Protein AF-A0AA39GR32-F1 (afdb_monomer_lite)

pLDDT: mean 72.36, std 16.04, range [28.78, 96.5]

Foldseek 3Di:
DPLDVQFDDWDKDWDPVLLVLLVVLVVVLVPPPPPCPVVCLVCQLVSQVVSVVVVCCVVVVLLVVLVQKDKDDWDWDWFAAPVRDTDTWTKIWIFRADSVPLLATQEIEIETRDDSPVPCPFPHEPPPCPGSRVVSVVVVSSVVLVVVCVVCVVVVHHSCLRYQWYWYWYHYGSIIIIITRHSDQPFKDKAWRDDDDDPVVLVVLVVVLVVCVPPQQVLLPQLLVQVLVVLVVLPVSDPQKAKAWPAFQWWDQVNHTDPFTKTKIWIFRPVFFDPPFDKWKKWKARPDDPPCVDDDIGMYIYGPDNVDARAGTAAIEMETGDGRRDRRDGEVRPQPPSVQVRVQVSQVVVVQVCVLVVRDQWYKYWYDDRHDIIIITIGGRDDDPPPPDDDPDPDPPDDDRDDDDCVSSNIDMDTPPPPPPAPDPVRVVVVVVVVVVVCVVPLPVCLVCQQVVQQVVVQVQCCVLPPQWDKDKDDFLWDDQPRDTFGKIKIFTFHPPDPALTTQEIEIGGEASVSDQQQPPVRHGDDPPPPPRQVRSVVSQLVVVLVCVVVRHNHPDWHKYKYQYRNDIDIFTCDPSDTDHDDPVRVVSRDDD

Organism: Sarocladium strictum (NCBI:txid5046)

Sequence (593 aa):
MPVRRLMGDRTWESDKDWARTSELFRQYMGEGRDGRKAAVESRKPEVCFAAVESWLRANFRDCAYRGTIEGLNPDRLNVSAEDGGTLWWPSKEFLVMDPWLTGTVIAAVLVLAGPVDKKKLWLSPGDMTNTKAMDSATQYLETLIASQQHALSSKGMRFEDVYGHAEMIIVAGADMLRARWNPSVSQPAITQRHEIIPAELAEGVARLGEAFADVPQKGAVYVPMMLHSVLSELKGLAPKTTIWDEGELLFPIQGQPYPHATRILVIRDEASRDSEVEATEYQLTLPESHFMAQNEPLFLWRNSQPGKDPGGIIAITLVISTAADAPWPKVGEFEKGPVMRAAAAALLDLVEEWNRRGKLQRCLVRVDMGFDAVRYSWVGSKLDPDATELPKRDAPGDWKKPEGMMEGFFVKVEEIRKHQLFDSEEHFQGIKAMMTQRMLQDPERFKAMALDIAKASSTRALEMNFPGSEITFEEDLPIRFNGRDVETAVVVARKPNTTKKDIVSAVYCIPSPDGELHVDASGKRKEWLGTPEAKAGLAKLLERMQQWQREDRIAEGECMAELMIGIDADVYLFVDGRFEEPTDERMARYIWG

Structure (mmCIF, N/CA/C/O backbone):
data_AF-A0AA39GR32-F1
#
_entry.id   AF-A0AA39GR32-F1
#
loop_
_atom_site.group_PDB
_atom_site.id
_atom_site.type_symbol
_atom_site.label_atom_id
_atom_site.label_alt_id
_atom_site.label_comp_id
_atom_site.label_asym_id
_atom_site.label_entity_id
_atom_site.label_seq_id
_atom_site.pdbx_PDB_ins_code
_atom_site.Cartn_x
_atom_site.Cartn_y
_atom_site.Cartn_z
_atom_site.occupancy
_atom_site.B_iso_or_equiv
_atom_site.auth_seq_id
_atom_site.auth_comp_id
_atom_site.auth_asym_id
_atom_site.auth_atom_id
_atom_site.pdbx_PDB_model_num
ATOM 1 N N . MET A 1 1 ? 19.687 34.784 -26.997 1.00 34.47 1 MET A N 1
ATOM 2 C CA . MET A 1 1 ? 20.653 34.135 -26.076 1.00 34.47 1 MET A CA 1
ATOM 3 C C . MET A 1 1 ? 21.013 32.770 -26.646 1.00 34.47 1 MET A C 1
ATOM 5 O O . MET A 1 1 ? 20.107 32.139 -27.173 1.00 34.47 1 MET A O 1
ATOM 9 N N . PRO A 1 2 ? 22.276 32.307 -26.599 1.00 36.31 2 PRO A N 1
ATOM 10 C CA . PRO A 1 2 ? 22.600 30.950 -27.034 1.00 36.31 2 PRO A CA 1
ATOM 11 C C . PRO A 1 2 ? 21.904 29.934 -26.117 1.00 36.31 2 PRO A C 1
ATOM 13 O O . PRO A 1 2 ? 22.034 30.030 -24.898 1.00 36.31 2 PRO A O 1
ATOM 16 N N . VAL A 1 3 ? 21.183 28.975 -26.709 1.00 40.19 3 VAL A N 1
ATOM 17 C CA . VAL A 1 3 ? 20.382 27.932 -26.030 1.00 40.19 3 VAL A CA 1
ATOM 18 C C . VAL A 1 3 ? 21.178 27.217 -24.925 1.00 40.19 3 VAL A C 1
ATOM 20 O O . VAL A 1 3 ? 20.645 26.977 -23.849 1.00 40.19 3 VAL A O 1
ATOM 23 N N . ARG A 1 4 ? 22.491 27.014 -25.115 1.00 37.66 4 ARG A N 1
ATOM 24 C CA . ARG A 1 4 ? 23.397 26.430 -24.105 1.00 37.66 4 ARG A CA 1
ATOM 25 C C . ARG A 1 4 ? 23.445 27.177 -22.763 1.00 37.66 4 ARG A C 1
ATOM 27 O O . ARG A 1 4 ? 23.658 26.544 -21.743 1.00 37.66 4 ARG A O 1
ATOM 34 N N . ARG A 1 5 ? 23.238 28.502 -22.722 1.00 37.31 5 ARG A N 1
ATOM 35 C CA . ARG A 1 5 ? 23.269 29.267 -21.454 1.00 37.31 5 ARG A CA 1
ATOM 36 C C . ARG A 1 5 ? 21.991 29.149 -20.624 1.00 37.31 5 ARG A C 1
ATOM 38 O O . ARG A 1 5 ? 22.050 29.408 -19.431 1.00 37.31 5 ARG A O 1
ATOM 45 N N . LEU A 1 6 ? 20.863 28.789 -21.235 1.00 40.91 6 LEU A N 1
ATOM 46 C CA . LEU A 1 6 ? 19.585 28.613 -20.530 1.00 40.91 6 LEU A CA 1
ATOM 47 C C . LEU A 1 6 ? 19.474 27.234 -19.864 1.00 40.91 6 LEU A C 1
ATOM 49 O O . LEU A 1 6 ? 18.530 26.990 -19.125 1.00 40.91 6 LEU A O 1
ATOM 53 N N . MET A 1 7 ? 20.418 26.334 -20.163 1.00 46.44 7 MET A N 1
ATOM 54 C CA . MET A 1 7 ? 20.183 24.897 -20.104 1.00 46.44 7 MET A CA 1
ATOM 55 C C . MET A 1 7 ? 21.143 24.081 -19.235 1.00 46.44 7 MET A C 1
ATOM 57 O O . MET A 1 7 ? 20.966 22.873 -19.107 1.00 46.44 7 MET A O 1
ATOM 61 N N . GLY A 1 8 ? 22.105 24.742 -18.585 1.00 49.06 8 GLY A N 1
ATOM 62 C CA . GLY A 1 8 ? 23.137 24.073 -17.791 1.00 49.06 8 GLY A CA 1
ATOM 63 C C . GLY A 1 8 ? 24.025 23.137 -18.623 1.00 49.06 8 GLY A C 1
ATOM 64 O O . GLY A 1 8 ? 23.798 22.920 -19.816 1.00 49.06 8 GLY A O 1
ATOM 65 N N . ASP A 1 9 ? 25.058 22.581 -17.991 1.00 48.38 9 ASP A N 1
ATOM 66 C CA . ASP A 1 9 ? 25.824 21.482 -18.579 1.00 48.38 9 ASP A CA 1
ATOM 67 C C . ASP A 1 9 ? 25.021 20.184 -18.409 1.00 48.38 9 ASP A C 1
ATOM 69 O O . ASP A 1 9 ? 24.741 19.757 -17.288 1.00 48.38 9 ASP A O 1
ATOM 73 N N . ARG A 1 10 ? 24.635 19.551 -19.523 1.00 59.72 10 ARG A N 1
ATOM 74 C CA . ARG A 1 10 ? 23.995 18.228 -19.542 1.00 59.72 10 ARG A CA 1
ATOM 75 C C . ARG A 1 10 ? 24.798 17.267 -20.404 1.00 59.72 10 ARG A C 1
ATOM 77 O O . ARG A 1 10 ? 25.232 17.620 -21.501 1.00 59.72 10 ARG A O 1
ATOM 84 N N . THR A 1 11 ? 24.955 16.045 -19.915 1.00 67.31 11 THR A N 1
ATOM 85 C CA . THR A 1 11 ? 25.607 14.961 -20.651 1.00 67.31 11 THR A CA 1
ATOM 86 C C . THR A 1 11 ? 24.529 14.092 -21.283 1.00 67.31 11 THR A C 1
ATOM 88 O O . THR A 1 11 ? 23.648 13.593 -20.585 1.00 67.31 11 THR A O 1
ATOM 91 N N . TRP A 1 12 ? 24.583 13.944 -22.605 1.00 72.81 12 TRP A N 1
ATOM 92 C CA . TRP A 1 12 ? 23.774 12.970 -23.328 1.00 72.81 12 TRP A CA 1
ATOM 93 C C . TRP A 1 12 ? 24.452 11.603 -23.248 1.00 72.81 12 TRP A C 1
ATOM 95 O O . TRP A 1 12 ? 25.633 11.469 -23.568 1.00 72.81 12 TRP A O 1
ATOM 105 N N . GLU A 1 13 ? 23.705 10.596 -22.816 1.00 78.81 13 GLU A N 1
ATOM 106 C CA . GLU A 1 13 ? 24.168 9.223 -22.648 1.00 78.81 13 GLU A CA 1
ATOM 107 C C . GLU A 1 13 ? 23.382 8.292 -23.573 1.00 78.81 13 GLU A C 1
ATOM 109 O O . GLU A 1 13 ? 22.172 8.440 -23.757 1.00 78.81 13 GLU A O 1
ATOM 114 N N . SER A 1 14 ? 24.072 7.318 -24.168 1.00 75.06 14 SER A N 1
ATOM 115 C CA . SER A 1 14 ? 23.436 6.270 -24.966 1.00 75.06 14 SER A CA 1
ATOM 116 C C . SER A 1 14 ? 22.789 5.224 -24.062 1.00 75.06 14 SER A C 1
ATOM 118 O O . SER A 1 14 ? 23.478 4.636 -23.222 1.00 75.06 14 SER A O 1
ATOM 120 N N . ASP A 1 15 ? 21.513 4.921 -24.279 1.00 72.62 15 ASP A N 1
ATOM 121 C CA . ASP A 1 15 ? 20.828 3.856 -23.555 1.00 72.62 15 ASP A CA 1
ATOM 122 C C . ASP A 1 15 ? 21.040 2.495 -24.235 1.00 72.62 15 ASP A C 1
ATOM 124 O O . ASP A 1 15 ? 20.624 2.264 -25.373 1.00 72.62 15 ASP A O 1
ATOM 128 N N . LYS A 1 16 ? 21.710 1.583 -23.525 1.00 68.31 16 LYS A N 1
ATOM 129 C CA . LYS A 1 16 ? 22.063 0.253 -24.043 1.00 68.31 16 LYS A CA 1
ATOM 130 C C . LYS A 1 16 ? 20.911 -0.755 -23.956 1.00 68.31 16 LYS A C 1
ATOM 132 O O . LYS A 1 16 ? 20.919 -1.737 -24.697 1.00 68.31 16 LYS A O 1
ATOM 137 N N . ASP A 1 17 ? 19.914 -0.514 -23.108 1.00 66.69 17 ASP A N 1
ATOM 138 C CA . ASP A 1 17 ? 18.769 -1.413 -22.914 1.00 66.69 17 ASP A CA 1
ATOM 139 C C . ASP A 1 17 ? 17.719 -1.236 -24.021 1.00 66.69 17 ASP A C 1
ATOM 141 O O . ASP A 1 17 ? 17.032 -2.189 -24.419 1.00 66.69 17 ASP A O 1
ATOM 145 N N . TRP A 1 18 ? 17.645 -0.034 -24.602 1.00 74.62 18 TRP A N 1
ATOM 146 C CA . TRP A 1 18 ? 16.854 0.231 -25.801 1.00 74.62 18 TRP A CA 1
ATOM 147 C C . TRP A 1 18 ? 17.299 -0.626 -26.988 1.00 74.62 18 TRP A C 1
ATOM 149 O O . TRP A 1 18 ? 16.450 -1.182 -27.685 1.00 74.62 18 TRP A O 1
ATOM 159 N N . ALA A 1 19 ? 18.606 -0.818 -27.183 1.00 66.00 19 ALA A N 1
ATOM 160 C CA . ALA A 1 19 ? 19.133 -1.641 -28.270 1.00 66.00 19 ALA A CA 1
ATOM 161 C C . ALA A 1 19 ? 18.548 -3.066 -28.239 1.00 66.00 19 ALA A C 1
ATOM 163 O O . ALA A 1 19 ? 18.032 -3.547 -29.251 1.00 66.00 19 ALA A O 1
ATOM 164 N N . ARG A 1 20 ? 18.516 -3.696 -27.055 1.00 66.50 20 ARG A N 1
ATOM 165 C CA . ARG A 1 20 ? 17.920 -5.026 -26.836 1.00 66.50 20 ARG A CA 1
ATOM 166 C C . ARG A 1 20 ? 16.406 -5.029 -27.061 1.00 66.50 20 ARG A C 1
ATOM 168 O O . ARG A 1 20 ? 15.869 -5.951 -27.671 1.00 66.50 20 ARG A O 1
ATOM 175 N N . THR A 1 21 ? 15.717 -3.991 -26.595 1.00 64.94 21 THR A N 1
ATOM 176 C CA . THR A 1 21 ? 14.264 -3.852 -26.775 1.00 64.94 21 THR A CA 1
ATOM 177 C C . THR A 1 21 ? 13.900 -3.683 -28.254 1.00 64.94 21 THR A C 1
ATOM 179 O O . THR A 1 21 ? 13.003 -4.357 -28.759 1.00 64.94 21 THR A O 1
ATOM 182 N N . SER A 1 22 ? 14.640 -2.844 -28.980 1.00 66.06 22 SER A N 1
ATOM 183 C CA . SER A 1 22 ? 14.455 -2.608 -30.414 1.00 66.06 22 SER A CA 1
ATOM 184 C C . SER A 1 22 ? 14.685 -3.875 -31.248 1.00 66.06 22 SER A C 1
ATOM 186 O O . SER A 1 22 ? 14.001 -4.093 -32.248 1.00 66.06 22 SER A O 1
ATOM 188 N N . GLU A 1 23 ? 15.594 -4.754 -30.815 1.00 64.69 23 GLU A N 1
ATOM 189 C CA . GLU A 1 23 ? 15.871 -6.031 -31.469 1.00 64.69 23 GLU A CA 1
ATOM 190 C C . GLU A 1 23 ? 14.735 -7.047 -31.291 1.00 64.69 23 GLU A C 1
ATOM 192 O O . GLU A 1 23 ? 14.365 -7.714 -32.258 1.00 64.69 23 GLU A O 1
ATOM 197 N N . LEU A 1 24 ? 14.109 -7.103 -30.112 1.00 60.47 24 LEU A N 1
ATOM 198 C CA . LEU A 1 24 ? 12.913 -7.922 -29.879 1.00 60.47 24 LEU A CA 1
ATOM 199 C C . LEU A 1 24 ? 11.730 -7.453 -30.738 1.00 60.47 24 LEU A C 1
ATOM 201 O O . LEU A 1 24 ? 11.069 -8.269 -31.381 1.00 60.47 24 LEU A O 1
ATOM 205 N N . PHE A 1 25 ? 11.508 -6.138 -30.836 1.00 62.06 25 PHE A N 1
ATOM 206 C CA . PHE A 1 25 ? 10.499 -5.581 -31.745 1.00 62.06 25 PHE A CA 1
ATOM 207 C C . PHE A 1 25 ? 10.826 -5.871 -33.218 1.00 62.06 25 PHE A C 1
ATOM 209 O O . PHE A 1 25 ? 9.924 -6.167 -34.005 1.00 62.06 25 PHE A O 1
ATOM 216 N N . ARG A 1 26 ? 12.111 -5.859 -33.600 1.00 61.84 26 ARG A N 1
ATOM 217 C CA . ARG A 1 26 ? 12.568 -6.235 -34.948 1.00 61.84 26 ARG A CA 1
ATOM 218 C C . ARG A 1 26 ? 12.264 -7.702 -35.261 1.00 61.84 26 ARG A C 1
ATOM 220 O O . ARG A 1 26 ? 11.781 -7.987 -36.355 1.00 61.84 26 ARG A O 1
ATOM 227 N N . GLN A 1 27 ? 12.518 -8.614 -34.323 1.00 61.56 27 GLN A N 1
ATOM 228 C CA . GLN A 1 27 ? 12.222 -10.045 -34.470 1.00 61.56 27 GLN A CA 1
ATOM 229 C C . GLN A 1 27 ? 10.715 -10.291 -34.604 1.00 61.56 27 GLN A C 1
ATOM 231 O O . GLN A 1 27 ? 10.289 -10.942 -35.556 1.00 61.56 27 GLN A O 1
ATOM 236 N N . TYR A 1 28 ? 9.904 -9.659 -33.749 1.00 54.94 28 TYR A N 1
ATOM 237 C CA . TYR A 1 28 ? 8.440 -9.762 -33.783 1.00 54.94 28 TYR A CA 1
ATOM 238 C C . TYR A 1 28 ? 7.835 -9.280 -35.116 1.00 54.94 28 TYR A C 1
ATOM 240 O O . TYR A 1 28 ? 6.834 -9.808 -35.598 1.00 54.94 28 TYR A O 1
ATOM 248 N N . MET A 1 29 ? 8.471 -8.296 -35.758 1.00 53.91 29 MET A N 1
ATOM 249 C CA . MET A 1 29 ? 8.074 -7.781 -37.074 1.00 53.91 29 MET A CA 1
ATOM 250 C C . MET A 1 29 ? 8.664 -8.576 -38.256 1.00 53.91 29 MET A C 1
ATOM 252 O O . MET A 1 29 ? 8.132 -8.508 -39.368 1.00 53.91 29 MET A O 1
ATOM 256 N N . GLY A 1 30 ? 9.758 -9.313 -38.037 1.00 51.34 30 GLY A N 1
ATOM 257 C CA . GLY A 1 30 ? 10.494 -10.086 -39.043 1.00 51.34 30 GLY A CA 1
ATOM 258 C C . GLY A 1 30 ? 9.895 -11.458 -39.375 1.00 51.34 30 GLY A C 1
ATOM 259 O O . GLY A 1 30 ? 10.173 -11.988 -40.447 1.00 51.34 30 GLY A O 1
ATOM 260 N N . GLU A 1 31 ? 9.025 -12.008 -38.522 1.00 45.88 31 GLU A N 1
ATOM 261 C CA . GLU A 1 31 ? 8.372 -13.319 -38.719 1.00 45.88 31 GLU A CA 1
ATOM 262 C C . GLU A 1 31 ? 7.157 -13.292 -39.676 1.00 45.88 31 GLU A C 1
ATOM 264 O O . GLU A 1 31 ? 6.461 -14.291 -39.885 1.00 45.88 31 GLU A O 1
ATOM 269 N N . GLY A 1 32 ? 6.889 -12.158 -40.330 1.00 44.38 32 GLY A N 1
ATOM 270 C CA . GLY A 1 32 ? 5.879 -12.075 -41.381 1.00 44.38 32 GLY A CA 1
ATOM 271 C C . GLY A 1 32 ? 6.331 -12.781 -42.665 1.00 44.38 32 GLY A C 1
ATOM 272 O O . GLY A 1 32 ? 7.170 -12.243 -43.383 1.00 44.38 32 GLY A O 1
ATOM 273 N N . ARG A 1 33 ? 5.724 -13.941 -42.982 1.00 44.69 33 ARG A N 1
ATOM 274 C CA . ARG A 1 33 ? 5.899 -14.703 -44.245 1.00 44.69 33 ARG A CA 1
ATOM 275 C C . ARG A 1 33 ? 6.080 -13.781 -45.463 1.00 44.69 33 ARG A C 1
ATOM 277 O O . ARG A 1 33 ? 5.343 -12.802 -45.606 1.00 44.69 33 ARG A O 1
ATOM 284 N N . ASP A 1 34 ? 7.004 -14.163 -46.350 1.00 49.00 34 ASP A N 1
ATOM 285 C CA . ASP A 1 34 ? 7.670 -13.422 -47.447 1.00 49.00 34 ASP A CA 1
ATOM 286 C C . ASP A 1 34 ? 6.834 -12.556 -48.428 1.00 49.00 34 ASP A C 1
ATOM 288 O O . ASP A 1 34 ? 7.387 -11.964 -49.351 1.00 49.00 34 ASP A O 1
ATOM 292 N N . GLY A 1 35 ? 5.527 -12.375 -48.230 1.00 46.12 35 GLY A N 1
ATOM 293 C CA . GLY A 1 35 ? 4.683 -11.441 -48.987 1.00 46.12 35 GLY A CA 1
ATOM 294 C C . GLY A 1 35 ? 4.438 -10.073 -48.327 1.00 46.12 35 GLY A C 1
ATOM 295 O O . GLY A 1 35 ? 3.886 -9.186 -48.973 1.00 46.12 35 GLY A O 1
ATOM 296 N N . ARG A 1 36 ? 4.815 -9.866 -47.052 1.00 48.53 36 ARG A N 1
ATOM 297 C CA . ARG A 1 36 ? 4.486 -8.633 -46.291 1.00 48.53 36 ARG A CA 1
ATOM 298 C C . ARG A 1 36 ? 5.595 -7.583 -46.203 1.00 48.53 36 ARG A C 1
ATOM 300 O O . ARG A 1 36 ? 5.322 -6.497 -45.697 1.00 48.53 36 ARG A O 1
ATOM 307 N N . LYS A 1 37 ? 6.803 -7.839 -46.725 1.00 49.28 37 LYS A N 1
ATOM 308 C CA . LYS A 1 37 ? 7.941 -6.900 -46.630 1.00 49.28 37 LYS A CA 1
ATOM 309 C C . LYS A 1 37 ? 7.576 -5.485 -47.093 1.00 49.28 37 LYS A C 1
ATOM 311 O O . LYS A 1 37 ? 7.703 -4.563 -46.304 1.00 49.28 37 LYS A O 1
ATOM 316 N N . ALA A 1 38 ? 7.006 -5.315 -48.288 1.00 48.22 38 ALA A N 1
ATOM 317 C CA . ALA A 1 38 ? 6.644 -3.991 -48.817 1.00 48.22 38 ALA A CA 1
ATOM 318 C C . ALA A 1 38 ? 5.561 -3.253 -47.992 1.00 48.22 38 ALA A C 1
ATOM 320 O O . ALA A 1 38 ? 5.621 -2.034 -47.850 1.00 48.22 38 ALA A O 1
ATOM 321 N N . ALA A 1 39 ? 4.602 -3.978 -47.402 1.00 47.66 39 ALA A N 1
ATOM 322 C CA . ALA A 1 39 ? 3.559 -3.397 -46.548 1.00 47.66 39 ALA A CA 1
ATOM 323 C C . ALA A 1 39 ? 4.096 -2.988 -45.162 1.00 47.66 39 ALA A C 1
ATOM 325 O O . ALA A 1 39 ? 3.673 -1.974 -44.603 1.00 47.66 39 ALA A O 1
ATOM 326 N N . VAL A 1 40 ? 5.062 -3.745 -44.631 1.00 52.09 40 VAL A N 1
ATOM 327 C CA . VAL A 1 40 ? 5.818 -3.388 -43.421 1.00 52.09 40 VAL A CA 1
ATOM 328 C C . VAL A 1 40 ? 6.708 -2.173 -43.692 1.00 52.09 40 VAL A C 1
ATOM 330 O O . VAL A 1 40 ? 6.794 -1.291 -42.846 1.00 52.09 40 VAL A O 1
ATOM 333 N N . GLU A 1 41 ? 7.296 -2.058 -44.890 1.00 53.78 41 GLU A N 1
ATOM 334 C CA . GLU A 1 41 ? 8.090 -0.886 -45.276 1.00 53.78 41 GLU A CA 1
ATOM 335 C C . GLU A 1 41 ? 7.286 0.417 -45.319 1.00 53.78 41 GLU A C 1
ATOM 337 O O . GLU A 1 41 ? 7.802 1.448 -44.890 1.00 53.78 41 GLU A O 1
ATOM 342 N N . SER A 1 42 ? 6.027 0.371 -45.764 1.00 54.44 42 SER A N 1
ATOM 343 C CA . SER A 1 42 ? 5.133 1.537 -45.777 1.00 54.44 42 SER A CA 1
ATOM 344 C C . SER A 1 42 ? 4.590 1.952 -44.403 1.00 54.44 42 SER A C 1
ATOM 346 O O . SER A 1 42 ? 4.039 3.040 -44.303 1.00 54.44 42 SER A O 1
ATOM 348 N N . ARG A 1 43 ? 4.735 1.109 -43.364 1.00 63.47 43 ARG A N 1
ATOM 349 C CA . ARG A 1 43 ? 4.249 1.352 -41.986 1.00 63.47 43 ARG A CA 1
ATOM 350 C C . ARG A 1 43 ? 5.381 1.509 -40.954 1.00 63.47 43 ARG A C 1
ATOM 352 O O . ARG A 1 43 ? 5.176 1.353 -39.750 1.00 63.47 43 ARG A O 1
ATOM 359 N N . LYS A 1 44 ? 6.618 1.722 -41.426 1.00 68.88 44 LYS A N 1
ATOM 360 C CA . LYS A 1 44 ? 7.832 1.797 -40.588 1.00 68.88 44 LYS A CA 1
ATOM 361 C C . LYS A 1 44 ? 7.749 2.887 -39.501 1.00 68.88 44 LYS A C 1
ATOM 363 O O . LYS A 1 44 ? 8.122 2.578 -38.368 1.00 68.88 44 LYS A O 1
ATOM 368 N N . PRO A 1 45 ? 7.273 4.116 -39.788 1.00 74.06 45 PRO A N 1
ATOM 369 C CA . PRO A 1 45 ? 7.135 5.150 -38.764 1.00 74.06 45 PRO A CA 1
ATOM 370 C C . PRO A 1 45 ? 6.148 4.770 -37.661 1.00 74.06 45 PRO A C 1
ATOM 372 O O . PRO A 1 45 ? 6.477 4.882 -36.486 1.00 74.06 45 PRO A O 1
ATOM 375 N N . GLU A 1 46 ? 4.978 4.240 -38.021 1.00 75.25 46 GLU A N 1
ATOM 376 C CA . GLU A 1 46 ? 3.931 3.858 -37.072 1.00 75.25 46 GLU A CA 1
ATOM 377 C C . GLU A 1 46 ? 4.402 2.749 -36.128 1.00 75.25 46 GLU A C 1
ATOM 379 O O . GLU A 1 46 ? 4.124 2.792 -34.931 1.00 75.25 46 GLU A O 1
ATOM 384 N N . VAL A 1 47 ? 5.166 1.787 -36.649 1.00 73.62 47 VAL A N 1
ATOM 385 C CA . VAL A 1 47 ? 5.771 0.713 -35.849 1.00 73.62 47 VAL A CA 1
ATOM 386 C C . VAL A 1 47 ? 6.812 1.269 -34.877 1.00 73.62 47 VAL A C 1
ATOM 388 O O . VAL A 1 47 ? 6.842 0.858 -33.720 1.00 73.62 47 VAL A O 1
ATOM 391 N N . CYS A 1 48 ? 7.637 2.226 -35.313 1.00 76.69 48 CYS A N 1
ATOM 392 C CA . CYS A 1 48 ? 8.611 2.885 -34.442 1.00 76.69 48 CYS A CA 1
ATOM 393 C C . CYS A 1 48 ? 7.932 3.656 -33.312 1.00 76.69 48 CYS A C 1
ATOM 395 O O . CYS A 1 48 ? 8.281 3.488 -32.144 1.00 76.69 48 CYS A O 1
ATOM 397 N N . PHE A 1 49 ? 6.900 4.428 -33.641 1.00 85.56 49 PHE A N 1
ATOM 398 C CA . PHE A 1 49 ? 6.132 5.170 -32.652 1.00 85.56 49 PHE A CA 1
ATOM 399 C C . PHE A 1 49 ? 5.438 4.237 -31.653 1.00 85.56 49 PHE A C 1
ATOM 401 O O . PHE A 1 49 ? 5.498 4.495 -30.455 1.00 85.56 49 PHE A O 1
ATOM 408 N N . ALA A 1 50 ? 4.853 3.127 -32.113 1.00 80.19 50 ALA A N 1
ATOM 409 C CA . ALA A 1 50 ? 4.206 2.145 -31.243 1.00 80.19 50 ALA A CA 1
ATOM 410 C C . ALA A 1 50 ? 5.198 1.395 -30.334 1.00 80.19 50 ALA A C 1
ATOM 412 O O . ALA A 1 50 ? 4.884 1.113 -29.176 1.00 80.19 50 ALA A O 1
ATOM 413 N N . ALA A 1 51 ? 6.400 1.083 -30.831 1.00 79.31 51 ALA A N 1
ATOM 414 C CA . ALA A 1 51 ? 7.448 0.439 -30.041 1.00 79.31 51 ALA A CA 1
ATOM 415 C C . ALA A 1 51 ? 7.957 1.364 -28.927 1.00 79.31 51 ALA A C 1
ATOM 417 O O . ALA A 1 51 ? 8.078 0.936 -27.778 1.00 79.31 51 ALA A O 1
ATOM 418 N N . VAL A 1 52 ? 8.192 2.643 -29.242 1.00 85.44 52 VAL A N 1
ATOM 419 C CA . VAL A 1 52 ? 8.581 3.635 -28.231 1.00 85.44 52 VAL A CA 1
ATOM 420 C C . VAL A 1 52 ? 7.452 3.872 -27.237 1.00 85.44 52 VAL A C 1
ATOM 422 O O . VAL A 1 52 ? 7.710 3.879 -26.041 1.00 85.44 52 VAL A O 1
ATOM 425 N N . GLU A 1 53 ? 6.202 3.988 -27.684 1.00 86.69 53 GLU A N 1
ATOM 426 C CA . GLU A 1 53 ? 5.062 4.131 -26.774 1.00 86.69 53 GLU A CA 1
ATOM 427 C C . GLU A 1 53 ? 4.942 2.930 -25.822 1.00 86.69 53 GLU A C 1
ATOM 429 O O . GLU A 1 53 ? 4.758 3.104 -24.620 1.00 86.69 53 GLU A O 1
ATOM 434 N N . SER A 1 54 ? 5.113 1.709 -26.332 1.00 81.31 54 SER A N 1
ATOM 435 C CA . SER A 1 54 ? 5.109 0.492 -25.509 1.00 81.31 54 SER A CA 1
ATOM 436 C C . SER A 1 54 ? 6.253 0.488 -24.494 1.00 81.31 54 SER A C 1
ATOM 438 O O . SER A 1 54 ? 6.056 0.127 -23.334 1.00 81.31 54 SER A O 1
ATOM 440 N N . TRP A 1 55 ? 7.441 0.933 -24.904 1.00 84.06 55 TRP A N 1
ATOM 441 C CA . TRP A 1 55 ? 8.588 1.075 -24.013 1.00 84.06 55 TRP A CA 1
ATOM 442 C C . TRP A 1 55 ? 8.355 2.145 -22.939 1.00 84.06 55 TRP A C 1
ATOM 444 O O . TRP A 1 55 ? 8.626 1.889 -21.766 1.00 84.06 55 TRP A O 1
ATOM 454 N N . LEU A 1 56 ? 7.777 3.296 -23.298 1.00 82.00 56 LEU A N 1
ATOM 455 C CA . LEU A 1 56 ? 7.392 4.335 -22.342 1.00 82.00 56 LEU A CA 1
ATOM 456 C C . LEU A 1 56 ? 6.376 3.799 -21.340 1.00 82.00 56 LEU A C 1
ATOM 458 O O . LEU A 1 56 ? 6.544 3.995 -20.142 1.00 82.00 56 LEU A O 1
ATOM 462 N N . ARG A 1 57 ? 5.375 3.044 -21.799 1.00 80.00 57 ARG A N 1
ATOM 463 C CA . ARG A 1 57 ? 4.390 2.420 -20.909 1.00 80.00 57 ARG A CA 1
ATOM 464 C C . ARG A 1 57 ? 5.021 1.414 -19.942 1.00 80.00 57 ARG A C 1
ATOM 466 O O . ARG A 1 57 ? 4.586 1.310 -18.800 1.00 80.00 57 ARG A O 1
ATOM 473 N N . ALA A 1 58 ? 6.053 0.695 -20.380 1.00 73.88 58 ALA A N 1
ATOM 474 C CA . ALA A 1 58 ? 6.759 -0.279 -19.553 1.00 73.88 58 ALA A CA 1
ATOM 475 C C . ALA A 1 58 ? 7.701 0.359 -18.515 1.00 73.88 58 ALA A C 1
ATOM 477 O O . ALA A 1 58 ? 7.866 -0.214 -17.435 1.00 73.88 58 ALA A O 1
ATOM 478 N N . ASN A 1 59 ? 8.303 1.511 -18.836 1.00 71.88 59 ASN A N 1
ATOM 479 C CA . ASN A 1 59 ? 9.278 2.209 -17.983 1.00 71.88 59 ASN A CA 1
ATOM 480 C C . ASN A 1 59 ? 8.638 3.286 -17.094 1.00 71.88 59 ASN A C 1
ATOM 482 O O . ASN A 1 59 ? 9.122 3.536 -15.997 1.00 71.88 59 ASN A O 1
ATOM 486 N N . PHE A 1 60 ? 7.516 3.865 -17.522 1.00 69.12 60 PHE A N 1
ATOM 487 C CA . PHE A 1 60 ? 6.707 4.824 -16.769 1.00 69.12 60 PHE A CA 1
ATOM 488 C C . PHE A 1 60 ? 5.335 4.212 -16.453 1.00 69.12 60 PHE A C 1
ATOM 490 O O . PHE A 1 60 ? 4.295 4.716 -16.879 1.00 69.12 60 PHE A O 1
ATOM 497 N N . ARG A 1 61 ? 5.332 3.081 -15.732 1.00 61.44 61 ARG A N 1
ATOM 498 C CA . ARG A 1 61 ? 4.132 2.245 -15.513 1.00 61.44 61 ARG A CA 1
ATOM 499 C C . ARG A 1 61 ? 2.980 3.001 -14.864 1.00 61.44 61 ARG A C 1
ATOM 501 O O . ARG A 1 61 ? 1.848 2.887 -15.326 1.00 61.44 61 ARG A O 1
ATOM 508 N N . ASP A 1 62 ? 3.273 3.820 -13.861 1.00 50.88 62 ASP A N 1
ATOM 509 C CA . ASP A 1 62 ? 2.250 4.609 -13.168 1.00 50.88 62 ASP A CA 1
ATOM 510 C C . ASP A 1 62 ? 1.614 5.643 -14.104 1.00 50.88 62 ASP A C 1
ATOM 512 O O . ASP A 1 62 ? 0.402 5.850 -14.091 1.00 50.88 62 ASP A O 1
ATOM 516 N N . CYS A 1 63 ? 2.421 6.243 -14.983 1.00 62.53 63 CYS A N 1
ATOM 517 C CA . CYS A 1 63 ? 1.951 7.204 -15.982 1.00 62.53 63 CYS A CA 1
ATOM 518 C C . CYS A 1 63 ? 1.108 6.509 -17.057 1.00 62.53 63 CYS A C 1
ATOM 520 O O . CYS A 1 63 ? 0.079 7.018 -17.495 1.00 62.53 63 CYS A O 1
ATOM 522 N N . ALA A 1 64 ? 1.515 5.302 -17.456 1.00 65.81 64 ALA A N 1
ATOM 523 C CA . ALA A 1 64 ? 0.777 4.468 -18.394 1.00 65.81 64 ALA A CA 1
ATOM 524 C C . ALA A 1 64 ? -0.599 4.070 -17.852 1.00 65.81 64 ALA A C 1
ATOM 526 O O . ALA A 1 64 ? -1.586 4.158 -18.582 1.00 65.81 64 ALA A O 1
ATOM 527 N N . TYR A 1 65 ? -0.653 3.655 -16.582 1.00 57.28 65 TYR A N 1
ATOM 528 C CA . TYR A 1 65 ? -1.884 3.288 -15.885 1.00 57.28 65 TYR A CA 1
ATOM 529 C C . TYR A 1 65 ? -2.857 4.469 -15.801 1.00 57.28 65 TYR A C 1
ATOM 531 O O . TYR A 1 65 ? -4.049 4.317 -16.050 1.00 57.28 65 TYR A O 1
ATOM 539 N N . ARG A 1 66 ? -2.336 5.664 -15.510 1.00 58.44 66 ARG A N 1
ATOM 540 C CA . ARG A 1 66 ? -3.120 6.901 -15.381 1.00 58.44 66 ARG A CA 1
ATOM 541 C C . ARG A 1 66 ? -3.454 7.572 -16.711 1.00 58.44 66 ARG A C 1
ATOM 543 O O . ARG A 1 66 ? -4.173 8.564 -16.721 1.00 58.44 66 ARG A O 1
ATOM 550 N N . GLY A 1 67 ? -2.938 7.052 -17.825 1.00 72.19 67 GLY A N 1
ATOM 551 C CA . GLY A 1 67 ? -3.142 7.640 -19.147 1.00 72.19 67 GLY A CA 1
ATOM 552 C C . GLY A 1 67 ? -2.434 8.984 -19.341 1.00 72.19 67 GLY A C 1
ATOM 553 O O . GLY A 1 67 ? -2.851 9.762 -20.190 1.00 72.19 67 GLY A O 1
ATOM 554 N N . THR A 1 68 ? -1.367 9.263 -18.588 1.00 74.19 68 THR A N 1
ATOM 555 C CA . THR A 1 68 ? -0.623 10.538 -18.627 1.00 74.19 68 THR A CA 1
ATOM 556 C C . THR A 1 68 ? 0.560 10.521 -19.599 1.00 74.19 68 THR A C 1
ATOM 558 O O . THR A 1 68 ? 1.419 11.399 -19.569 1.00 74.19 68 THR A O 1
ATOM 561 N N . ILE A 1 69 ? 0.614 9.519 -20.480 1.00 83.81 69 ILE A N 1
ATOM 562 C CA . ILE A 1 69 ? 1.548 9.460 -21.607 1.00 83.81 69 ILE A CA 1
ATOM 563 C C . ILE A 1 69 ? 0.796 9.935 -22.846 1.00 83.81 69 ILE A C 1
ATOM 565 O O . ILE A 1 69 ? -0.058 9.221 -23.372 1.00 83.81 69 ILE A O 1
ATOM 569 N N . GLU A 1 70 ? 1.125 11.132 -23.315 1.00 85.25 70 GLU A N 1
ATOM 570 C CA . GLU A 1 70 ? 0.476 11.751 -24.463 1.00 85.25 70 GLU A CA 1
ATOM 571 C C . GLU A 1 70 ? 1.410 11.731 -25.671 1.00 85.25 70 GLU A C 1
ATOM 573 O O . GLU A 1 70 ? 2.515 12.270 -25.638 1.00 85.25 70 GLU A O 1
ATOM 578 N N . GLY A 1 71 ? 0.972 11.087 -26.752 1.00 85.25 71 GLY A N 1
ATOM 579 C CA . GLY A 1 71 ? 1.644 11.170 -28.042 1.00 85.25 71 GLY A CA 1
ATOM 580 C C . GLY A 1 71 ? 1.069 12.322 -28.850 1.00 85.25 71 GLY A C 1
ATOM 581 O O . GLY A 1 71 ? -0.095 12.260 -29.245 1.00 85.25 71 GLY A O 1
ATOM 582 N N . LEU A 1 72 ? 1.886 13.325 -29.149 1.00 84.06 72 LEU A N 1
ATOM 583 C CA . LEU A 1 72 ? 1.491 14.431 -30.013 1.00 84.06 72 LEU A CA 1
ATOM 584 C C . LEU A 1 72 ? 1.341 13.952 -31.464 1.00 84.06 72 LEU A C 1
ATOM 586 O O . LEU A 1 72 ? 1.787 12.859 -31.842 1.00 84.06 72 LEU A O 1
ATOM 590 N N . ASN A 1 73 ? 0.669 14.762 -32.285 1.00 76.38 73 ASN A N 1
ATOM 591 C CA . ASN A 1 73 ? 0.438 14.420 -33.685 1.00 76.38 73 ASN A CA 1
ATOM 592 C C . ASN A 1 73 ? 1.776 14.184 -34.406 1.00 76.38 73 ASN A C 1
ATOM 594 O O . ASN A 1 73 ? 2.692 14.992 -34.248 1.00 76.38 73 ASN A O 1
ATOM 598 N N . PRO A 1 74 ? 1.902 13.101 -35.197 1.00 77.31 74 PRO A N 1
ATOM 599 C CA . PRO A 1 74 ? 3.093 12.879 -36.001 1.00 77.31 74 PRO A CA 1
ATOM 600 C C . PRO A 1 74 ? 3.367 14.071 -36.919 1.00 77.31 74 PRO A C 1
ATOM 602 O O . PRO A 1 74 ? 2.451 14.587 -37.563 1.00 77.31 74 PRO A O 1
ATOM 605 N N . ASP A 1 75 ? 4.632 14.457 -37.010 1.00 79.12 75 ASP A N 1
ATOM 606 C CA . ASP A 1 75 ? 5.108 15.552 -37.853 1.00 79.12 75 ASP A CA 1
ATOM 607 C C . ASP A 1 75 ? 6.319 15.089 -38.684 1.00 79.12 75 ASP A C 1
ATOM 609 O O . ASP A 1 75 ? 6.617 13.891 -38.797 1.00 79.12 75 ASP A O 1
ATOM 613 N N . ARG A 1 76 ? 7.012 16.028 -39.325 1.00 77.12 76 ARG A N 1
ATOM 614 C CA . ARG A 1 76 ? 8.298 15.802 -39.972 1.00 77.12 76 ARG A CA 1
ATOM 615 C C . ARG A 1 76 ? 9.333 16.764 -39.422 1.00 77.12 76 ARG A C 1
ATOM 617 O O . ARG A 1 76 ? 9.194 17.977 -39.558 1.00 77.12 76 ARG A O 1
ATOM 624 N N . LEU A 1 77 ? 10.425 16.211 -38.907 1.00 78.56 77 LEU A N 1
ATOM 625 C CA . LEU A 1 77 ? 11.552 17.006 -38.453 1.00 78.56 77 LEU A CA 1
ATOM 626 C C . LEU A 1 77 ? 12.570 17.214 -39.580 1.00 78.56 77 LEU A C 1
ATOM 628 O O . LEU A 1 77 ? 12.963 16.267 -40.268 1.00 78.56 77 LEU A O 1
ATOM 632 N N . ASN A 1 78 ? 13.021 18.461 -39.721 1.00 78.19 78 ASN A N 1
ATOM 633 C CA . ASN A 1 78 ? 14.195 18.818 -40.510 1.00 78.19 78 ASN A CA 1
ATOM 634 C C . ASN A 1 78 ? 15.465 18.478 -39.738 1.00 78.19 78 ASN A C 1
ATOM 636 O O . ASN A 1 78 ? 15.756 19.109 -38.722 1.00 78.19 78 ASN A O 1
ATOM 640 N N . VAL A 1 79 ? 16.239 17.520 -40.240 1.00 78.12 79 VAL A N 1
ATOM 641 C CA . VAL A 1 79 ? 17.528 17.132 -39.658 1.00 78.12 79 VAL A CA 1
ATOM 642 C C . VAL A 1 79 ? 18.661 17.362 -40.652 1.00 78.12 79 VAL A C 1
ATOM 644 O O . VAL A 1 79 ? 18.483 17.239 -41.865 1.00 78.12 79 VAL A O 1
ATOM 647 N N . SER A 1 80 ? 19.839 17.722 -40.148 1.00 77.44 80 SER A N 1
ATOM 648 C CA . SER A 1 80 ? 21.012 17.960 -40.992 1.00 77.44 80 SER A CA 1
ATOM 649 C C . SER A 1 80 ? 21.558 16.642 -41.538 1.00 77.44 80 SER A C 1
ATOM 651 O O . SER A 1 80 ? 21.778 15.692 -40.787 1.00 77.44 80 SER A O 1
ATOM 653 N N . ALA A 1 81 ? 21.791 16.592 -42.845 1.00 71.69 81 ALA A N 1
ATOM 654 C CA . ALA A 1 81 ? 22.432 15.472 -43.516 1.00 71.69 81 ALA A CA 1
ATOM 655 C C . ALA A 1 81 ? 23.961 15.533 -43.370 1.00 71.69 81 ALA A C 1
ATOM 657 O O . ALA A 1 81 ? 24.545 16.609 -43.206 1.00 71.69 81 ALA A O 1
ATOM 658 N N . GLU A 1 82 ? 24.631 14.385 -43.500 1.00 72.25 82 GLU A N 1
ATOM 659 C CA . GLU A 1 82 ? 26.098 14.316 -43.431 1.00 72.25 82 GLU A CA 1
ATOM 660 C C . GLU A 1 82 ? 26.786 15.135 -44.532 1.00 72.25 82 GLU A C 1
ATOM 662 O O . GLU A 1 82 ? 27.795 15.798 -44.275 1.00 72.25 82 GLU A O 1
ATOM 667 N N . ASP A 1 83 ? 26.186 15.183 -45.722 1.00 73.00 83 ASP A N 1
ATOM 668 C CA . ASP A 1 83 ? 26.649 15.954 -46.881 1.00 73.00 83 ASP A CA 1
ATOM 669 C C . ASP A 1 83 ? 26.353 17.467 -46.794 1.00 73.00 83 ASP A C 1
ATOM 671 O O . ASP A 1 83 ? 26.705 18.218 -47.702 1.00 73.00 83 ASP A O 1
ATOM 675 N N . GLY A 1 84 ? 25.751 17.935 -45.694 1.00 63.47 84 GLY A N 1
ATOM 676 C CA . GLY A 1 84 ? 25.399 19.341 -45.484 1.00 63.47 84 GLY A CA 1
ATOM 677 C C . GLY A 1 84 ? 24.034 19.749 -46.048 1.00 63.47 84 GLY A C 1
ATOM 678 O O . GLY A 1 84 ? 23.674 20.920 -45.938 1.00 63.47 84 GLY A O 1
ATOM 679 N N . GLY A 1 85 ? 23.266 18.815 -46.622 1.00 70.69 85 GLY A N 1
ATOM 680 C CA . GLY A 1 85 ? 21.862 19.019 -46.985 1.00 70.69 85 GLY A CA 1
ATOM 681 C C . GLY A 1 85 ? 20.893 18.926 -45.797 1.00 70.69 85 GLY A C 1
ATOM 682 O O . GLY A 1 85 ? 21.288 18.749 -44.644 1.00 70.69 85 GLY A O 1
ATOM 683 N N . THR A 1 86 ? 19.591 19.017 -46.078 1.00 71.75 86 THR A N 1
ATOM 684 C CA . THR A 1 86 ? 18.513 18.811 -45.091 1.00 71.75 86 THR A CA 1
ATOM 685 C C . THR A 1 86 ? 17.719 17.556 -45.440 1.00 71.75 86 THR A C 1
ATOM 687 O O . THR A 1 86 ? 17.306 17.375 -46.586 1.00 71.75 86 THR A O 1
ATOM 690 N N . LEU A 1 87 ? 17.484 16.700 -44.448 1.00 70.62 87 LEU A N 1
ATOM 691 C CA . LEU A 1 87 ? 16.640 15.512 -44.543 1.00 70.62 87 LEU A CA 1
ATOM 692 C C . LEU A 1 87 ? 15.333 15.739 -43.784 1.00 70.62 87 LEU A C 1
ATOM 694 O O . LEU A 1 87 ? 15.321 16.343 -42.715 1.00 70.62 87 LEU A O 1
ATOM 698 N N . TRP A 1 88 ? 14.245 15.195 -44.323 1.00 75.25 88 TRP A N 1
ATOM 699 C CA . TRP A 1 88 ? 12.927 15.215 -43.693 1.00 75.25 88 TRP A CA 1
ATOM 700 C C . TRP A 1 88 ? 12.589 13.831 -43.166 1.00 75.25 88 TRP A C 1
ATOM 702 O O .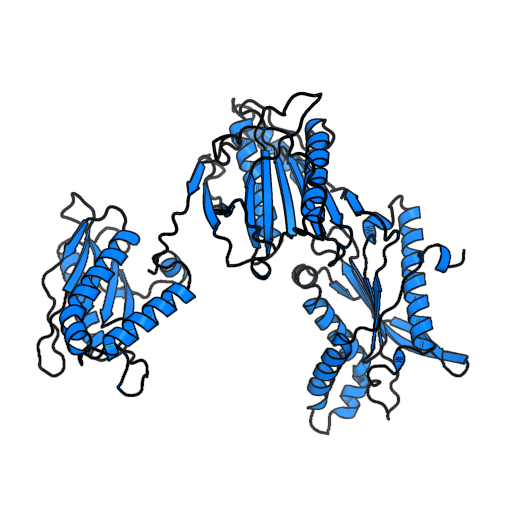 TRP A 1 88 ? 12.366 12.910 -43.958 1.00 75.25 88 TRP A O 1
ATOM 712 N N . TRP A 1 89 ? 12.551 13.677 -41.847 1.00 81.25 89 TRP A N 1
ATOM 713 C CA . TRP A 1 89 ? 12.249 12.396 -41.213 1.00 81.25 89 TRP A CA 1
ATOM 714 C C . TRP A 1 89 ? 10.888 12.442 -40.525 1.00 81.25 89 TRP A C 1
ATOM 716 O O . TRP A 1 89 ? 10.608 13.419 -39.830 1.00 81.25 89 TRP A O 1
ATOM 726 N N . PRO A 1 90 ? 10.036 11.411 -40.694 1.00 84.06 90 PRO A N 1
ATOM 727 C CA . PRO A 1 90 ? 8.839 11.279 -39.880 1.00 84.06 90 PRO A CA 1
ATOM 728 C C . PRO A 1 90 ? 9.222 11.270 -38.403 1.00 84.06 90 PRO A C 1
ATOM 730 O O . PRO A 1 90 ? 10.106 10.512 -37.988 1.00 84.06 90 PRO A O 1
ATOM 733 N N . SER A 1 91 ? 8.550 12.106 -37.625 1.00 87.56 91 SER A N 1
ATOM 734 C CA . SER A 1 91 ? 8.810 12.275 -36.206 1.00 87.56 91 SER A CA 1
ATOM 735 C C . SER A 1 91 ? 7.524 12.208 -35.399 1.00 87.56 91 SER A C 1
ATOM 737 O O . SER A 1 91 ? 6.440 12.511 -35.896 1.00 87.56 91 SER A O 1
ATOM 739 N N . LYS A 1 92 ? 7.642 11.806 -34.138 1.00 90.19 92 LYS A N 1
ATOM 740 C CA . LYS A 1 92 ? 6.554 11.898 -33.170 1.00 90.19 92 LYS A CA 1
ATOM 741 C C . LYS A 1 92 ? 7.117 12.286 -31.819 1.00 90.19 92 LYS A C 1
ATOM 743 O O . LYS A 1 92 ? 8.128 11.738 -31.387 1.00 90.19 92 LYS A O 1
ATOM 748 N N . GLU A 1 93 ? 6.444 13.214 -31.166 1.00 91.06 93 GLU A N 1
ATOM 749 C CA . GLU A 1 93 ? 6.768 13.622 -29.810 1.00 91.06 93 GLU A CA 1
ATOM 750 C C . GLU A 1 93 ? 5.858 12.898 -28.824 1.00 91.06 93 GLU A C 1
ATOM 752 O O . GLU A 1 93 ? 4.669 12.700 -29.087 1.00 91.06 93 GLU A O 1
ATOM 757 N N . PHE A 1 94 ? 6.418 12.510 -27.685 1.00 90.50 94 PHE A N 1
ATOM 758 C CA . PHE A 1 94 ? 5.647 12.076 -26.534 1.00 90.50 94 PHE A CA 1
ATOM 759 C C . PHE A 1 94 ? 5.989 12.945 -25.334 1.00 90.50 94 PHE A C 1
ATOM 761 O O . PHE A 1 94 ? 7.157 13.233 -25.061 1.00 90.50 94 PHE A O 1
ATOM 768 N N . LEU A 1 95 ? 4.954 13.312 -24.596 1.00 86.94 95 LEU A N 1
ATOM 769 C CA . LEU A 1 95 ? 5.065 13.922 -23.286 1.00 86.94 95 LEU A CA 1
ATOM 770 C C . LEU A 1 95 ? 4.621 12.888 -22.261 1.00 86.94 95 LEU A C 1
ATOM 772 O O . LEU A 1 95 ? 3.501 12.382 -22.309 1.00 86.94 95 LEU A O 1
ATOM 776 N N . VAL A 1 96 ? 5.518 12.554 -21.341 1.00 80.62 96 VAL A N 1
ATOM 777 C CA . VAL A 1 96 ? 5.175 11.760 -20.166 1.00 80.62 96 VAL A CA 1
ATOM 778 C C . VAL A 1 96 ? 4.933 12.747 -19.042 1.00 80.62 96 VAL A C 1
ATOM 780 O O . VAL A 1 96 ? 5.871 13.344 -18.506 1.00 80.62 96 VAL A O 1
ATOM 783 N N . MET A 1 97 ? 3.660 12.953 -18.736 1.00 75.50 97 MET A N 1
ATOM 784 C CA . MET A 1 97 ? 3.240 13.740 -17.594 1.00 75.50 97 MET A CA 1
ATOM 785 C C . MET A 1 97 ? 3.222 12.865 -16.352 1.00 75.50 97 MET A C 1
ATOM 787 O O . MET A 1 97 ? 3.002 11.651 -16.417 1.00 75.50 97 MET A O 1
ATOM 791 N N . ASP A 1 98 ? 3.456 13.497 -15.214 1.00 61.56 98 ASP A N 1
ATOM 792 C CA . ASP A 1 98 ? 3.413 12.832 -13.933 1.00 61.56 98 ASP A CA 1
ATOM 793 C C . ASP A 1 98 ? 2.053 12.135 -13.725 1.00 61.56 98 ASP A C 1
ATOM 795 O O . ASP A 1 98 ? 1.016 12.637 -14.169 1.00 61.56 98 ASP A O 1
ATOM 799 N N . PRO A 1 99 ? 2.026 10.970 -13.056 1.00 47.62 99 PRO A N 1
ATOM 800 C CA . PRO A 1 99 ? 0.817 10.152 -12.946 1.00 47.62 99 PRO A CA 1
ATOM 801 C C . PRO A 1 99 ? -0.285 10.816 -12.102 1.00 47.62 99 PRO A C 1
ATOM 803 O O . PRO A 1 99 ? -1.399 10.303 -12.019 1.00 47.62 99 PRO A O 1
ATOM 806 N N . TRP A 1 100 ? 0.008 11.963 -11.485 1.00 52.00 100 TRP A N 1
ATOM 807 C CA . TRP A 1 100 ? -0.874 12.685 -10.573 1.00 52.00 100 TRP A CA 1
ATOM 808 C C . TRP A 1 100 ? -1.646 13.824 -11.243 1.00 52.00 100 TRP A C 1
ATOM 810 O O . TRP A 1 100 ? -2.266 14.618 -10.543 1.00 52.00 100 TRP A O 1
ATOM 820 N N . LEU A 1 101 ? -1.613 13.911 -12.581 1.00 48.97 101 LEU A N 1
ATOM 821 C CA . LEU A 1 101 ? -2.340 14.918 -13.369 1.00 48.97 101 LEU A CA 1
ATOM 822 C C . LEU A 1 101 ? -2.015 16.364 -12.959 1.00 48.97 101 LEU A C 1
ATOM 824 O O . LEU A 1 101 ? -2.821 17.269 -13.163 1.00 48.97 101 LEU A O 1
ATOM 828 N N . THR A 1 102 ? -0.819 16.605 -12.410 1.00 49.91 102 THR A N 1
ATOM 829 C CA . THR A 1 102 ? -0.416 17.953 -11.975 1.00 49.91 102 THR A CA 1
ATOM 830 C C . THR A 1 102 ? 0.105 18.822 -13.114 1.00 49.91 102 THR A C 1
ATOM 832 O O . THR A 1 102 ? 0.410 19.995 -12.916 1.00 49.91 102 THR A O 1
ATOM 835 N N . GLY A 1 103 ? 0.180 18.259 -14.323 1.00 54.72 103 GLY A N 1
ATOM 836 C CA . GLY A 1 103 ? 0.698 18.936 -15.507 1.00 54.72 103 GLY A CA 1
ATOM 837 C C . GLY A 1 103 ? 2.225 19.022 -15.533 1.00 54.72 103 GLY A C 1
ATOM 838 O O . GLY A 1 103 ? 2.770 19.730 -16.377 1.00 54.72 103 GLY A O 1
ATOM 839 N N . THR A 1 104 ? 2.927 18.312 -14.641 1.00 62.06 104 THR A N 1
ATOM 840 C CA . THR A 1 104 ? 4.392 18.244 -14.637 1.00 62.06 104 THR A CA 1
ATOM 841 C C . THR A 1 104 ? 4.860 17.236 -15.680 1.00 62.06 104 THR A C 1
ATOM 843 O O . THR A 1 104 ? 4.440 16.082 -15.675 1.00 62.06 104 THR A O 1
ATOM 846 N N . VAL A 1 105 ? 5.781 17.640 -16.550 1.00 73.00 105 VAL A N 1
ATOM 847 C CA . VAL A 1 105 ? 6.419 16.756 -17.527 1.00 73.00 105 VAL A CA 1
ATOM 848 C C . VAL A 1 105 ? 7.629 16.092 -16.878 1.00 73.00 105 VAL A C 1
ATOM 850 O O . VAL A 1 105 ? 8.585 16.759 -16.482 1.00 73.00 105 VAL A O 1
ATOM 853 N N . ILE A 1 106 ? 7.600 14.763 -16.780 1.00 70.25 106 ILE A N 1
ATOM 854 C CA . ILE A 1 106 ? 8.699 13.954 -16.234 1.00 70.25 106 ILE A CA 1
ATOM 855 C C . ILE A 1 106 ? 9.557 13.315 -17.328 1.00 70.25 106 ILE A C 1
ATOM 857 O O . ILE A 1 106 ? 10.695 12.936 -17.056 1.00 70.25 106 ILE A O 1
ATOM 861 N N . ALA A 1 107 ? 9.059 13.239 -18.566 1.00 83.06 107 ALA A N 1
ATOM 862 C CA . ALA A 1 107 ? 9.893 12.976 -19.731 1.00 83.06 107 ALA A CA 1
ATOM 863 C C . ALA A 1 107 ? 9.353 13.659 -20.995 1.00 83.06 107 ALA A C 1
ATOM 865 O O . ALA A 1 107 ? 8.150 13.653 -21.254 1.00 83.06 107 ALA A O 1
ATOM 866 N N . ALA A 1 108 ? 10.261 14.214 -21.793 1.00 88.44 108 ALA A N 1
ATOM 867 C CA . ALA A 1 108 ? 9.992 14.746 -23.123 1.00 88.44 108 ALA A CA 1
ATOM 868 C C . ALA A 1 108 ? 10.745 13.889 -24.142 1.00 88.44 108 ALA A C 1
ATOM 870 O O . ALA A 1 108 ? 11.974 13.790 -24.102 1.00 88.44 108 ALA A O 1
ATOM 871 N N . VAL A 1 109 ? 10.002 13.236 -25.031 1.00 91.19 109 VAL A N 1
ATOM 872 C CA . VAL A 1 109 ? 10.529 12.191 -25.908 1.00 91.19 109 VAL A CA 1
ATOM 873 C C . VAL A 1 109 ? 10.330 12.595 -27.356 1.00 91.19 109 VAL A C 1
ATOM 875 O O . VAL A 1 109 ? 9.206 12.841 -27.780 1.00 91.19 109 VAL A O 1
ATOM 878 N N . LEU A 1 110 ? 11.404 12.604 -28.135 1.00 91.88 110 LEU A N 1
ATOM 879 C CA . LEU A 1 110 ? 11.363 12.792 -29.578 1.00 91.88 110 LEU A CA 1
ATOM 880 C C . LEU A 1 110 ? 11.718 11.477 -30.266 1.00 91.88 110 LEU A C 1
ATOM 882 O O . LEU A 1 110 ? 12.809 10.941 -30.082 1.00 91.88 110 LEU A O 1
ATOM 886 N N . VAL A 1 111 ? 10.814 10.971 -31.095 1.00 89.88 111 VAL A N 1
ATOM 887 C CA . VAL A 1 111 ? 11.040 9.769 -31.897 1.00 89.88 111 VAL A CA 1
ATOM 888 C C . VAL A 1 111 ? 11.247 10.161 -33.344 1.00 89.88 111 VAL A C 1
ATOM 890 O O . VAL A 1 111 ? 10.411 10.839 -33.933 1.00 89.88 111 VAL A O 1
ATOM 893 N N . LEU A 1 112 ? 12.341 9.686 -33.926 1.00 85.62 112 LEU A N 1
ATOM 894 C CA . LEU A 1 112 ? 12.719 9.867 -35.314 1.00 85.62 112 LEU A CA 1
ATOM 895 C C . LEU A 1 112 ? 12.722 8.524 -36.036 1.00 85.62 112 LEU A C 1
ATOM 897 O O . LEU A 1 112 ? 13.493 7.615 -35.723 1.00 85.62 112 LEU A O 1
ATOM 901 N N . ALA A 1 113 ? 11.882 8.408 -37.056 1.00 76.88 113 ALA A N 1
ATOM 902 C CA . ALA A 1 113 ? 11.832 7.234 -37.913 1.00 76.88 113 ALA A CA 1
ATOM 903 C C . ALA A 1 113 ? 12.695 7.448 -39.175 1.00 76.88 113 ALA A C 1
ATOM 905 O O . ALA A 1 113 ? 12.164 7.675 -40.262 1.00 76.88 113 ALA A O 1
ATOM 906 N N . GLY A 1 114 ? 14.030 7.398 -39.044 1.00 63.78 114 GLY A N 1
ATOM 907 C CA . GLY A 1 114 ? 14.979 7.585 -40.161 1.00 63.78 114 GLY A CA 1
ATOM 908 C C . GLY A 1 114 ? 15.892 6.380 -40.477 1.00 63.78 114 GLY A C 1
ATOM 909 O O . GLY A 1 114 ? 16.079 5.527 -39.611 1.00 63.78 114 GLY A O 1
ATOM 910 N N . PRO A 1 115 ? 16.527 6.320 -41.674 1.00 57.47 115 PRO A N 1
ATOM 911 C CA . PRO A 1 115 ? 15.952 6.520 -43.002 1.00 57.47 115 PRO A CA 1
ATOM 912 C C . PRO A 1 115 ? 15.417 5.203 -43.611 1.00 57.47 115 PRO A C 1
ATOM 914 O O . PRO A 1 115 ? 15.876 4.100 -43.319 1.00 57.47 115 PRO A O 1
ATOM 917 N N . VAL A 1 116 ? 14.477 5.336 -44.552 1.00 47.38 116 VAL A N 1
ATOM 918 C CA . VAL A 1 116 ? 13.938 4.257 -45.405 1.00 47.38 116 VAL A CA 1
ATOM 919 C C . VAL A 1 116 ? 14.898 3.967 -46.572 1.00 47.38 116 VAL A C 1
ATOM 921 O O . VAL A 1 116 ? 14.480 3.908 -47.727 1.00 47.38 116 VAL A O 1
ATOM 924 N N . ASP A 1 117 ? 16.200 3.823 -46.309 1.00 47.09 117 ASP A N 1
ATOM 925 C CA . ASP A 1 117 ? 17.089 3.317 -47.353 1.00 47.09 117 ASP A CA 1
ATOM 926 C C . ASP A 1 117 ? 16.902 1.797 -47.450 1.00 47.09 117 ASP A C 1
ATOM 928 O O . ASP A 1 117 ? 17.008 1.070 -46.459 1.00 47.09 117 ASP A O 1
ATOM 932 N N . LYS A 1 118 ? 16.574 1.303 -48.649 1.00 44.72 118 LYS A N 1
ATOM 933 C CA . LYS A 1 118 ? 16.081 -0.071 -48.894 1.00 44.72 118 LYS A CA 1
ATOM 934 C C . LYS A 1 118 ? 17.066 -1.174 -48.477 1.00 44.72 118 LYS A C 1
ATOM 936 O O . LYS A 1 118 ? 16.713 -2.349 -48.508 1.00 44.72 118 LYS A O 1
ATOM 941 N N . LYS A 1 119 ? 18.306 -0.815 -48.124 1.00 44.94 119 LYS A N 1
ATOM 942 C CA . LYS A 1 119 ? 19.390 -1.748 -47.786 1.00 44.94 119 LYS A CA 1
ATOM 943 C C . LYS A 1 119 ? 19.754 -1.807 -46.301 1.00 44.94 119 LYS A C 1
ATOM 945 O O . LYS A 1 119 ? 20.448 -2.743 -45.919 1.00 44.94 119 LYS A O 1
ATOM 950 N N . LYS A 1 120 ? 19.305 -0.867 -45.464 1.00 49.72 120 LYS A N 1
ATOM 951 C CA . LYS A 1 120 ? 19.601 -0.866 -44.022 1.00 49.72 120 LYS A CA 1
ATOM 952 C C . LYS A 1 120 ? 18.304 -0.717 -43.246 1.00 49.72 120 LYS A C 1
ATOM 954 O O . LYS A 1 120 ? 17.819 0.377 -42.978 1.00 49.72 120 LYS A O 1
ATOM 959 N N . LEU A 1 121 ? 17.692 -1.865 -42.980 1.00 47.12 121 LEU A N 1
ATOM 960 C CA . LEU A 1 121 ? 16.426 -1.965 -42.277 1.00 47.12 121 LEU A CA 1
ATOM 961 C C . LEU A 1 121 ? 16.685 -1.680 -40.794 1.00 47.12 121 LEU A C 1
ATOM 963 O O . LEU A 1 121 ? 16.945 -2.606 -40.041 1.00 47.12 121 LEU A O 1
ATOM 967 N N . TRP A 1 122 ? 16.612 -0.403 -40.414 1.00 55.06 122 TRP A N 1
ATOM 968 C CA . TRP A 1 122 ? 16.926 0.092 -39.073 1.00 55.06 122 TRP A CA 1
ATOM 969 C C . TRP A 1 122 ? 18.412 -0.044 -38.747 1.00 55.06 122 TRP A C 1
ATOM 971 O O . TRP A 1 122 ? 19.022 -1.099 -38.885 1.00 55.06 122 TRP A O 1
ATOM 981 N N . LEU A 1 123 ? 19.007 1.073 -38.367 1.00 57.12 123 LEU A N 1
ATOM 982 C CA . LEU A 1 123 ? 20.431 1.158 -38.102 1.00 57.12 123 LEU A CA 1
ATOM 983 C C . LEU A 1 123 ? 20.810 0.259 -36.911 1.00 57.12 123 LEU A C 1
ATOM 985 O O . LEU A 1 123 ? 19.979 0.010 -36.033 1.00 57.12 123 LEU A O 1
ATOM 989 N N . SER A 1 124 ? 22.017 -0.307 -36.939 1.00 62.50 124 SER A N 1
ATOM 990 C CA . SER A 1 124 ? 22.531 -1.120 -35.834 1.00 62.50 124 SER A CA 1
ATOM 991 C C . SER A 1 124 ? 22.726 -0.230 -34.604 1.00 62.50 124 SER A C 1
ATOM 993 O O . SER A 1 124 ? 22.968 0.964 -34.771 1.00 62.50 124 SER A O 1
ATOM 995 N N . PRO A 1 125 ? 22.659 -0.771 -33.375 1.00 66.81 125 PRO A N 1
ATOM 996 C CA . PRO A 1 125 ? 23.007 0.005 -32.188 1.00 66.81 125 PRO A CA 1
ATOM 997 C C . PRO A 1 125 ? 24.376 0.689 -32.355 1.00 66.81 125 PRO A C 1
ATOM 999 O O . PRO A 1 125 ? 25.365 0.025 -32.665 1.00 66.81 125 PRO A O 1
ATOM 1002 N N . GLY A 1 126 ? 24.423 2.002 -32.154 1.00 66.44 126 GLY A N 1
ATOM 1003 C CA . GLY A 1 126 ? 25.598 2.865 -32.269 1.00 66.44 126 GLY A CA 1
ATOM 1004 C C . GLY A 1 126 ? 25.704 3.666 -33.572 1.00 66.44 126 GLY A C 1
ATOM 1005 O O . GLY A 1 126 ? 26.525 4.580 -33.653 1.00 66.44 126 GLY A O 1
ATOM 1006 N N . ASP A 1 127 ? 24.908 3.346 -34.592 1.00 71.12 127 ASP A N 1
ATOM 1007 C CA . ASP A 1 127 ? 25.035 3.932 -35.933 1.00 71.12 127 ASP A CA 1
ATOM 1008 C C . ASP A 1 127 ? 24.522 5.384 -36.005 1.00 71.12 127 ASP A C 1
ATOM 1010 O O . ASP A 1 127 ? 24.994 6.158 -36.839 1.00 71.12 127 ASP A O 1
ATOM 1014 N N . MET A 1 128 ? 23.556 5.769 -35.163 1.00 73.50 128 MET A N 1
ATOM 1015 C CA . MET A 1 128 ? 22.962 7.114 -35.171 1.00 73.50 128 MET A CA 1
ATOM 1016 C C . MET A 1 128 ? 23.562 8.067 -34.144 1.00 73.50 128 MET A C 1
ATOM 1018 O O . MET A 1 128 ? 23.431 9.283 -34.297 1.00 73.50 128 MET A O 1
ATOM 1022 N N . THR A 1 129 ? 24.217 7.544 -33.112 1.00 70.56 129 THR A N 1
ATOM 1023 C CA . THR A 1 129 ? 24.593 8.267 -31.888 1.00 70.56 129 THR A CA 1
ATOM 1024 C C . THR A 1 129 ? 25.530 9.453 -32.127 1.00 70.56 129 THR A C 1
ATOM 1026 O O . THR A 1 129 ? 25.487 10.411 -31.367 1.00 70.56 129 THR A O 1
ATOM 1029 N N . ASN A 1 130 ? 26.339 9.411 -33.194 1.00 72.69 130 ASN A N 1
ATOM 1030 C CA . ASN A 1 130 ? 27.336 10.435 -33.541 1.00 72.69 130 ASN A CA 1
ATOM 1031 C C . ASN A 1 130 ? 27.096 11.049 -34.936 1.00 72.69 130 ASN A C 1
ATOM 1033 O O . ASN A 1 130 ? 28.046 11.311 -35.673 1.00 72.69 130 ASN A O 1
ATOM 1037 N N . THR A 1 131 ? 25.833 11.212 -35.335 1.00 77.81 131 THR A N 1
ATOM 1038 C CA . THR A 1 131 ? 25.460 11.771 -36.648 1.00 77.81 131 THR A CA 1
ATOM 1039 C C . THR A 1 131 ? 24.960 13.206 -36.530 1.00 77.81 131 THR A C 1
ATOM 1041 O O . THR A 1 131 ? 24.323 13.576 -35.541 1.00 77.81 131 THR A O 1
ATOM 1044 N N . LYS A 1 132 ? 25.123 14.002 -37.594 1.00 78.81 132 LYS A N 1
ATOM 1045 C CA . LYS A 1 132 ? 24.563 15.366 -37.669 1.00 78.81 132 LYS A CA 1
ATOM 1046 C C . LYS A 1 132 ? 23.039 15.384 -37.530 1.00 78.81 132 LYS A C 1
ATOM 1048 O O . LYS A 1 132 ? 22.462 16.384 -37.092 1.00 78.81 132 LYS A O 1
ATOM 1053 N N . ALA A 1 133 ? 22.381 14.286 -37.898 1.00 76.44 133 ALA A N 1
ATOM 1054 C CA . ALA A 1 133 ? 20.945 14.125 -37.742 1.00 76.44 133 ALA A CA 1
ATOM 1055 C C . ALA A 1 133 ? 20.546 14.006 -36.263 1.00 76.44 133 ALA A C 1
ATOM 1057 O O . ALA A 1 133 ? 19.604 14.673 -35.835 1.00 76.44 133 ALA A O 1
ATOM 1058 N N . MET A 1 134 ? 21.291 13.224 -35.474 1.00 81.00 134 MET A N 1
ATOM 1059 C CA . MET A 1 134 ? 21.090 13.107 -34.027 1.00 81.00 134 MET A CA 1
ATOM 1060 C C . MET A 1 134 ? 21.442 14.406 -33.286 1.00 81.00 134 MET A C 1
ATOM 1062 O O . MET A 1 134 ? 20.710 14.815 -32.384 1.00 81.00 134 MET A O 1
ATOM 1066 N N . ASP A 1 135 ? 22.484 15.119 -33.720 1.00 82.38 135 ASP A N 1
ATOM 1067 C CA . ASP A 1 135 ? 22.809 16.452 -33.191 1.00 82.38 135 ASP A CA 1
ATOM 1068 C C . ASP A 1 135 ? 21.682 17.462 -33.465 1.00 82.38 135 ASP A C 1
ATOM 1070 O O . ASP A 1 135 ? 21.303 18.242 -32.590 1.00 82.38 135 ASP A O 1
ATOM 1074 N N . SER A 1 136 ? 21.093 17.419 -34.666 1.00 82.62 136 SER A N 1
ATOM 1075 C CA . SER A 1 136 ? 19.955 18.276 -35.036 1.00 82.62 136 SER A CA 1
ATOM 1076 C C . SER A 1 136 ? 18.706 17.944 -34.216 1.00 82.62 136 SER A C 1
ATOM 1078 O O . SER A 1 136 ? 18.000 18.848 -33.776 1.00 82.62 136 SER A O 1
ATOM 1080 N N . ALA A 1 137 ? 18.449 16.655 -33.977 1.00 84.06 137 ALA A N 1
ATOM 1081 C CA . ALA A 1 137 ? 17.360 16.180 -33.126 1.00 84.06 137 ALA A CA 1
ATOM 1082 C C . ALA A 1 137 ? 17.519 16.660 -31.680 1.00 84.06 137 ALA A C 1
ATOM 1084 O O . ALA A 1 137 ? 16.571 17.152 -31.067 1.00 84.06 137 ALA A O 1
ATOM 1085 N N . THR A 1 138 ? 18.749 16.568 -31.176 1.00 85.12 138 THR A N 1
ATOM 1086 C CA . THR A 1 138 ? 19.151 17.072 -29.866 1.00 85.12 138 THR A CA 1
ATOM 1087 C C . THR A 1 138 ? 18.872 18.559 -29.770 1.00 85.12 138 THR A C 1
ATOM 1089 O O . THR A 1 138 ? 18.094 18.988 -28.923 1.00 85.12 138 THR A O 1
ATOM 1092 N N . GLN A 1 139 ? 19.399 19.347 -30.704 1.00 84.69 139 GLN A N 1
ATOM 1093 C CA . GLN A 1 139 ? 19.185 20.789 -30.736 1.00 84.69 139 GLN A CA 1
ATOM 1094 C C . GLN A 1 139 ? 17.705 21.180 -30.875 1.00 84.69 139 GLN A C 1
ATOM 1096 O O . GLN A 1 139 ? 17.283 22.190 -30.305 1.00 84.69 139 GLN A O 1
ATOM 1101 N N . TYR A 1 140 ? 16.910 20.405 -31.616 1.00 86.19 140 TYR A N 1
ATOM 1102 C CA . TYR A 1 140 ? 15.476 20.633 -31.750 1.00 86.19 140 TYR A CA 1
ATOM 1103 C C . TYR A 1 140 ? 14.747 20.448 -30.419 1.00 86.19 140 TYR A C 1
ATOM 1105 O O . TYR A 1 140 ? 14.104 21.391 -29.957 1.00 86.19 140 TYR A O 1
ATOM 1113 N N . LEU A 1 141 ? 14.887 19.280 -29.779 1.00 84.38 141 LEU A N 1
ATOM 1114 C CA . LEU A 1 141 ? 14.223 18.988 -28.504 1.00 84.38 141 LEU A CA 1
ATOM 1115 C C . LEU A 1 141 ? 14.653 19.993 -27.430 1.00 84.38 141 LEU A C 1
ATOM 1117 O O . LEU A 1 141 ? 13.842 20.506 -26.663 1.00 84.38 141 LEU A O 1
ATOM 1121 N N . GLU A 1 142 ? 15.932 20.350 -27.447 1.00 80.88 142 GLU A N 1
ATOM 1122 C CA . GLU A 1 142 ? 16.491 21.400 -26.617 1.00 80.88 142 GLU A CA 1
ATOM 1123 C C . GLU A 1 142 ? 15.800 22.759 -26.845 1.00 80.88 142 GLU A C 1
ATOM 1125 O O . GLU A 1 142 ? 15.356 23.417 -25.901 1.00 80.88 142 GLU A O 1
ATOM 1130 N N . THR A 1 143 ? 15.661 23.183 -28.099 1.00 81.56 143 THR A N 1
ATOM 1131 C CA . THR A 1 143 ? 15.011 24.456 -28.448 1.00 81.56 143 THR A CA 1
ATOM 1132 C C . THR A 1 143 ? 13.528 24.452 -28.084 1.00 81.56 143 THR A C 1
ATOM 1134 O O . THR A 1 143 ? 13.023 25.463 -27.591 1.00 81.56 143 THR A O 1
ATOM 1137 N N . LEU A 1 144 ? 12.842 23.322 -28.266 1.00 80.31 144 LEU A N 1
ATOM 1138 C CA . LEU A 1 144 ? 11.447 23.140 -27.876 1.00 80.31 144 LEU A CA 1
ATOM 1139 C C . LEU A 1 144 ? 11.280 23.376 -26.372 1.00 80.31 144 LEU A C 1
ATOM 1141 O O . LEU A 1 144 ? 10.487 24.224 -25.968 1.00 80.31 144 LEU A O 1
ATOM 1145 N N . ILE A 1 145 ? 12.093 22.720 -25.548 1.00 76.94 145 ILE A N 1
ATOM 1146 C CA . ILE A 1 145 ? 12.066 22.854 -24.086 1.00 76.94 145 ILE A CA 1
ATOM 1147 C C . ILE A 1 145 ? 12.383 24.294 -23.654 1.00 76.94 145 ILE A C 1
ATOM 1149 O O . ILE A 1 145 ? 11.654 24.875 -22.848 1.00 76.94 145 ILE A O 1
ATOM 1153 N N . ALA A 1 146 ? 13.394 24.928 -24.255 1.00 73.88 146 ALA A N 1
ATOM 1154 C CA . ALA A 1 146 ? 13.719 26.331 -23.987 1.00 73.88 146 ALA A CA 1
ATOM 1155 C C . ALA A 1 146 ? 12.583 27.296 -24.396 1.00 73.88 146 ALA A C 1
ATOM 1157 O O . ALA A 1 146 ? 12.345 28.309 -23.734 1.00 73.88 146 ALA A O 1
ATOM 1158 N N . SER A 1 147 ? 11.849 26.991 -25.470 1.00 74.06 147 SER A N 1
ATOM 1159 C CA . SER A 1 147 ? 10.683 27.782 -25.884 1.00 74.06 147 SER A CA 1
ATOM 1160 C C . SER A 1 147 ? 9.513 27.640 -24.902 1.00 74.06 147 SER A C 1
ATOM 1162 O O . SER A 1 147 ? 8.864 28.637 -24.579 1.00 74.06 147 SER A O 1
ATOM 1164 N N . GLN A 1 148 ? 9.307 26.441 -24.343 1.00 73.94 148 GLN A N 1
ATOM 1165 C CA . GLN A 1 148 ? 8.316 26.192 -23.293 1.00 73.94 148 GLN A CA 1
ATOM 1166 C C . GLN A 1 148 ? 8.671 26.935 -22.001 1.00 73.94 148 GLN A C 1
ATOM 1168 O O . GLN A 1 148 ? 7.798 27.542 -21.383 1.00 73.94 148 GLN A O 1
ATOM 1173 N N . GLN A 1 149 ? 9.955 26.994 -21.634 1.00 70.81 149 GLN A N 1
ATOM 1174 C CA . GLN A 1 149 ? 10.436 27.816 -20.517 1.00 70.81 149 GLN A CA 1
ATOM 1175 C C . GLN A 1 149 ? 10.079 29.292 -20.675 1.00 70.81 149 GLN A C 1
ATOM 1177 O O . GLN A 1 149 ? 9.630 29.931 -19.717 1.00 70.81 149 GLN A O 1
ATOM 1182 N N . HIS A 1 150 ? 10.230 29.834 -21.883 1.00 67.88 150 HIS A N 1
ATOM 1183 C CA . HIS A 1 150 ? 9.854 31.214 -22.163 1.00 67.88 150 HIS A CA 1
ATOM 1184 C C . HIS A 1 150 ? 8.331 31.418 -22.099 1.00 67.88 150 HIS A C 1
ATOM 1186 O O . HIS A 1 150 ? 7.859 32.373 -21.477 1.00 67.88 150 HIS A O 1
ATOM 1192 N N . ALA A 1 151 ? 7.558 30.495 -22.679 1.00 68.94 151 ALA A N 1
ATOM 1193 C CA . ALA A 1 151 ? 6.099 30.537 -22.667 1.00 68.94 151 ALA A CA 1
ATOM 1194 C C . ALA A 1 151 ? 5.522 30.461 -21.242 1.00 68.94 151 ALA A C 1
ATOM 1196 O O . ALA A 1 151 ? 4.637 31.243 -20.895 1.00 68.94 151 ALA A O 1
ATOM 1197 N N . LEU A 1 152 ? 6.043 29.570 -20.397 1.00 65.31 152 LEU A N 1
ATOM 1198 C CA . LEU A 1 152 ? 5.619 29.417 -19.002 1.00 65.31 152 LEU A CA 1
ATOM 1199 C C . LEU A 1 152 ? 5.985 30.648 -18.165 1.00 65.31 152 LEU A C 1
ATOM 1201 O O . LEU A 1 152 ? 5.116 31.196 -17.485 1.00 65.31 152 LEU A O 1
ATOM 1205 N N . SER A 1 153 ? 7.209 31.164 -18.328 1.00 64.62 153 SER A N 1
ATOM 1206 C CA . SER A 1 153 ? 7.642 32.415 -17.690 1.00 64.62 153 SER A CA 1
ATOM 1207 C C . SER A 1 153 ? 6.722 33.591 -18.042 1.00 64.62 153 SER A C 1
ATOM 1209 O O . SER A 1 153 ? 6.346 34.367 -17.166 1.00 64.62 153 SER A O 1
ATOM 1211 N N . SER A 1 154 ? 6.294 33.711 -19.307 1.00 65.69 154 SER A N 1
ATOM 1212 C CA . SER A 1 154 ? 5.376 34.781 -19.738 1.00 65.69 154 SER A CA 1
ATOM 1213 C C . SER A 1 154 ? 3.973 34.689 -19.122 1.00 65.69 154 SER A C 1
ATOM 1215 O O . SER A 1 154 ? 3.262 35.689 -19.056 1.00 65.69 154 SER A O 1
ATOM 1217 N N . LYS A 1 155 ? 3.587 33.503 -18.636 1.00 66.12 155 LYS A N 1
ATOM 1218 C CA . LYS A 1 155 ? 2.322 33.243 -17.934 1.00 66.12 155 LYS A CA 1
ATOM 1219 C C . LYS A 1 155 ? 2.462 33.328 -16.407 1.00 66.12 155 LYS A C 1
ATOM 1221 O O . LYS A 1 155 ? 1.521 32.993 -15.697 1.00 66.12 155 LYS A O 1
ATOM 1226 N N . GLY A 1 156 ? 3.622 33.755 -15.901 1.00 53.44 156 GLY A N 1
ATOM 1227 C CA . GLY A 1 156 ? 3.906 33.843 -14.466 1.00 53.44 156 GLY A CA 1
ATOM 1228 C C . GLY A 1 156 ? 4.138 32.490 -13.784 1.00 53.44 156 GLY A C 1
ATOM 1229 O O . GLY A 1 156 ? 4.145 32.433 -12.558 1.00 53.44 156 GLY A O 1
ATOM 1230 N N . MET A 1 157 ? 4.329 31.411 -14.549 1.00 51.97 157 MET A N 1
ATOM 1231 C CA . MET A 1 157 ? 4.648 30.082 -14.023 1.00 51.97 157 MET A CA 1
ATOM 1232 C C . MET A 1 157 ? 6.158 29.856 -14.055 1.00 51.97 157 MET A C 1
ATOM 1234 O O . MET A 1 157 ? 6.822 30.213 -15.032 1.00 51.97 157 MET A O 1
ATOM 1238 N N . ARG A 1 158 ? 6.711 29.235 -13.008 1.00 57.84 158 ARG A N 1
ATOM 1239 C CA . ARG A 1 158 ? 8.124 28.845 -13.011 1.00 57.84 158 ARG A CA 1
ATOM 1240 C C . ARG A 1 158 ? 8.286 27.563 -13.813 1.00 57.84 158 ARG A C 1
ATOM 1242 O O . ARG A 1 158 ? 7.519 26.616 -13.665 1.00 57.84 158 ARG A O 1
ATOM 1249 N N . PHE A 1 159 ? 9.288 27.538 -14.675 1.00 61.84 159 PHE A N 1
ATOM 1250 C CA . PHE A 1 159 ? 9.549 26.399 -15.545 1.00 61.84 159 PHE A CA 1
ATOM 1251 C C . PHE A 1 159 ? 9.942 25.145 -14.756 1.00 61.84 159 PHE A C 1
ATOM 1253 O O . PHE A 1 159 ? 9.580 24.033 -15.127 1.00 61.84 159 PHE A O 1
ATOM 1260 N N . GLU A 1 160 ? 10.618 25.334 -13.628 1.00 59.88 160 GLU A N 1
ATOM 1261 C CA . GLU A 1 160 ? 11.040 24.291 -12.697 1.00 59.88 160 GLU A CA 1
ATOM 1262 C C . GLU A 1 160 ? 9.848 23.588 -12.031 1.00 59.88 160 GLU A C 1
ATOM 1264 O O . GLU A 1 160 ? 9.941 22.406 -11.707 1.00 59.88 160 GLU A O 1
ATOM 1269 N N . ASP A 1 161 ? 8.706 24.271 -11.899 1.00 52.03 161 ASP A N 1
ATOM 1270 C CA . ASP A 1 161 ? 7.477 23.688 -11.347 1.00 52.03 161 ASP A CA 1
ATOM 1271 C C . ASP A 1 161 ? 6.802 22.728 -12.350 1.00 52.03 161 ASP A C 1
ATOM 1273 O O . ASP A 1 161 ? 6.040 21.843 -11.962 1.00 52.03 161 ASP A O 1
ATOM 1277 N N . VAL A 1 162 ? 7.120 22.862 -13.645 1.00 58.09 162 VAL A N 1
ATOM 1278 C CA . VAL A 1 162 ? 6.544 22.058 -14.737 1.00 58.09 162 VAL A CA 1
ATOM 1279 C C . VAL A 1 162 ? 7.541 21.028 -15.292 1.00 58.09 162 VAL A C 1
ATOM 1281 O O . VAL A 1 162 ? 7.122 19.951 -15.696 1.00 58.09 162 VAL A O 1
ATOM 1284 N N . TYR A 1 163 ? 8.849 21.313 -15.288 1.00 59.00 163 TYR A N 1
ATOM 1285 C CA . TYR A 1 163 ? 9.899 20.488 -15.917 1.00 59.00 163 TYR A CA 1
ATOM 1286 C C . TYR A 1 163 ? 11.078 20.144 -14.984 1.00 59.00 163 TYR A C 1
ATOM 1288 O O . TYR A 1 163 ? 12.108 19.670 -15.461 1.00 59.00 163 TYR A O 1
ATOM 1296 N N . GLY A 1 164 ? 10.970 20.366 -13.668 1.00 52.97 164 GLY A N 1
ATOM 1297 C CA . GLY A 1 164 ? 12.097 20.367 -12.716 1.00 52.97 164 GLY A CA 1
ATOM 1298 C C . GLY A 1 164 ? 13.042 19.154 -12.722 1.00 52.97 164 GLY A C 1
ATOM 1299 O O . GLY A 1 164 ? 14.192 19.300 -12.313 1.00 52.97 164 GLY A O 1
ATOM 1300 N N . HIS A 1 165 ? 12.614 17.990 -13.230 1.00 55.34 165 HIS A N 1
ATOM 1301 C CA . HIS A 1 165 ? 13.429 16.768 -13.327 1.00 55.34 165 HIS A CA 1
ATOM 1302 C C . HIS A 1 165 ? 13.139 15.919 -14.578 1.00 55.34 165 HIS A C 1
ATOM 1304 O O . HIS A 1 165 ? 13.222 14.690 -14.521 1.00 55.34 165 HIS A O 1
ATOM 1310 N N . ALA A 1 166 ? 12.761 16.553 -15.688 1.00 65.56 166 ALA A N 1
ATOM 1311 C CA . ALA A 1 166 ? 12.361 15.831 -16.890 1.00 65.56 166 ALA A CA 1
ATOM 1312 C C . ALA A 1 166 ? 13.524 15.038 -17.523 1.00 65.56 166 ALA A C 1
ATOM 1314 O O . ALA A 1 166 ? 14.643 15.536 -17.670 1.00 65.56 166 ALA A O 1
ATOM 1315 N N . GLU A 1 167 ? 13.270 13.807 -17.958 1.00 77.50 167 GLU A N 1
ATOM 1316 C CA . GLU A 1 167 ? 14.184 13.100 -18.856 1.00 77.50 167 GLU A CA 1
ATOM 1317 C C . GLU A 1 167 ? 13.932 13.546 -20.299 1.00 77.50 167 GLU A C 1
ATOM 1319 O O . GLU A 1 167 ? 12.815 13.478 -20.805 1.00 77.50 167 GLU A O 1
ATOM 1324 N N . MET A 1 168 ? 14.972 14.018 -20.978 1.00 86.38 168 MET A N 1
ATOM 1325 C CA . MET A 1 168 ? 14.933 14.257 -22.416 1.00 86.38 168 MET A CA 1
ATOM 1326 C C . MET A 1 168 ? 15.390 12.987 -23.106 1.00 86.38 168 MET A C 1
ATOM 1328 O O . MET A 1 168 ? 16.491 12.501 -22.841 1.00 86.38 168 MET A O 1
ATOM 1332 N N . ILE A 1 169 ? 14.546 12.444 -23.973 1.00 89.69 169 ILE A N 1
ATOM 1333 C CA . ILE A 1 169 ? 14.802 11.175 -24.645 1.00 89.69 169 ILE A CA 1
ATOM 1334 C C . ILE A 1 169 ? 14.687 11.396 -26.145 1.00 89.69 169 ILE A C 1
ATOM 1336 O O . ILE A 1 169 ? 13.699 11.940 -26.629 1.00 89.69 169 ILE A O 1
ATOM 1340 N N . ILE A 1 170 ? 15.687 10.952 -26.894 1.00 89.38 170 ILE A N 1
ATOM 1341 C CA . ILE A 1 170 ? 15.655 10.962 -28.353 1.00 89.38 170 ILE A CA 1
ATOM 1342 C C . ILE A 1 170 ? 15.833 9.537 -28.824 1.00 89.38 170 ILE A C 1
ATOM 1344 O O . ILE A 1 170 ? 16.809 8.885 -28.468 1.00 89.38 170 ILE A O 1
ATOM 1348 N N . VAL A 1 171 ? 14.892 9.056 -29.625 1.00 87.50 171 VAL A N 1
ATOM 1349 C CA . VAL A 1 171 ? 14.946 7.724 -30.221 1.00 87.50 171 VAL A CA 1
ATOM 1350 C C . VAL A 1 171 ? 15.108 7.867 -31.721 1.00 87.50 171 VAL A C 1
ATOM 1352 O O . VAL A 1 171 ? 14.276 8.493 -32.369 1.00 87.50 171 VAL A O 1
ATOM 1355 N N . ALA A 1 172 ? 16.143 7.253 -32.285 1.00 82.38 172 ALA A N 1
ATOM 1356 C CA . ALA A 1 172 ? 16.342 7.166 -33.725 1.00 82.38 172 ALA A CA 1
ATOM 1357 C C . ALA A 1 172 ? 16.692 5.723 -34.108 1.00 82.38 172 ALA A C 1
ATOM 1359 O O . ALA A 1 172 ? 17.833 5.280 -33.986 1.00 82.38 172 ALA A O 1
ATOM 1360 N N . GLY A 1 173 ? 15.695 4.963 -34.566 1.00 74.88 173 GLY A N 1
ATOM 1361 C CA . GLY A 1 173 ? 15.876 3.544 -34.882 1.00 74.88 173 GLY A CA 1
ATOM 1362 C C . GLY A 1 173 ? 16.258 2.711 -33.649 1.00 74.88 173 GLY A C 1
ATOM 1363 O O . GLY A 1 173 ? 15.512 2.678 -32.671 1.00 74.88 173 GLY A O 1
ATOM 1364 N N . ALA A 1 174 ? 17.399 2.013 -33.705 1.00 73.62 174 ALA A N 1
ATOM 1365 C CA . ALA A 1 174 ? 17.901 1.182 -32.601 1.00 73.62 174 ALA A CA 1
ATOM 1366 C C . ALA A 1 174 ? 18.689 1.968 -31.539 1.00 73.62 174 ALA A C 1
ATOM 1368 O O . ALA A 1 174 ? 19.117 1.378 -30.548 1.00 73.62 174 ALA A O 1
ATOM 1369 N N . ASP A 1 175 ? 18.863 3.276 -31.733 1.00 78.75 175 ASP A N 1
ATOM 1370 C CA . ASP A 1 175 ? 19.590 4.142 -30.815 1.00 78.75 175 ASP A CA 1
ATOM 1371 C C . ASP A 1 175 ? 18.642 5.014 -30.005 1.00 78.75 175 ASP A C 1
ATOM 1373 O O . ASP A 1 175 ? 17.671 5.573 -30.522 1.00 78.75 175 ASP A O 1
ATOM 1377 N N . MET A 1 176 ? 18.961 5.143 -28.722 1.00 85.00 176 MET A N 1
ATOM 1378 C CA . MET A 1 176 ? 18.297 6.055 -27.809 1.00 85.00 176 MET A CA 1
ATOM 1379 C C . MET A 1 176 ? 19.352 6.871 -27.073 1.00 85.00 176 MET A C 1
ATOM 1381 O O . MET A 1 176 ? 20.270 6.318 -26.467 1.00 85.00 176 MET A O 1
ATOM 1385 N N . LEU A 1 177 ? 19.198 8.188 -27.122 1.00 83.94 177 LEU A N 1
ATOM 1386 C CA . LEU A 1 177 ? 19.940 9.128 -26.301 1.00 83.94 177 LEU A CA 1
ATOM 1387 C C . LEU A 1 177 ? 19.056 9.620 -25.167 1.00 83.94 177 LEU A C 1
ATOM 1389 O O . LEU A 1 177 ? 17.881 9.929 -25.373 1.00 83.94 177 LEU A O 1
ATOM 1393 N N . ARG A 1 178 ? 19.637 9.724 -23.975 1.00 83.56 178 ARG A N 1
ATOM 1394 C CA . ARG A 1 178 ? 18.986 10.319 -22.814 1.00 83.56 178 ARG A CA 1
ATOM 1395 C C . ARG A 1 178 ? 19.849 11.407 -22.220 1.00 83.56 178 ARG A C 1
ATOM 1397 O O . ARG A 1 178 ? 21.058 11.254 -22.094 1.00 83.56 178 ARG A O 1
ATOM 1404 N N . ALA A 1 179 ? 19.211 12.483 -21.803 1.00 77.50 179 ALA A N 1
ATOM 1405 C CA . ALA A 1 179 ? 19.815 13.471 -20.934 1.00 77.50 179 ALA A CA 1
ATOM 1406 C C . ALA A 1 179 ? 18.832 13.794 -19.820 1.00 77.50 179 ALA A C 1
ATOM 1408 O O . ALA A 1 179 ? 17.640 13.997 -20.055 1.00 77.50 179 ALA A O 1
ATOM 1409 N N . ARG A 1 180 ? 19.331 13.876 -18.590 1.00 66.62 180 ARG A N 1
ATOM 1410 C CA . ARG A 1 180 ? 18.527 14.405 -17.492 1.00 66.62 180 ARG A CA 1
ATOM 1411 C C . ARG A 1 180 ? 18.563 15.913 -17.554 1.00 66.62 180 ARG A C 1
ATOM 1413 O O . ARG A 1 180 ? 19.626 16.522 -17.450 1.00 66.62 180 ARG A O 1
ATOM 1420 N N . TRP A 1 181 ? 17.390 16.505 -17.707 1.00 61.72 181 TRP A N 1
ATOM 1421 C CA . TRP A 1 181 ? 17.233 17.916 -17.464 1.00 61.72 181 TRP A CA 1
ATOM 1422 C C . TRP A 1 181 ? 17.172 18.143 -15.956 1.00 61.72 181 TRP A C 1
ATOM 1424 O O . TRP A 1 181 ? 16.233 17.727 -15.278 1.00 61.72 181 TRP A O 1
ATOM 1434 N N . ASN A 1 182 ? 18.213 18.773 -15.424 1.00 54.75 182 ASN A N 1
ATOM 1435 C CA . ASN A 1 182 ? 18.234 19.248 -14.053 1.00 54.75 182 ASN A CA 1
ATOM 1436 C C . ASN A 1 182 ? 18.832 20.661 -14.063 1.00 54.75 182 ASN A C 1
ATOM 1438 O O . ASN A 1 182 ? 20.050 20.789 -14.210 1.00 54.75 182 ASN A O 1
ATOM 1442 N N . PRO A 1 183 ? 18.012 21.718 -13.931 1.00 45.75 183 PRO A N 1
ATOM 1443 C CA . PRO A 1 183 ? 18.515 23.087 -13.958 1.00 45.75 183 PRO A CA 1
ATOM 1444 C C . PRO A 1 183 ? 19.450 23.412 -12.773 1.00 45.75 183 PRO A C 1
ATOM 1446 O O . PRO A 1 183 ? 20.135 24.431 -12.812 1.00 45.75 183 PRO A O 1
ATOM 1449 N N . SER A 1 184 ? 19.568 22.534 -11.763 1.00 41.06 184 SER A N 1
ATOM 1450 C CA . SER A 1 184 ? 20.587 22.626 -10.710 1.00 41.06 184 SER A CA 1
ATOM 1451 C C . SER A 1 184 ? 20.921 21.254 -10.096 1.00 41.06 184 SER A C 1
ATOM 1453 O O . SER A 1 184 ? 20.359 20.846 -9.077 1.00 41.06 184 SER A O 1
ATOM 1455 N N . VAL A 1 185 ? 21.880 20.525 -10.679 1.00 35.88 185 VAL A N 1
ATOM 1456 C CA . VAL A 1 185 ? 22.476 19.340 -10.032 1.00 35.88 185 VAL A CA 1
ATOM 1457 C C . VAL A 1 185 ? 23.440 19.800 -8.932 1.00 35.88 185 VAL A C 1
ATOM 1459 O O . VAL A 1 185 ? 24.649 19.826 -9.133 1.00 35.88 185 VAL A O 1
ATOM 1462 N N . SER A 1 186 ? 22.922 20.190 -7.769 1.00 38.84 186 SER A N 1
ATOM 1463 C CA . SER A 1 186 ? 23.742 20.268 -6.546 1.00 38.84 186 SER A CA 1
ATOM 1464 C C . SER A 1 186 ? 22.964 20.308 -5.230 1.00 38.84 186 SER A C 1
ATOM 1466 O O . SER A 1 186 ? 23.596 20.187 -4.184 1.00 38.84 186 SER A O 1
ATOM 1468 N N . GLN A 1 187 ? 21.633 20.428 -5.227 1.00 36.78 187 GLN A N 1
ATOM 1469 C CA . GLN A 1 187 ? 20.860 20.477 -3.980 1.00 36.78 187 GLN A CA 1
ATOM 1470 C C . GLN A 1 187 ? 19.576 19.644 -4.062 1.00 36.78 187 GLN A C 1
ATOM 1472 O O . GLN A 1 187 ? 19.045 19.472 -5.164 1.00 36.78 187 GLN A O 1
ATOM 1477 N N . PRO A 1 188 ? 19.094 19.100 -2.926 1.00 48.41 188 PRO A N 1
ATOM 1478 C CA . PRO A 1 188 ? 17.760 18.520 -2.856 1.00 48.41 188 PRO A CA 1
ATOM 1479 C C . PRO A 1 188 ? 16.741 19.537 -3.377 1.00 48.41 188 PRO A C 1
ATOM 1481 O O . PRO A 1 188 ? 16.745 20.699 -2.971 1.00 48.41 188 PRO A O 1
ATOM 1484 N N . ALA A 1 189 ? 15.901 19.115 -4.317 1.00 58.41 189 ALA A N 1
ATOM 1485 C CA . ALA A 1 189 ? 14.858 19.968 -4.866 1.00 58.41 189 ALA A CA 1
ATOM 1486 C C . ALA A 1 189 ? 13.561 19.687 -4.110 1.00 58.41 189 ALA A C 1
ATOM 1488 O O . ALA A 1 189 ? 13.053 18.561 -4.120 1.00 58.41 189 ALA A O 1
ATOM 1489 N N . ILE A 1 190 ? 13.052 20.720 -3.440 1.00 61.19 190 ILE A N 1
ATOM 1490 C CA . ILE A 1 190 ? 11.748 20.717 -2.785 1.00 61.19 190 ILE A CA 1
ATOM 1491 C C . ILE A 1 190 ? 10.855 21.655 -3.585 1.00 61.19 190 ILE A C 1
ATOM 1493 O O . ILE A 1 190 ? 11.014 22.874 -3.531 1.00 61.19 190 ILE A O 1
ATOM 1497 N N . THR A 1 191 ? 9.908 21.088 -4.323 1.00 59.78 191 THR A N 1
ATOM 1498 C CA . THR A 1 191 ? 8.937 21.876 -5.084 1.00 59.78 191 THR A CA 1
ATOM 1499 C C . THR A 1 191 ? 7.592 21.785 -4.393 1.00 59.78 191 THR A C 1
ATOM 1501 O O . THR A 1 191 ? 6.984 20.714 -4.363 1.00 59.78 191 THR A O 1
ATOM 1504 N N . GLN A 1 192 ? 7.122 22.901 -3.834 1.00 65.25 192 GLN A N 1
ATOM 1505 C CA . GLN A 1 192 ? 5.754 22.988 -3.334 1.00 65.25 192 GLN A CA 1
ATOM 1506 C C . GLN A 1 192 ? 4.786 22.909 -4.516 1.00 65.25 192 GLN A C 1
ATOM 1508 O O . GLN A 1 192 ? 4.899 23.672 -5.474 1.00 65.25 192 GLN A O 1
ATOM 1513 N N . ARG A 1 193 ? 3.834 21.979 -4.445 1.00 59.28 193 ARG A N 1
ATOM 1514 C CA . ARG A 1 193 ? 2.757 21.846 -5.422 1.00 59.28 193 ARG A CA 1
ATOM 1515 C C . ARG A 1 193 ? 1.575 22.680 -4.947 1.00 59.28 193 ARG A C 1
ATOM 1517 O O . ARG A 1 193 ? 1.038 22.436 -3.868 1.00 59.28 193 ARG A O 1
ATOM 1524 N N . HIS A 1 194 ? 1.186 23.669 -5.744 1.00 55.00 194 HIS A N 1
ATOM 1525 C CA . HIS A 1 194 ? -0.047 24.411 -5.511 1.00 55.00 194 HIS A CA 1
ATOM 1526 C C . HIS A 1 194 ? -1.219 23.619 -6.081 1.00 55.00 194 HIS A C 1
ATOM 1528 O O . HIS A 1 194 ? -1.248 23.329 -7.275 1.00 55.00 194 HIS A O 1
ATOM 1534 N N . GLU A 1 195 ? -2.174 23.270 -5.228 1.00 54.97 195 GLU A N 1
ATOM 1535 C CA . GLU A 1 195 ? -3.406 22.617 -5.646 1.00 54.97 195 GLU A CA 1
ATOM 1536 C C . GLU A 1 195 ? -4.514 23.652 -5.817 1.00 54.97 195 GLU A C 1
ATOM 1538 O O . GLU A 1 195 ? -4.686 24.554 -4.995 1.00 54.97 195 GLU A O 1
ATOM 1543 N N . ILE A 1 196 ? -5.274 23.521 -6.902 1.00 54.53 196 ILE A N 1
ATOM 1544 C CA . ILE A 1 196 ? -6.523 24.254 -7.062 1.00 54.53 196 ILE A CA 1
ATOM 1545 C C . ILE A 1 196 ? -7.593 23.426 -6.366 1.00 54.53 196 ILE A C 1
ATOM 1547 O O . ILE A 1 196 ? -7.964 22.358 -6.846 1.00 54.53 196 ILE A O 1
ATOM 1551 N N . ILE A 1 197 ? -8.078 23.927 -5.235 1.00 58.19 197 ILE A N 1
ATOM 1552 C CA . ILE A 1 197 ? -9.185 23.318 -4.504 1.00 58.19 197 ILE A CA 1
ATOM 1553 C C . ILE A 1 197 ? -10.446 23.397 -5.383 1.00 58.19 197 ILE A C 1
ATOM 1555 O O . ILE A 1 197 ? -10.862 24.509 -5.729 1.00 58.19 197 ILE A O 1
ATOM 1559 N N . PRO A 1 198 ? -11.073 22.262 -5.745 1.00 58.97 198 PRO A N 1
ATOM 1560 C CA . PRO A 1 198 ? -12.307 22.268 -6.524 1.00 58.97 198 PRO A CA 1
ATOM 1561 C C . PRO A 1 198 ? -13.433 22.992 -5.776 1.00 58.97 198 PRO A C 1
ATOM 1563 O O . PRO A 1 198 ? -13.602 22.812 -4.566 1.00 58.97 198 PRO A O 1
ATOM 1566 N N . ALA A 1 199 ? -14.236 23.784 -6.488 1.00 65.88 199 ALA A N 1
ATOM 1567 C CA . ALA A 1 199 ? -15.362 24.506 -5.889 1.00 65.88 199 ALA A CA 1
ATOM 1568 C C . ALA A 1 199 ? -16.380 23.537 -5.261 1.00 65.88 199 ALA A C 1
ATOM 1570 O O . ALA A 1 199 ? -16.928 23.802 -4.192 1.00 65.88 199 ALA A O 1
ATOM 1571 N N . GLU A 1 200 ? -16.555 22.367 -5.873 1.00 68.12 200 GLU A N 1
ATOM 1572 C CA . GLU A 1 200 ? -17.449 21.306 -5.419 1.00 68.12 200 GLU A CA 1
ATOM 1573 C C . GLU A 1 200 ? -17.034 20.741 -4.053 1.00 68.12 200 GLU A C 1
ATOM 1575 O O . GLU A 1 200 ? -17.894 20.406 -3.234 1.00 68.12 200 GLU A O 1
ATOM 1580 N N . LEU A 1 201 ? -15.723 20.664 -3.783 1.00 69.00 201 LEU A N 1
ATOM 1581 C CA . LEU A 1 201 ? -15.196 20.229 -2.489 1.00 69.00 201 LEU A CA 1
ATOM 1582 C C . LEU A 1 201 ? -15.515 21.268 -1.410 1.00 69.00 201 LEU A C 1
ATOM 1584 O O . LEU A 1 201 ? -16.019 20.912 -0.345 1.00 69.00 201 LEU A O 1
ATOM 1588 N N . ALA A 1 202 ? -15.289 22.551 -1.704 1.00 73.75 202 ALA A N 1
ATOM 1589 C CA . ALA A 1 202 ? -15.604 23.642 -0.786 1.00 73.75 202 ALA A CA 1
ATOM 1590 C C . ALA A 1 202 ? -17.107 23.701 -0.449 1.00 73.75 202 ALA A C 1
ATOM 1592 O O . ALA A 1 202 ? -17.476 23.815 0.722 1.00 73.75 202 ALA A O 1
ATOM 1593 N N . GLU A 1 203 ? -17.979 23.547 -1.448 1.00 77.69 203 GLU A N 1
ATOM 1594 C CA . GLU A 1 203 ? -19.433 23.476 -1.254 1.00 77.69 203 GLU A CA 1
ATOM 1595 C C . GLU A 1 203 ? -19.868 22.216 -0.489 1.00 77.69 203 GLU A C 1
ATOM 1597 O O . GLU A 1 203 ? -20.776 22.265 0.344 1.00 77.69 203 GLU A O 1
ATOM 1602 N N . GLY A 1 204 ? -19.235 21.069 -0.750 1.00 81.69 204 GLY A N 1
ATOM 1603 C CA . GLY A 1 204 ? -19.471 19.826 -0.015 1.00 81.69 204 GLY A CA 1
ATOM 1604 C C . GLY A 1 204 ? -19.150 19.961 1.474 1.00 81.69 204 GLY A C 1
ATOM 1605 O O . GLY A 1 204 ? -19.997 19.659 2.315 1.00 81.69 204 GLY A O 1
ATOM 1606 N N . VAL A 1 205 ? -17.965 20.484 1.797 1.00 83.06 205 VAL A N 1
ATOM 1607 C CA . VAL A 1 205 ? -17.521 20.710 3.181 1.00 83.06 205 VAL A CA 1
ATOM 1608 C C . VAL A 1 205 ? -18.429 21.706 3.903 1.00 83.06 205 VAL A C 1
ATOM 1610 O O . VAL A 1 205 ? -18.772 21.476 5.063 1.00 83.06 205 VAL A O 1
ATOM 1613 N N . ALA A 1 206 ? -18.865 22.776 3.230 1.00 84.75 206 ALA A N 1
ATOM 1614 C CA . ALA A 1 206 ? -19.790 23.750 3.808 1.00 84.75 206 ALA A CA 1
ATOM 1615 C C . ALA A 1 206 ? -21.152 23.123 4.156 1.00 84.75 206 ALA A C 1
ATOM 1617 O O . ALA A 1 206 ? -21.630 23.289 5.277 1.00 84.75 206 ALA A O 1
ATOM 1618 N N . ARG A 1 207 ? -21.736 22.336 3.239 1.00 84.94 207 ARG A N 1
ATOM 1619 C CA . ARG A 1 207 ? -23.007 21.623 3.474 1.00 84.94 207 ARG A CA 1
ATOM 1620 C C . ARG A 1 207 ? -22.922 20.635 4.633 1.00 84.94 207 ARG A C 1
ATOM 1622 O O . ARG A 1 207 ? -23.856 20.538 5.424 1.00 84.94 207 ARG A O 1
ATOM 1629 N N . LEU A 1 208 ? -21.809 19.912 4.754 1.00 84.25 208 LEU A N 1
ATOM 1630 C CA . LEU A 1 208 ? -21.582 19.038 5.904 1.00 84.25 208 LEU A CA 1
ATOM 1631 C C . LEU A 1 208 ? -21.490 19.857 7.199 1.00 84.25 208 LEU A C 1
ATOM 1633 O O . LEU A 1 208 ? -22.120 19.500 8.189 1.00 84.25 208 LEU A O 1
ATOM 1637 N N . GLY A 1 209 ? -20.797 20.996 7.183 1.00 84.50 209 GLY A N 1
ATOM 1638 C CA . GLY A 1 209 ? -20.730 21.896 8.336 1.00 84.50 209 GLY A CA 1
ATOM 1639 C C . GLY A 1 209 ? -22.098 22.389 8.812 1.00 84.50 209 GLY A C 1
ATOM 1640 O O . GLY A 1 209 ? -22.334 22.451 10.019 1.00 84.50 209 GLY A O 1
ATOM 1641 N N . GLU A 1 210 ? -23.015 22.678 7.885 1.00 87.38 210 GLU A N 1
ATOM 1642 C CA . GLU A 1 210 ? -24.415 22.996 8.195 1.00 87.38 210 GLU A CA 1
ATOM 1643 C C . GLU A 1 210 ? -25.157 21.790 8.787 1.00 87.38 210 GLU A C 1
ATOM 1645 O O . GLU A 1 210 ? -25.826 21.923 9.811 1.00 87.38 210 GLU A O 1
ATOM 1650 N N . ALA A 1 211 ? -24.993 20.599 8.201 1.00 83.88 211 ALA A N 1
ATOM 1651 C CA . ALA A 1 211 ? -25.614 19.368 8.694 1.00 83.88 211 ALA A CA 1
ATOM 1652 C C . ALA A 1 211 ? -25.149 18.985 10.112 1.00 83.88 211 ALA A C 1
ATOM 1654 O O . ALA A 1 211 ? -25.909 18.389 10.875 1.00 83.88 211 ALA A O 1
ATOM 1655 N N . PHE A 1 212 ? -23.920 19.353 10.482 1.00 81.56 212 PHE A N 1
ATOM 1656 C CA . PHE A 1 212 ? -23.335 19.090 11.797 1.00 81.56 212 PHE A CA 1
ATOM 1657 C C . PHE A 1 212 ? -23.354 20.308 12.732 1.00 81.56 212 PHE A C 1
ATOM 1659 O O . PHE A 1 212 ? -22.688 20.284 13.769 1.00 81.56 212 PHE A O 1
ATOM 1666 N N . ALA A 1 213 ? -24.109 21.368 12.415 1.00 82.38 213 ALA A N 1
ATOM 1667 C CA . ALA A 1 213 ? -24.106 22.619 13.178 1.00 82.38 213 ALA A CA 1
ATOM 1668 C C . ALA A 1 213 ? -24.422 22.428 14.675 1.00 82.38 213 ALA A C 1
ATOM 1670 O O . ALA A 1 213 ? -23.769 23.065 15.509 1.00 82.38 213 ALA A O 1
ATOM 1671 N N . ASP A 1 214 ? -25.331 21.508 15.004 1.00 84.75 214 ASP A N 1
ATOM 1672 C CA . ASP A 1 214 ? -25.803 21.243 16.370 1.00 84.75 214 ASP A CA 1
ATOM 1673 C C . ASP A 1 214 ? -24.994 20.169 17.122 1.00 84.75 214 ASP A C 1
ATOM 1675 O O . ASP A 1 214 ? -25.271 19.879 18.286 1.00 84.75 214 ASP A O 1
ATOM 1679 N N . VAL A 1 215 ? -23.972 19.574 16.494 1.00 81.75 215 VAL A N 1
ATOM 1680 C CA . VAL A 1 215 ? -23.109 18.593 17.166 1.00 81.75 215 VAL A CA 1
ATOM 1681 C C . VAL A 1 215 ? -22.110 19.320 18.083 1.00 81.75 215 VAL A C 1
ATOM 1683 O O . VAL A 1 215 ? -21.380 20.193 17.611 1.00 81.75 215 VAL A O 1
ATOM 1686 N N . PRO A 1 216 ? -22.030 18.982 19.385 1.00 74.06 216 PRO A N 1
ATOM 1687 C CA . PRO A 1 216 ? -21.161 19.683 20.335 1.00 74.06 216 PRO A CA 1
ATOM 1688 C C . PRO A 1 216 ? -19.668 19.335 20.197 1.00 74.06 216 PRO A C 1
ATOM 1690 O O . PRO A 1 216 ? -18.825 20.146 20.561 1.00 74.06 216 PRO A O 1
ATOM 1693 N N . GLN A 1 217 ? -19.326 18.160 19.655 1.00 84.38 217 GLN A N 1
ATOM 1694 C CA . GLN A 1 217 ? -17.944 17.698 19.447 1.00 84.38 217 GLN A CA 1
ATOM 1695 C C . GLN A 1 217 ? -17.671 17.454 17.959 1.00 84.38 217 GLN A C 1
ATOM 1697 O O . GLN A 1 217 ? -17.516 16.319 17.511 1.00 84.38 217 GLN A O 1
ATOM 1702 N N . LYS A 1 218 ? -17.666 18.528 17.162 1.00 86.44 218 LYS A N 1
ATOM 1703 C CA . LYS A 1 218 ? -17.485 18.441 15.699 1.00 86.44 218 LYS A CA 1
ATOM 1704 C C . LYS A 1 218 ? -16.128 17.847 15.321 1.00 86.44 218 LYS A C 1
ATOM 1706 O O . LYS A 1 218 ? -16.069 17.066 14.374 1.00 86.44 218 LYS A O 1
ATOM 1711 N N . GLY A 1 219 ? -15.075 18.144 16.086 1.00 85.12 219 GLY A N 1
ATOM 1712 C CA . GLY A 1 219 ? -13.745 17.548 15.933 1.00 85.12 219 GLY A CA 1
ATOM 1713 C C . GLY A 1 219 ? -13.756 16.023 15.983 1.00 85.12 219 GLY A C 1
ATOM 1714 O O . GLY A 1 219 ? -13.148 15.382 15.130 1.00 85.12 219 GLY A O 1
ATOM 1715 N N . ALA A 1 220 ? -14.536 15.436 16.894 1.00 85.38 220 ALA A N 1
ATOM 1716 C CA . ALA A 1 220 ? -14.689 13.983 16.993 1.00 85.38 220 ALA A CA 1
ATOM 1717 C C . ALA A 1 220 ? -15.411 13.347 15.785 1.00 85.38 220 ALA A C 1
ATOM 1719 O O . ALA A 1 220 ? -15.414 12.127 15.649 1.00 85.38 220 ALA A O 1
ATOM 1720 N N . VAL A 1 221 ? -16.007 14.158 14.902 1.00 85.88 221 VAL A N 1
ATOM 1721 C CA . VAL A 1 221 ? -16.684 13.708 13.677 1.00 85.88 221 VAL A CA 1
ATOM 1722 C C . VAL A 1 221 ? -15.808 13.930 12.445 1.00 85.88 221 VAL A C 1
ATOM 1724 O O . VAL A 1 221 ? -15.557 12.983 11.700 1.00 85.88 221 VAL A O 1
ATOM 1727 N N . TYR A 1 222 ? -15.316 15.154 12.214 1.00 87.56 222 TYR A N 1
ATOM 1728 C CA . TYR A 1 222 ? -14.591 15.446 10.973 1.00 87.56 222 TYR A CA 1
ATOM 1729 C C . TYR A 1 222 ? -13.158 14.900 10.966 1.00 87.56 222 TYR A C 1
ATOM 1731 O O . TYR A 1 222 ? -12.644 14.609 9.889 1.00 87.56 222 TYR A O 1
ATOM 1739 N N . VAL A 1 223 ? -12.500 14.733 12.121 1.00 90.19 223 VAL A N 1
ATOM 1740 C CA . VAL A 1 223 ? -11.125 14.198 12.172 1.00 90.19 223 VAL A CA 1
ATOM 1741 C C . VAL A 1 223 ? -11.066 12.748 11.658 1.00 90.19 223 VAL A C 1
ATOM 1743 O O . VAL A 1 223 ? -10.242 12.483 10.778 1.00 90.19 223 VAL A O 1
ATOM 1746 N N . PRO A 1 224 ? -11.954 11.824 12.086 1.00 87.88 224 PRO A N 1
ATOM 1747 C CA . PRO A 1 224 ? -12.074 10.505 11.464 1.00 87.88 224 PRO A CA 1
ATOM 1748 C C . PRO A 1 224 ? -12.386 10.557 9.963 1.00 87.88 224 PRO A C 1
ATOM 1750 O O . PRO A 1 224 ? -11.820 9.782 9.194 1.00 87.88 224 PRO A O 1
ATOM 1753 N N . MET A 1 225 ? -13.267 11.469 9.528 1.00 85.94 225 MET A N 1
ATOM 1754 C CA . MET A 1 225 ? -13.629 11.621 8.108 1.00 85.94 225 MET A CA 1
ATOM 1755 C C . MET A 1 225 ? -12.437 12.062 7.255 1.00 85.94 225 MET A C 1
ATOM 1757 O O . MET A 1 225 ? -12.193 11.491 6.193 1.00 85.94 225 MET A O 1
ATOM 1761 N N . MET A 1 226 ? -11.679 13.051 7.731 1.00 88.88 226 MET A N 1
ATOM 1762 C CA . MET A 1 226 ? -10.436 13.497 7.106 1.00 88.88 226 MET A CA 1
ATOM 1763 C C . MET A 1 226 ? -9.456 12.331 7.004 1.00 88.88 226 MET A C 1
ATOM 1765 O O . MET A 1 226 ? -8.956 12.057 5.917 1.00 88.88 226 MET A O 1
ATOM 1769 N N . LEU A 1 227 ? -9.201 11.625 8.111 1.00 89.69 227 LEU A N 1
ATOM 1770 C CA . LEU A 1 227 ? -8.280 10.491 8.119 1.00 89.69 227 LEU A CA 1
ATOM 1771 C C . LEU A 1 227 ? -8.703 9.425 7.098 1.00 89.69 227 LEU A C 1
ATOM 1773 O O . LEU A 1 227 ? -7.868 8.941 6.338 1.00 89.69 227 LEU A O 1
ATOM 1777 N N . HIS A 1 228 ? -9.995 9.099 7.035 1.00 86.25 228 HIS A N 1
ATOM 1778 C CA . HIS A 1 228 ? -10.524 8.165 6.046 1.00 86.25 228 HIS A CA 1
ATOM 1779 C C . HIS A 1 228 ? -10.297 8.651 4.611 1.00 86.25 228 HIS A C 1
ATOM 1781 O O . HIS A 1 228 ? -9.876 7.870 3.757 1.00 86.25 228 HIS A O 1
ATOM 1787 N N . SER A 1 229 ? -10.557 9.932 4.339 1.00 83.75 229 SER A N 1
ATOM 1788 C CA . SER A 1 229 ? -10.321 10.534 3.025 1.00 83.75 229 SER A CA 1
ATOM 1789 C C . SER A 1 229 ? -8.850 10.446 2.630 1.00 83.75 229 SER A C 1
ATOM 1791 O O . SER A 1 229 ? -8.549 10.024 1.516 1.00 83.75 229 SER A O 1
ATOM 1793 N N . VAL A 1 230 ? -7.937 10.782 3.548 1.00 87.50 230 VAL A N 1
ATOM 1794 C CA . VAL A 1 230 ? -6.491 10.680 3.319 1.00 87.50 230 VAL A CA 1
ATOM 1795 C C . VAL A 1 230 ? -6.117 9.235 3.007 1.00 87.50 230 VAL A C 1
ATOM 1797 O O . VAL A 1 230 ? -5.526 8.976 1.968 1.00 87.50 230 VAL A O 1
ATOM 1800 N N . LEU A 1 231 ? -6.511 8.273 3.842 1.00 86.81 231 LEU A N 1
ATOM 1801 C CA . LEU A 1 231 ? -6.185 6.858 3.636 1.00 86.81 231 LEU A CA 1
ATOM 1802 C C . LEU A 1 231 ? -6.758 6.294 2.330 1.00 86.81 231 LEU A C 1
ATOM 1804 O O . LEU A 1 231 ? -6.079 5.535 1.642 1.00 86.81 231 LEU A O 1
ATOM 1808 N N . SER A 1 232 ? -7.974 6.695 1.961 1.00 80.62 232 SER A N 1
ATOM 1809 C CA . SER A 1 232 ? -8.602 6.298 0.695 1.00 80.62 232 SER A CA 1
ATOM 1810 C C . SER A 1 232 ? -7.846 6.863 -0.506 1.00 80.62 232 SER A C 1
ATOM 1812 O O . SER A 1 232 ? -7.588 6.145 -1.472 1.00 80.62 232 SER A O 1
ATOM 1814 N N . GLU A 1 233 ? -7.444 8.134 -0.437 1.00 78.81 233 GLU A N 1
ATOM 1815 C CA . GLU A 1 233 ? -6.635 8.771 -1.475 1.00 78.81 233 GLU A CA 1
ATOM 1816 C C . GLU A 1 233 ? -5.265 8.094 -1.587 1.00 78.81 233 GLU A C 1
ATOM 1818 O O . GLU A 1 233 ? -4.852 7.747 -2.691 1.00 78.81 233 GLU A O 1
ATOM 1823 N N . LEU A 1 234 ? -4.610 7.818 -0.452 1.00 77.88 234 LEU A N 1
ATOM 1824 C CA . LEU A 1 234 ? -3.326 7.118 -0.378 1.00 77.88 234 LEU A CA 1
ATOM 1825 C C . LEU A 1 234 ? -3.405 5.701 -0.969 1.00 77.88 234 LEU A C 1
ATOM 1827 O O . LEU A 1 234 ? -2.572 5.352 -1.801 1.00 77.88 234 LEU A O 1
ATOM 1831 N N . LYS A 1 235 ? -4.432 4.910 -0.626 1.00 73.31 235 LYS A N 1
ATOM 1832 C CA . LYS A 1 235 ? -4.702 3.585 -1.230 1.00 73.31 235 LYS A CA 1
ATOM 1833 C C . LYS A 1 235 ? -4.907 3.700 -2.741 1.00 73.31 235 LYS A C 1
ATOM 1835 O O . LYS A 1 235 ? -4.487 2.839 -3.509 1.00 73.31 235 LYS A O 1
ATOM 1840 N N . GLY A 1 236 ? -5.544 4.787 -3.167 1.00 65.06 236 GLY A N 1
ATOM 1841 C CA . GLY A 1 236 ? -5.774 5.101 -4.564 1.00 65.06 236 GLY A CA 1
ATOM 1842 C C . GLY A 1 236 ? -4.527 5.537 -5.324 1.00 65.06 236 GLY A C 1
ATOM 1843 O O . GLY A 1 236 ? -4.620 5.578 -6.547 1.00 65.06 236 GLY A O 1
ATOM 1844 N N . LEU A 1 237 ? -3.394 5.859 -4.678 1.00 58.94 237 LEU A N 1
ATOM 1845 C CA . LEU A 1 237 ? -2.221 6.422 -5.356 1.00 58.94 237 LEU A CA 1
ATOM 1846 C C . LEU A 1 237 ? -1.570 5.409 -6.315 1.00 58.94 237 LEU A C 1
ATOM 1848 O O . LEU A 1 237 ? -1.380 5.738 -7.490 1.00 58.94 237 LEU A O 1
ATOM 1852 N N . ALA A 1 238 ? -1.307 4.178 -5.872 1.00 54.28 238 ALA A N 1
ATOM 1853 C CA . ALA A 1 238 ? -0.692 3.144 -6.706 1.00 54.28 238 ALA A CA 1
ATOM 1854 C C . ALA A 1 238 ? -1.200 1.727 -6.362 1.00 54.28 238 ALA A C 1
ATOM 1856 O O . ALA A 1 238 ? -1.378 1.409 -5.182 1.00 54.28 238 ALA A O 1
ATOM 1857 N N . PRO A 1 239 ? -1.423 0.857 -7.368 1.00 53.06 239 PRO A N 1
ATOM 1858 C CA . PRO A 1 239 ? -1.809 -0.533 -7.135 1.00 53.06 239 PRO A CA 1
ATOM 1859 C C . PRO A 1 239 ? -0.687 -1.295 -6.413 1.00 53.06 239 PRO A C 1
ATOM 1861 O O . PRO A 1 239 ? 0.485 -1.045 -6.678 1.00 53.06 239 PRO A O 1
ATOM 1864 N N . LYS A 1 240 ? -1.045 -2.261 -5.554 1.00 65.94 240 LYS A N 1
ATOM 1865 C CA . LYS A 1 240 ? -0.092 -3.087 -4.774 1.00 65.94 240 LYS A CA 1
ATOM 1866 C C . LYS A 1 240 ? 0.827 -2.272 -3.857 1.00 65.94 240 LYS A C 1
ATOM 1868 O O . LYS A 1 240 ? 2.026 -2.522 -3.758 1.00 65.94 240 LYS A O 1
ATOM 1873 N N . THR A 1 241 ? 0.253 -1.268 -3.206 1.00 71.75 241 THR A N 1
ATOM 1874 C CA . THR A 1 241 ? 0.944 -0.503 -2.173 1.00 71.75 241 THR A CA 1
ATOM 1875 C C . THR A 1 241 ? 0.282 -0.704 -0.822 1.00 71.75 241 THR A C 1
ATOM 1877 O O . THR A 1 241 ? -0.921 -0.945 -0.725 1.00 71.75 241 THR A O 1
ATOM 1880 N N . THR A 1 242 ? 1.089 -0.603 0.231 1.00 84.00 242 THR A N 1
ATOM 1881 C CA . THR A 1 242 ? 0.628 -0.670 1.621 1.00 84.00 242 THR A CA 1
ATOM 1882 C C . THR A 1 242 ? 0.872 0.666 2.307 1.00 84.00 242 THR A C 1
ATOM 1884 O O . THR A 1 242 ? 1.857 1.351 2.017 1.00 84.00 242 THR A O 1
ATOM 1887 N N . ILE A 1 243 ? -0.030 1.047 3.213 1.00 90.12 243 ILE A N 1
ATOM 1888 C CA . ILE A 1 243 ? 0.077 2.277 4.003 1.00 90.12 243 ILE A CA 1
ATOM 1889 C C . ILE A 1 243 ? 0.601 1.907 5.387 1.00 90.12 243 ILE A C 1
ATOM 1891 O O . ILE A 1 243 ? 0.017 1.066 6.068 1.00 90.12 243 ILE A O 1
ATOM 1895 N N . TRP A 1 244 ? 1.695 2.537 5.796 1.00 89.62 244 TRP A N 1
ATOM 1896 C CA . TRP A 1 244 ? 2.407 2.253 7.035 1.00 89.62 244 TRP A CA 1
ATOM 1897 C C . TRP A 1 244 ? 2.305 3.414 8.012 1.00 89.62 244 TRP A C 1
ATOM 1899 O O . TRP A 1 244 ? 2.525 4.555 7.621 1.00 89.62 244 TRP A O 1
ATOM 1909 N N . ASP A 1 245 ? 2.025 3.124 9.277 1.00 90.69 245 ASP A N 1
ATOM 1910 C CA . ASP A 1 245 ? 2.150 4.075 10.380 1.00 90.69 245 ASP A CA 1
ATOM 1911 C C . ASP A 1 245 ? 3.590 4.051 10.920 1.00 90.69 245 ASP A C 1
ATOM 1913 O O . ASP A 1 245 ? 4.010 3.103 11.589 1.00 90.69 245 ASP A O 1
ATOM 1917 N N . GLU A 1 246 ? 4.353 5.105 10.628 1.00 87.62 246 GLU A N 1
ATOM 1918 C CA . GLU A 1 246 ? 5.717 5.315 11.139 1.00 87.62 246 GLU A CA 1
ATOM 1919 C C . GLU A 1 246 ? 5.729 6.057 12.492 1.00 87.62 246 GLU A C 1
ATOM 1921 O O . GLU A 1 246 ? 6.790 6.366 13.040 1.00 87.62 246 GLU A O 1
ATOM 1926 N N . GLY A 1 247 ? 4.555 6.303 13.079 1.00 86.25 247 GLY A N 1
ATOM 1927 C CA . GLY A 1 247 ? 4.387 6.945 14.376 1.00 86.25 247 GLY A CA 1
ATOM 1928 C C . GLY A 1 247 ? 4.155 8.450 14.283 1.00 86.25 247 GLY A C 1
ATOM 1929 O O . GLY A 1 247 ? 3.680 8.977 13.281 1.00 86.25 247 GLY A O 1
ATOM 1930 N N . GLU A 1 248 ? 4.436 9.158 15.374 1.00 87.31 248 GLU A N 1
ATOM 1931 C CA . GLU A 1 248 ? 4.157 10.593 15.475 1.00 87.31 248 GLU A CA 1
ATOM 1932 C C . GLU A 1 248 ? 5.310 11.450 14.960 1.00 87.31 248 GLU A C 1
ATOM 1934 O O . GLU A 1 248 ? 6.481 11.124 15.169 1.00 87.31 248 GLU A O 1
ATOM 1939 N N . LEU A 1 249 ? 4.973 12.602 14.375 1.00 89.62 249 LEU A N 1
ATOM 1940 C CA . LEU A 1 249 ? 5.933 13.679 14.158 1.00 89.62 249 LEU A CA 1
ATOM 1941 C C . LEU A 1 249 ? 5.637 14.824 15.118 1.00 89.62 249 LEU A C 1
ATOM 1943 O O . LEU A 1 249 ? 4.624 15.517 14.989 1.00 89.62 249 LEU A O 1
ATOM 1947 N N . LEU A 1 250 ? 6.544 15.044 16.061 1.00 89.12 250 LEU A N 1
ATOM 1948 C CA . LEU A 1 250 ? 6.452 16.158 16.991 1.00 89.12 250 LEU A CA 1
ATOM 1949 C C . LEU A 1 250 ? 7.057 17.411 16.359 1.00 89.12 250 LEU A C 1
ATOM 1951 O O . LEU A 1 250 ? 8.174 17.383 15.844 1.00 89.12 250 LEU A O 1
ATOM 1955 N N . PHE A 1 251 ? 6.338 18.527 16.443 1.00 89.50 251 PHE A N 1
ATOM 1956 C CA . PHE A 1 251 ? 6.832 19.829 16.008 1.00 89.50 251 PHE A CA 1
ATOM 1957 C C . PHE A 1 251 ? 6.356 20.942 16.951 1.00 89.50 251 PHE A C 1
ATOM 1959 O O . PHE A 1 251 ? 5.255 20.863 17.509 1.00 89.50 251 PHE A O 1
ATOM 1966 N N . PRO A 1 252 ? 7.174 21.988 17.160 1.00 85.31 252 PRO A N 1
ATOM 1967 C CA . PRO A 1 252 ? 6.802 23.106 18.009 1.00 85.31 252 PRO A CA 1
ATOM 1968 C C . PRO A 1 252 ? 6.031 24.189 17.240 1.00 85.31 252 PRO A C 1
ATOM 1970 O O . PRO A 1 252 ? 6.387 24.562 16.123 1.00 85.31 252 PRO A O 1
ATOM 1973 N N . ILE A 1 253 ? 5.039 24.788 17.894 1.00 87.00 253 ILE A N 1
ATOM 1974 C CA . ILE A 1 253 ? 4.373 26.029 17.499 1.00 87.00 253 ILE A CA 1
ATOM 1975 C C . ILE A 1 253 ? 4.756 27.104 18.507 1.00 87.00 253 ILE A C 1
ATOM 1977 O O . ILE A 1 253 ? 4.448 26.996 19.690 1.00 87.00 253 ILE A O 1
ATOM 1981 N N . GLN A 1 254 ? 5.461 28.141 18.046 1.00 82.88 254 GLN A N 1
ATOM 1982 C CA . GLN A 1 254 ? 5.911 29.249 18.904 1.00 82.88 254 GLN A CA 1
ATOM 1983 C C . GLN A 1 254 ? 6.696 28.774 20.150 1.00 82.88 254 GLN A C 1
ATOM 1985 O O . GLN A 1 254 ? 6.588 29.349 21.230 1.00 82.88 254 GLN A O 1
ATOM 1990 N N . GLY A 1 255 ? 7.493 27.711 19.995 1.00 78.69 255 GLY A N 1
ATOM 1991 C CA . GLY A 1 255 ? 8.333 27.151 21.059 1.00 78.69 255 GLY A CA 1
ATOM 1992 C C . GLY A 1 255 ? 7.640 26.155 21.994 1.00 78.69 255 GLY A C 1
ATOM 1993 O O . GLY A 1 255 ? 8.306 25.621 22.875 1.00 78.69 255 GLY A O 1
ATOM 1994 N N . GLN A 1 256 ? 6.348 25.871 21.805 1.00 82.31 256 GLN A N 1
ATOM 1995 C CA . GLN A 1 256 ? 5.613 24.845 22.555 1.00 82.31 256 GLN A CA 1
ATOM 1996 C C . GLN A 1 256 ? 5.259 23.662 21.646 1.00 82.31 256 GLN A C 1
ATOM 1998 O O . GLN A 1 256 ? 4.925 23.900 20.486 1.00 82.31 256 GLN A O 1
ATOM 2003 N N . PRO A 1 257 ? 5.303 22.404 22.116 1.00 86.06 257 PRO A N 1
ATOM 2004 C CA . PRO A 1 257 ? 4.837 21.261 21.331 1.00 86.06 257 PRO A CA 1
ATOM 2005 C C . PRO A 1 257 ? 3.382 21.440 20.886 1.00 86.06 257 PRO A C 1
ATOM 2007 O O . PRO A 1 257 ? 2.550 21.920 21.659 1.00 86.06 257 PRO A O 1
ATOM 2010 N N . TYR A 1 258 ? 3.068 21.054 19.648 1.00 90.19 258 TYR A N 1
ATOM 2011 C CA . TYR A 1 258 ? 1.679 21.005 19.202 1.00 90.19 258 TYR A CA 1
ATOM 2012 C C . TYR A 1 258 ? 0.872 20.039 20.097 1.00 90.19 258 TYR A C 1
ATOM 2014 O O . TYR A 1 258 ? 1.323 18.916 20.320 1.00 90.19 258 TYR A O 1
ATOM 2022 N N . PRO A 1 259 ? -0.287 20.451 20.648 1.00 86.56 259 PRO A N 1
ATOM 2023 C CA . PRO A 1 259 ? -0.946 19.708 21.726 1.00 86.56 259 PRO A CA 1
ATOM 2024 C C . PRO A 1 259 ? -1.842 18.550 21.256 1.00 86.56 259 PRO A C 1
ATOM 2026 O O . PRO A 1 259 ? -2.428 17.872 22.098 1.00 86.56 259 PRO A O 1
ATOM 2029 N N . HIS A 1 260 ? -1.998 18.336 19.946 1.00 91.06 260 HIS A N 1
ATOM 2030 C CA . HIS A 1 260 ? -2.863 17.289 19.391 1.00 91.06 260 HIS A CA 1
ATOM 2031 C C . HIS A 1 260 ? -2.059 16.253 18.602 1.00 91.06 260 HIS A C 1
ATOM 2033 O O . HIS A 1 260 ? -0.917 16.496 18.213 1.00 91.06 260 HIS A O 1
ATOM 2039 N N . ALA A 1 261 ? -2.660 15.084 18.377 1.00 90.19 261 ALA A N 1
ATOM 2040 C CA . ALA A 1 261 ? -1.986 13.945 17.769 1.00 90.19 261 ALA A CA 1
ATOM 2041 C C . ALA A 1 261 ? -1.610 14.196 16.302 1.00 90.19 261 ALA A C 1
ATOM 2043 O O . ALA A 1 261 ? -2.351 14.834 15.546 1.00 90.19 261 ALA A O 1
ATOM 2044 N N . THR A 1 262 ? -0.484 13.624 15.890 1.00 92.50 262 THR A N 1
ATOM 2045 C CA . THR A 1 262 ? 0.009 13.636 14.510 1.00 92.50 262 THR A CA 1
ATOM 2046 C C . THR A 1 262 ? 0.445 12.233 14.112 1.00 92.50 262 THR A C 1
ATOM 2048 O O . THR A 1 262 ? 0.851 11.446 14.972 1.00 92.50 262 THR A O 1
ATOM 2051 N N . ARG A 1 263 ? 0.346 11.874 12.830 1.00 92.12 263 ARG A N 1
ATOM 2052 C CA . ARG A 1 263 ? 0.762 10.549 12.340 1.00 92.12 263 ARG A CA 1
ATOM 2053 C C . ARG A 1 263 ? 1.470 10.646 11.001 1.00 92.12 263 ARG A C 1
ATOM 2055 O O . ARG A 1 263 ? 0.965 11.290 10.084 1.00 92.12 263 ARG A O 1
ATOM 2062 N N . ILE A 1 264 ? 2.630 10.006 10.913 1.00 93.19 264 ILE A N 1
ATOM 2063 C CA . ILE A 1 264 ? 3.401 9.838 9.688 1.00 93.19 264 ILE A CA 1
ATOM 2064 C C . ILE A 1 264 ? 2.904 8.562 9.015 1.00 93.19 264 ILE A C 1
ATOM 2066 O O . ILE A 1 264 ? 3.156 7.456 9.486 1.00 93.19 264 ILE A O 1
ATOM 2070 N N . LEU A 1 265 ? 2.213 8.731 7.898 1.00 93.12 265 LEU A N 1
ATOM 2071 C CA . LEU A 1 265 ? 1.731 7.660 7.048 1.00 93.12 265 LEU A CA 1
ATOM 2072 C C . LEU A 1 265 ? 2.626 7.541 5.817 1.00 93.12 265 LEU A C 1
ATOM 2074 O O . LEU A 1 265 ? 2.806 8.506 5.073 1.00 93.12 265 LEU A O 1
ATOM 2078 N N . VAL A 1 266 ? 3.183 6.360 5.583 1.00 90.50 266 VAL A N 1
ATOM 2079 C CA . VAL A 1 266 ? 4.107 6.101 4.478 1.00 90.50 266 VAL A CA 1
ATOM 2080 C C . VAL A 1 266 ? 3.515 5.085 3.521 1.00 90.50 266 VAL A C 1
ATOM 2082 O O . VAL A 1 266 ? 3.104 4.005 3.928 1.00 90.50 266 VAL A O 1
ATOM 2085 N N . ILE A 1 267 ? 3.507 5.407 2.232 1.00 87.88 267 ILE A N 1
ATOM 2086 C CA . ILE A 1 267 ? 3.173 4.439 1.188 1.00 87.88 267 ILE A CA 1
ATOM 2087 C C . ILE A 1 267 ? 4.436 3.713 0.777 1.00 87.88 267 ILE A C 1
ATOM 2089 O O . ILE A 1 267 ? 5.425 4.353 0.399 1.00 87.88 267 ILE A O 1
ATOM 2093 N N . ARG A 1 268 ? 4.369 2.383 0.803 1.00 83.44 268 ARG A N 1
ATOM 2094 C CA . ARG A 1 268 ? 5.450 1.513 0.352 1.00 83.44 268 ARG A CA 1
ATOM 2095 C C . ARG A 1 268 ? 5.006 0.648 -0.820 1.00 83.44 268 ARG A C 1
ATOM 2097 O O . ARG A 1 268 ? 3.902 0.100 -0.808 1.00 83.44 268 ARG A O 1
ATOM 2104 N N . ASP A 1 269 ? 5.879 0.542 -1.815 1.00 74.06 269 ASP A N 1
ATOM 2105 C CA . ASP A 1 269 ? 5.759 -0.429 -2.903 1.00 74.06 269 ASP A CA 1
ATOM 2106 C C . ASP A 1 269 ? 6.051 -1.828 -2.359 1.00 74.06 269 ASP A C 1
ATOM 2108 O O . ASP A 1 269 ? 7.140 -2.070 -1.837 1.00 74.06 269 ASP A O 1
ATOM 2112 N N . GLU A 1 270 ? 5.101 -2.755 -2.492 1.00 69.44 270 GLU A N 1
ATOM 2113 C CA . GLU A 1 270 ? 5.285 -4.138 -2.045 1.00 69.44 270 GLU A CA 1
ATOM 2114 C C . GLU A 1 270 ? 6.450 -4.832 -2.758 1.00 69.44 270 GLU A C 1
ATOM 2116 O O . GLU A 1 270 ? 7.144 -5.636 -2.139 1.00 69.44 270 GLU A O 1
ATOM 2121 N N . ALA A 1 271 ? 6.699 -4.516 -4.035 1.00 63.59 271 ALA A N 1
ATOM 2122 C CA . ALA A 1 271 ? 7.754 -5.163 -4.818 1.00 63.59 271 ALA A CA 1
A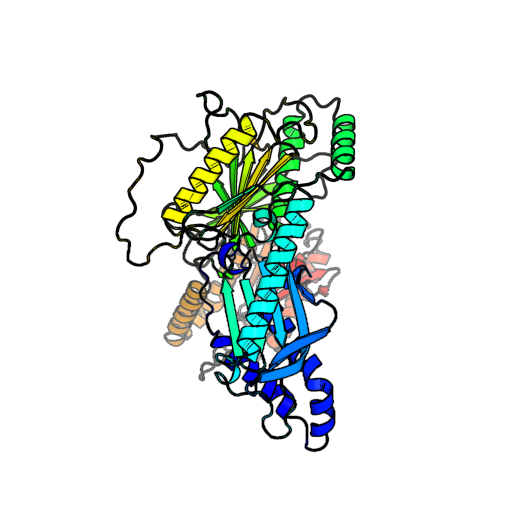TOM 2123 C C . ALA A 1 271 ? 9.166 -4.715 -4.411 1.00 63.59 271 ALA A C 1
ATOM 2125 O O . ALA A 1 271 ? 10.130 -5.455 -4.602 1.00 63.59 271 ALA A O 1
ATOM 2126 N N . SER A 1 272 ? 9.278 -3.510 -3.855 1.00 63.09 272 SER A N 1
ATOM 2127 C CA . SER A 1 272 ? 10.537 -2.920 -3.393 1.00 63.09 272 SER A CA 1
ATOM 2128 C C . SER A 1 272 ? 10.736 -3.070 -1.880 1.00 63.09 272 SER A C 1
ATOM 2130 O O . SER A 1 272 ? 11.693 -2.518 -1.330 1.00 63.09 272 SER A O 1
ATOM 2132 N N . ARG A 1 273 ? 9.818 -3.771 -1.201 1.00 68.44 273 ARG A N 1
ATOM 2133 C CA . ARG A 1 273 ? 9.854 -3.989 0.242 1.00 68.44 273 ARG A CA 1
ATOM 2134 C C . ARG A 1 273 ? 10.817 -5.119 0.588 1.00 68.44 273 ARG A C 1
ATOM 2136 O O . ARG A 1 273 ? 10.787 -6.180 -0.030 1.00 68.44 273 ARG A O 1
ATOM 2143 N N . ASP A 1 274 ? 11.601 -4.916 1.637 1.00 69.62 274 ASP A N 1
ATOM 2144 C CA . ASP A 1 274 ? 12.350 -5.986 2.279 1.00 69.62 274 ASP A CA 1
ATOM 2145 C C . ASP A 1 274 ? 11.376 -6.962 2.959 1.00 69.62 274 ASP A C 1
ATOM 2147 O O . ASP A 1 274 ? 10.695 -6.629 3.935 1.00 69.62 274 ASP A O 1
ATOM 2151 N N . SER A 1 275 ? 11.276 -8.169 2.404 1.00 63.66 275 SER A N 1
ATOM 2152 C CA . SER A 1 275 ? 10.418 -9.237 2.916 1.00 63.66 275 SER A CA 1
ATOM 2153 C C . SER A 1 275 ? 10.860 -9.777 4.279 1.00 63.66 275 SER A C 1
ATOM 2155 O O . SER A 1 275 ? 10.066 -10.452 4.925 1.00 63.66 275 SER A O 1
ATOM 2157 N N . GLU A 1 276 ? 12.085 -9.486 4.733 1.00 66.94 276 GLU A N 1
ATOM 2158 C CA . GLU A 1 276 ? 12.608 -9.913 6.040 1.00 66.94 276 GLU A CA 1
ATOM 2159 C C . GLU A 1 276 ? 12.198 -8.994 7.204 1.00 66.94 276 GLU A C 1
ATOM 2161 O O . GLU A 1 276 ? 12.580 -9.231 8.361 1.00 66.94 276 GLU A O 1
ATOM 2166 N N . VAL A 1 277 ? 11.468 -7.911 6.919 1.00 68.00 277 VAL A N 1
ATOM 2167 C CA . VAL A 1 277 ? 10.971 -6.984 7.938 1.00 68.00 277 VAL A CA 1
ATOM 2168 C C . VAL A 1 277 ? 9.556 -7.377 8.345 1.00 68.00 277 VAL A C 1
ATOM 2170 O O . VAL A 1 277 ? 8.603 -7.241 7.577 1.00 68.00 277 VAL A O 1
ATOM 2173 N N . GLU A 1 278 ? 9.425 -7.852 9.582 1.00 72.88 278 GLU A N 1
ATOM 2174 C CA . GLU A 1 278 ? 8.133 -8.207 10.168 1.00 72.88 278 GLU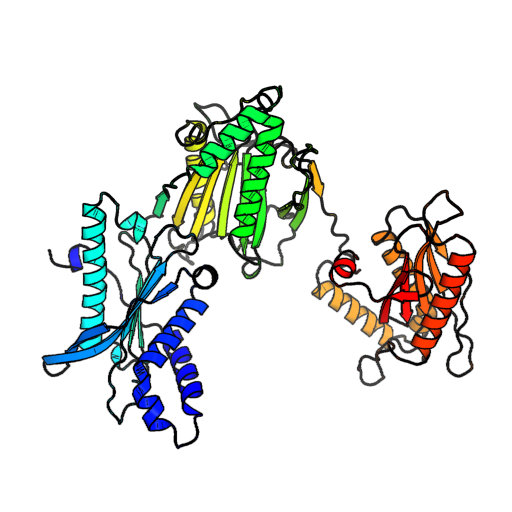 A CA 1
ATOM 2175 C C . GLU A 1 278 ? 7.243 -6.976 10.341 1.00 72.88 278 GLU A C 1
ATOM 2177 O O . GLU A 1 278 ? 7.693 -5.892 10.734 1.00 72.88 278 GLU A O 1
ATOM 2182 N N . ALA A 1 279 ? 5.952 -7.166 10.080 1.00 79.94 279 ALA A N 1
ATOM 2183 C CA . ALA A 1 279 ? 4.978 -6.101 10.173 1.00 79.94 279 ALA A CA 1
ATOM 2184 C C . ALA A 1 279 ? 3.642 -6.588 10.715 1.00 79.94 279 ALA A C 1
ATOM 2186 O O . ALA A 1 279 ? 3.132 -7.643 10.333 1.00 79.94 279 ALA A O 1
ATOM 2187 N N . THR A 1 280 ? 3.057 -5.760 11.568 1.00 80.62 280 THR A N 1
ATOM 2188 C CA . THR A 1 280 ? 1.736 -5.965 12.147 1.00 80.62 280 THR A CA 1
ATOM 2189 C C . THR A 1 280 ? 0.717 -5.166 11.348 1.00 80.62 280 THR A C 1
ATOM 2191 O O . THR A 1 280 ? 0.949 -4.003 11.016 1.00 80.62 280 THR A O 1
ATOM 2194 N N . GLU A 1 281 ? -0.413 -5.788 11.039 1.00 84.31 281 GLU A N 1
ATOM 2195 C CA . GLU A 1 281 ? -1.513 -5.157 10.321 1.00 84.31 281 GLU A CA 1
ATOM 2196 C C . GLU A 1 281 ? -2.610 -4.745 11.303 1.00 84.31 281 GLU A C 1
ATOM 2198 O O . GLU A 1 281 ? -2.949 -5.483 12.227 1.00 84.31 281 GLU A O 1
ATOM 2203 N N . TYR A 1 282 ? -3.162 -3.556 11.105 1.00 85.12 282 TYR A N 1
ATOM 2204 C CA . TYR A 1 282 ? -4.192 -2.970 11.944 1.00 85.12 282 TYR A CA 1
ATOM 2205 C C . TYR A 1 282 ? -5.384 -2.566 11.093 1.00 85.12 282 TYR A C 1
ATOM 2207 O O . TYR A 1 282 ? -5.227 -1.911 10.062 1.00 85.12 282 TYR A O 1
ATOM 2215 N N . GLN A 1 283 ? -6.577 -2.905 11.564 1.00 85.69 283 GLN A N 1
ATOM 2216 C CA . GLN A 1 283 ? -7.833 -2.425 11.018 1.00 85.69 283 GLN A CA 1
ATOM 2217 C C . GLN A 1 283 ? -8.262 -1.158 11.758 1.00 85.69 283 GLN A C 1
ATOM 2219 O O . GLN A 1 283 ? -8.311 -1.113 12.990 1.00 85.69 283 GLN A O 1
ATOM 2224 N N . LEU A 1 284 ? -8.608 -0.128 10.996 1.00 84.69 284 LEU A N 1
ATOM 2225 C CA . LEU A 1 284 ? -9.191 1.106 11.496 1.00 84.69 284 LEU A CA 1
ATOM 2226 C C . LEU A 1 284 ? -10.702 1.069 11.287 1.00 84.69 284 LEU A C 1
ATOM 2228 O O . LEU A 1 284 ? -11.182 0.912 10.164 1.00 84.69 284 LEU A O 1
ATOM 2232 N N . THR A 1 285 ? -11.445 1.269 12.369 1.00 79.38 285 THR A N 1
ATOM 2233 C CA . THR A 1 285 ? -12.903 1.382 12.348 1.00 79.38 285 THR A CA 1
ATOM 2234 C C . THR A 1 285 ? -13.308 2.783 12.786 1.00 79.38 285 THR A C 1
ATOM 2236 O O . THR A 1 285 ? -12.930 3.262 13.858 1.00 79.38 285 THR A O 1
ATOM 2239 N N . LEU A 1 286 ? -14.069 3.459 11.929 1.00 76.88 286 LEU A N 1
ATOM 2240 C CA . LEU A 1 286 ? -14.619 4.780 12.213 1.00 76.88 286 LEU A CA 1
ATOM 2241 C C . LEU A 1 286 ? -15.761 4.678 13.241 1.00 76.88 286 LEU A C 1
ATOM 2243 O O . LEU A 1 286 ? -16.441 3.651 13.281 1.00 76.88 286 LEU A O 1
ATOM 2247 N N . PRO A 1 287 ? -16.021 5.725 14.045 1.00 73.38 287 PRO A N 1
ATOM 2248 C CA . PRO A 1 287 ? -17.194 5.765 14.912 1.00 73.38 287 PRO A CA 1
ATOM 2249 C C . PRO A 1 287 ? -18.483 5.569 14.108 1.00 73.38 287 PRO A C 1
ATOM 2251 O O . PRO A 1 287 ? -18.658 6.189 13.054 1.00 73.38 287 PRO A O 1
ATOM 2254 N N . GLU A 1 288 ? -19.399 4.745 14.620 1.00 62.25 288 GLU A N 1
ATOM 2255 C CA . GLU A 1 288 ? -20.727 4.584 14.029 1.00 62.25 288 GLU A CA 1
ATOM 2256 C C . GLU A 1 288 ? -21.459 5.931 14.049 1.00 62.25 288 GLU A C 1
ATOM 2258 O O . GLU A 1 288 ? -21.900 6.420 15.088 1.00 62.25 288 GLU A O 1
ATOM 2263 N N . SER A 1 289 ? -21.589 6.546 12.878 1.00 58.88 289 SER A N 1
ATOM 2264 C CA . SER A 1 289 ? -22.527 7.637 12.652 1.00 58.88 289 SER A CA 1
ATOM 2265 C C . SER A 1 289 ? -23.494 7.223 11.551 1.00 58.88 289 SER A C 1
ATOM 2267 O O . SER A 1 289 ? -23.125 6.485 10.633 1.00 58.88 289 SER A O 1
ATOM 2269 N N . HIS A 1 290 ? -24.732 7.718 11.614 1.00 45.84 290 HIS A N 1
ATOM 2270 C CA . HIS A 1 290 ? -25.789 7.408 10.642 1.00 45.84 290 HIS A CA 1
ATOM 2271 C C . HIS A 1 290 ? -25.414 7.711 9.173 1.00 45.84 290 HIS A C 1
ATOM 2273 O O . HIS A 1 290 ? -26.129 7.290 8.269 1.00 45.84 290 HIS A O 1
ATOM 2279 N N . PHE A 1 291 ? -24.295 8.400 8.928 1.00 53.91 291 PHE A N 1
ATOM 2280 C CA . PHE A 1 291 ? -23.816 8.816 7.610 1.00 53.91 291 PHE A CA 1
ATOM 2281 C C . PHE A 1 291 ? -22.506 8.130 7.173 1.00 53.91 291 PHE A C 1
ATOM 2283 O O . PHE A 1 291 ? -22.071 8.339 6.047 1.00 53.91 291 PHE A O 1
ATOM 2290 N N . MET A 1 292 ? -21.885 7.309 8.033 1.00 54.94 292 MET A N 1
ATOM 2291 C CA . MET A 1 292 ? -20.610 6.606 7.773 1.00 54.94 292 MET A CA 1
ATOM 2292 C C . MET A 1 292 ? -20.761 5.072 7.741 1.00 54.94 292 MET A C 1
ATOM 2294 O O . MET A 1 292 ? -19.775 4.352 7.614 1.00 54.94 292 MET A O 1
ATOM 2298 N N . ALA A 1 293 ? -21.996 4.563 7.827 1.00 47.91 293 ALA A N 1
ATOM 2299 C CA . ALA A 1 293 ? -22.329 3.141 7.97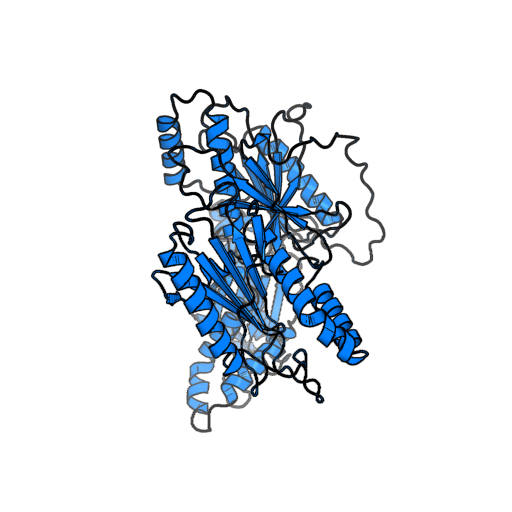6 1.00 47.91 293 ALA A CA 1
ATOM 2300 C C . ALA A 1 293 ? -21.977 2.236 6.769 1.00 47.91 293 ALA A C 1
ATOM 2302 O O . ALA A 1 293 ? -22.272 1.046 6.802 1.00 47.91 293 ALA A O 1
ATOM 2303 N N . GLN A 1 294 ? -21.378 2.778 5.701 1.00 52.31 294 GLN A N 1
ATOM 2304 C CA . GLN A 1 294 ? -21.036 2.045 4.471 1.00 52.31 294 GLN A CA 1
ATOM 2305 C C . GLN A 1 294 ? -19.546 2.108 4.097 1.00 52.31 294 GLN A C 1
ATOM 2307 O O . GLN A 1 294 ? -19.184 1.708 2.993 1.00 52.31 294 GLN A O 1
ATOM 2312 N N . ASN A 1 295 ? -18.676 2.613 4.973 1.00 60.47 295 ASN A N 1
ATOM 2313 C CA . ASN A 1 295 ? -17.264 2.754 4.626 1.00 60.47 295 ASN A CA 1
ATOM 2314 C C . ASN A 1 295 ? -16.543 1.399 4.627 1.00 60.47 295 ASN A C 1
ATOM 2316 O O . ASN A 1 295 ? -16.721 0.587 5.537 1.00 60.47 295 ASN A O 1
ATOM 2320 N N . GLU A 1 296 ? -15.717 1.172 3.602 1.00 62.44 296 GLU A N 1
ATOM 2321 C CA . GLU A 1 296 ? -14.805 0.029 3.556 1.00 62.44 296 GLU A CA 1
ATOM 2322 C C . GLU A 1 296 ? -13.863 0.050 4.772 1.00 62.44 296 GLU A C 1
ATOM 2324 O O . GLU A 1 296 ? -13.433 1.126 5.204 1.00 62.44 296 GLU A O 1
ATOM 2329 N N . PRO A 1 297 ? -13.494 -1.122 5.318 1.00 65.50 297 PRO A N 1
ATOM 2330 C CA . PRO A 1 297 ? -12.468 -1.187 6.346 1.00 65.50 297 PRO A CA 1
ATOM 2331 C C . PRO A 1 297 ? -11.139 -0.651 5.798 1.00 65.50 297 PRO A C 1
ATOM 2333 O O . PRO A 1 297 ? -10.716 -0.983 4.686 1.00 65.50 297 PRO A O 1
ATOM 2336 N N . LEU A 1 298 ? -10.480 0.194 6.592 1.00 77.44 298 LEU A N 1
ATOM 2337 C CA . LEU A 1 298 ? -9.172 0.757 6.273 1.00 77.44 298 LEU A CA 1
ATOM 2338 C C . LEU A 1 298 ? -8.084 0.014 7.042 1.00 77.44 298 LEU A C 1
ATOM 2340 O O . LEU A 1 298 ? -8.275 -0.343 8.203 1.00 77.44 298 LEU A O 1
ATOM 2344 N N . PHE A 1 299 ? -6.930 -0.174 6.404 1.00 83.44 299 PHE A N 1
ATOM 2345 C CA . PHE A 1 299 ? -5.829 -0.961 6.950 1.00 83.44 299 PHE A CA 1
ATOM 2346 C C . PHE A 1 299 ? -4.545 -0.137 7.025 1.00 83.44 299 PHE A C 1
ATOM 2348 O O . PHE A 1 299 ? -4.222 0.612 6.100 1.00 83.44 299 PHE A O 1
ATOM 2355 N N . LEU A 1 300 ? -3.814 -0.295 8.126 1.00 88.12 300 LEU A N 1
ATOM 2356 C CA . LEU A 1 300 ? -2.486 0.269 8.339 1.00 88.12 300 LEU A CA 1
ATOM 2357 C C . LEU A 1 300 ? -1.507 -0.824 8.738 1.00 88.12 300 LEU A C 1
ATOM 2359 O O . LEU A 1 300 ? -1.833 -1.725 9.503 1.00 88.12 300 LEU A O 1
ATOM 2363 N N . TRP A 1 301 ? -0.281 -0.701 8.258 1.00 86.75 301 TRP A N 1
ATOM 2364 C CA . TRP A 1 301 ? 0.820 -1.583 8.608 1.00 86.75 301 TRP A CA 1
ATOM 2365 C C . TRP A 1 301 ? 1.753 -0.876 9.580 1.00 86.75 301 TRP A C 1
ATOM 2367 O O . TRP A 1 301 ? 1.942 0.335 9.510 1.00 86.75 301 TRP A O 1
ATOM 2377 N N . ARG A 1 302 ? 2.368 -1.619 10.491 1.00 85.94 302 ARG A N 1
ATOM 2378 C CA . ARG A 1 302 ? 3.402 -1.087 11.373 1.00 85.94 302 ARG A CA 1
ATOM 2379 C C . ARG A 1 302 ? 4.582 -2.023 11.390 1.00 85.94 302 ARG A C 1
ATOM 2381 O O . ARG A 1 302 ? 4.418 -3.231 11.513 1.00 85.94 302 ARG A O 1
ATOM 2388 N N . ASN A 1 303 ? 5.771 -1.445 11.326 1.00 81.44 303 ASN A N 1
ATOM 2389 C CA . ASN A 1 303 ? 6.996 -2.202 11.479 1.00 81.44 303 ASN A CA 1
ATOM 2390 C C . ASN A 1 303 ? 7.101 -2.753 12.906 1.00 81.44 303 ASN A C 1
ATOM 2392 O O . ASN A 1 303 ? 7.157 -1.989 13.875 1.00 81.44 303 ASN A O 1
ATOM 2396 N N . SER A 1 304 ? 7.145 -4.077 13.020 1.00 74.19 304 SER A N 1
ATOM 2397 C CA . SER A 1 304 ? 7.288 -4.786 14.292 1.00 74.19 304 SER A CA 1
ATOM 2398 C C . SER A 1 304 ? 8.743 -4.768 14.784 1.00 74.19 304 SER A C 1
ATOM 2400 O O . SER A 1 304 ? 9.013 -5.069 15.946 1.00 74.19 304 SER A O 1
ATOM 2402 N N . GLN A 1 305 ? 9.686 -4.355 13.926 1.00 71.25 305 GLN A N 1
ATOM 2403 C CA . GLN A 1 305 ? 11.129 -4.336 14.157 1.00 71.25 305 GLN A CA 1
ATOM 2404 C C . GLN A 1 305 ? 11.700 -2.908 14.017 1.00 71.25 305 GLN A C 1
ATOM 2406 O O . GLN A 1 305 ? 12.199 -2.528 12.956 1.00 71.25 305 GLN A O 1
ATOM 2411 N N . PRO A 1 306 ? 11.729 -2.105 15.101 1.00 62.28 306 PRO A N 1
ATOM 2412 C CA . PRO A 1 306 ? 12.081 -0.676 15.062 1.00 62.28 306 PRO A CA 1
ATOM 2413 C C . PRO A 1 306 ? 13.472 -0.331 14.503 1.00 62.28 306 PRO A C 1
ATOM 2415 O O . PRO A 1 306 ? 13.737 0.829 14.198 1.00 62.28 306 PRO A O 1
ATOM 2418 N N . GLY A 1 307 ? 14.382 -1.308 14.428 1.00 64.81 307 GLY A N 1
ATOM 2419 C CA . GLY A 1 307 ? 15.742 -1.133 13.915 1.00 64.81 307 GLY A CA 1
ATOM 2420 C C . GLY A 1 307 ? 15.918 -1.457 12.429 1.00 64.81 307 GLY A C 1
ATOM 2421 O O . GLY A 1 307 ? 16.974 -1.146 11.882 1.00 64.81 307 GLY A O 1
ATOM 2422 N N . LYS A 1 308 ? 14.921 -2.069 11.779 1.00 70.62 308 LYS A N 1
ATOM 2423 C CA . LYS A 1 308 ? 14.972 -2.404 10.351 1.00 70.62 308 LYS A CA 1
ATOM 2424 C C . LYS A 1 308 ? 14.143 -1.417 9.536 1.00 70.62 308 LYS A C 1
ATOM 2426 O O . LYS A 1 308 ? 13.155 -0.888 10.034 1.00 70.62 308 LYS A O 1
ATOM 2431 N N . ASP A 1 309 ? 14.537 -1.157 8.293 1.00 75.06 309 ASP A N 1
ATOM 2432 C CA . ASP A 1 309 ? 13.728 -0.369 7.358 1.00 75.06 309 ASP A CA 1
ATOM 2433 C C . ASP A 1 309 ? 13.081 -1.297 6.328 1.00 75.06 309 ASP A C 1
ATOM 2435 O O . ASP A 1 309 ? 13.819 -1.961 5.606 1.00 75.06 309 ASP A O 1
ATOM 2439 N N . PRO A 1 310 ? 11.743 -1.316 6.207 1.00 74.75 310 PRO A N 1
ATOM 2440 C CA . PRO A 1 310 ? 11.068 -2.081 5.163 1.00 74.75 310 PRO A CA 1
ATOM 2441 C C . PRO A 1 310 ? 11.426 -1.652 3.728 1.00 74.75 310 PRO A C 1
ATOM 2443 O O . PRO A 1 310 ? 11.121 -2.384 2.797 1.00 74.75 310 PRO A O 1
ATOM 2446 N N . GLY A 1 311 ? 12.016 -0.471 3.510 1.00 78.56 311 GLY A N 1
ATOM 2447 C CA . GLY A 1 311 ? 12.331 0.048 2.172 1.00 78.56 311 GLY A CA 1
ATOM 2448 C C . GLY A 1 311 ? 11.103 0.397 1.312 1.00 78.56 311 GLY A C 1
ATOM 2449 O O . GLY A 1 311 ? 9.957 0.347 1.763 1.00 78.56 311 GLY A O 1
ATOM 2450 N N . GLY A 1 312 ? 11.338 0.828 0.070 1.00 73.38 312 GLY A N 1
ATOM 2451 C CA . GLY A 1 312 ? 10.270 1.029 -0.920 1.00 73.38 312 GLY A CA 1
ATOM 2452 C C . GLY A 1 312 ? 9.359 2.247 -0.708 1.00 73.38 312 GLY A C 1
ATOM 2453 O O . GLY A 1 312 ? 8.226 2.228 -1.176 1.00 73.38 312 GLY A O 1
ATOM 2454 N N . ILE A 1 313 ? 9.810 3.297 -0.011 1.00 81.25 313 ILE A N 1
ATOM 2455 C CA . ILE A 1 313 ? 9.006 4.508 0.243 1.00 81.25 313 ILE A CA 1
ATOM 2456 C C . ILE A 1 313 ? 8.696 5.255 -1.064 1.00 81.25 313 ILE A C 1
ATOM 2458 O O . ILE A 1 313 ? 9.612 5.699 -1.755 1.00 81.25 313 ILE A O 1
ATOM 2462 N N . ILE A 1 314 ? 7.408 5.467 -1.352 1.00 74.19 314 ILE A N 1
ATOM 2463 C CA . ILE A 1 314 ? 6.927 6.243 -2.510 1.00 74.19 314 ILE A CA 1
ATOM 2464 C C . ILE A 1 314 ? 6.378 7.610 -2.080 1.00 74.19 314 ILE A C 1
ATOM 2466 O O . ILE A 1 314 ? 6.605 8.628 -2.742 1.00 74.19 314 ILE A O 1
ATOM 2470 N N . ALA A 1 315 ? 5.646 7.649 -0.967 1.00 83.44 315 ALA A N 1
ATOM 2471 C CA . ALA A 1 315 ? 5.029 8.866 -0.454 1.00 83.44 315 ALA A CA 1
ATOM 2472 C C . ALA A 1 315 ? 5.035 8.891 1.073 1.00 83.44 315 ALA A C 1
ATOM 2474 O O . ALA A 1 315 ? 4.928 7.850 1.717 1.00 83.44 315 ALA A O 1
ATOM 2475 N N . ILE A 1 316 ? 5.140 10.091 1.635 1.00 91.88 316 ILE A N 1
ATOM 2476 C CA . ILE A 1 316 ? 5.141 10.357 3.070 1.00 91.88 316 ILE A CA 1
ATOM 2477 C C . ILE A 1 316 ? 4.087 11.425 3.336 1.00 91.88 316 ILE A C 1
ATOM 2479 O O . ILE A 1 316 ? 4.142 12.517 2.776 1.00 91.88 316 ILE A O 1
ATOM 2483 N N . THR A 1 317 ? 3.128 11.107 4.193 1.00 94.75 317 THR A N 1
ATOM 2484 C CA . THR A 1 317 ? 2.010 11.979 4.544 1.00 94.75 317 THR A CA 1
ATOM 2485 C C . THR A 1 317 ? 1.981 12.187 6.046 1.00 94.75 317 THR A C 1
ATOM 2487 O O . THR A 1 317 ? 1.945 11.226 6.801 1.00 94.75 317 THR A O 1
ATOM 2490 N N . LEU A 1 318 ? 1.982 13.434 6.495 1.00 96.50 318 LEU A N 1
ATOM 2491 C CA . LEU A 1 318 ? 1.734 13.783 7.885 1.00 96.50 318 LEU A CA 1
ATOM 2492 C C . LEU A 1 318 ? 0.276 14.191 8.048 1.00 96.50 318 LEU A C 1
ATOM 2494 O O . LEU A 1 318 ? -0.136 15.209 7.501 1.00 96.50 318 LEU A O 1
ATOM 2498 N N . VAL A 1 319 ? -0.479 13.443 8.843 1.00 95.44 319 VAL A N 1
ATOM 2499 C CA . VAL A 1 319 ? -1.857 13.797 9.195 1.00 95.44 319 VAL A CA 1
ATOM 2500 C C . VAL A 1 319 ? -1.868 14.444 10.574 1.00 95.44 319 VAL A C 1
ATOM 2502 O O . VAL A 1 319 ? -1.255 13.925 11.511 1.00 95.44 319 VAL A O 1
ATOM 2505 N N . ILE A 1 320 ? -2.557 15.575 10.705 1.00 95.44 320 ILE A N 1
ATOM 2506 C CA . ILE A 1 320 ? -2.619 16.385 11.924 1.00 95.44 320 ILE A CA 1
ATOM 2507 C C . ILE A 1 320 ? -4.063 16.406 12.432 1.00 95.44 320 ILE A C 1
ATOM 2509 O O . ILE A 1 320 ? -4.976 16.844 11.732 1.00 95.44 320 ILE A O 1
ATOM 2513 N N . SER A 1 321 ? -4.271 15.932 13.660 1.00 93.25 321 SER A N 1
ATOM 2514 C CA . SER A 1 321 ? -5.571 15.994 14.338 1.00 93.25 321 SER A CA 1
ATOM 2515 C C . SER A 1 321 ? -5.800 17.346 15.021 1.00 93.25 321 SER A C 1
ATOM 2517 O O . SER A 1 321 ? -4.899 18.172 15.143 1.00 93.25 321 SER A O 1
ATOM 2519 N N . THR A 1 322 ? -7.018 17.557 15.509 1.00 92.19 322 THR A N 1
ATOM 2520 C CA . THR A 1 322 ? -7.437 18.741 16.271 1.00 92.19 322 THR A CA 1
ATOM 2521 C C . THR A 1 322 ? -8.191 18.320 17.531 1.00 92.19 322 THR A C 1
ATOM 2523 O O . THR A 1 322 ? -8.564 17.157 17.680 1.00 92.19 322 THR A O 1
ATOM 2526 N N . ALA A 1 323 ? -8.476 19.270 18.422 1.00 89.12 323 ALA A N 1
ATOM 2527 C CA . ALA A 1 323 ? -9.325 19.029 19.586 1.00 89.12 323 ALA A CA 1
ATOM 2528 C C . ALA A 1 323 ? -10.717 18.478 19.204 1.00 89.12 323 ALA A C 1
ATOM 2530 O O . ALA A 1 323 ? -11.251 18.791 18.139 1.00 89.12 323 ALA A O 1
ATOM 2531 N N . ALA A 1 324 ? -11.327 17.690 20.095 1.00 86.88 324 ALA A N 1
ATOM 2532 C CA . ALA A 1 324 ? -12.654 17.098 19.881 1.00 86.88 324 ALA A CA 1
ATOM 2533 C C . ALA A 1 324 ? -13.770 18.152 19.756 1.00 86.88 324 ALA A C 1
ATOM 2535 O O . ALA A 1 324 ? -14.752 17.948 19.044 1.00 86.88 324 ALA A O 1
ATOM 2536 N N . ASP A 1 325 ? -13.612 19.277 20.447 1.00 86.75 325 ASP A N 1
ATOM 2537 C CA . ASP A 1 325 ? -14.517 20.427 20.470 1.00 86.75 325 ASP A CA 1
ATOM 2538 C C . ASP A 1 325 ? -14.173 21.489 19.412 1.00 86.75 325 ASP A C 1
ATOM 2540 O O . ASP A 1 325 ? -14.817 22.539 19.362 1.00 86.75 325 ASP A O 1
ATOM 2544 N N . ALA A 1 326 ? -13.190 21.224 18.542 1.00 89.12 326 ALA A N 1
ATOM 2545 C CA . ALA A 1 326 ? -12.850 22.124 17.451 1.00 89.12 326 ALA A CA 1
ATOM 2546 C C . ALA A 1 326 ? -14.076 22.384 16.549 1.00 89.12 326 ALA A C 1
ATOM 2548 O O . ALA A 1 326 ? -14.869 21.466 16.299 1.00 89.12 326 ALA A O 1
ATOM 2549 N N . PRO A 1 327 ? -14.256 23.625 16.057 1.00 88.81 327 PRO A N 1
ATOM 2550 C CA . PRO A 1 327 ? -15.341 23.949 15.140 1.00 88.81 327 PRO A CA 1
ATOM 2551 C C . PRO A 1 327 ? -15.184 23.197 13.814 1.00 88.81 327 PRO A C 1
ATOM 2553 O O . PRO A 1 327 ? -14.106 22.713 13.480 1.00 88.81 327 PRO A O 1
ATOM 2556 N N . TRP A 1 328 ? -16.268 23.124 13.036 1.00 89.31 328 TRP A N 1
ATOM 2557 C CA . TRP A 1 328 ? -16.199 22.553 11.692 1.00 89.31 328 TRP A CA 1
ATOM 2558 C C . TRP A 1 328 ? -15.276 23.407 10.809 1.00 89.31 328 TRP A C 1
ATOM 2560 O O . TRP A 1 328 ? -15.542 24.609 10.679 1.00 89.31 328 TRP A O 1
ATOM 2570 N N . PRO A 1 329 ? -14.223 22.826 10.211 1.00 88.19 329 PRO A N 1
ATOM 2571 C CA . PRO A 1 329 ? -13.220 23.605 9.512 1.00 88.19 329 PRO A CA 1
ATOM 2572 C C . PRO A 1 329 ? -13.721 24.081 8.153 1.00 88.19 329 PRO A C 1
ATOM 2574 O O . PRO A 1 329 ? -14.489 23.397 7.467 1.00 88.19 329 PRO A O 1
ATOM 2577 N N . LYS A 1 330 ? -13.264 25.262 7.744 1.00 86.50 330 LYS A N 1
ATOM 2578 C CA . LYS A 1 330 ? -13.471 25.767 6.384 1.00 86.50 330 LYS A CA 1
ATOM 2579 C C . LYS A 1 330 ? -12.318 25.334 5.494 1.00 86.50 330 LYS A C 1
ATOM 2581 O O . LYS A 1 330 ? -11.176 25.251 5.930 1.00 86.50 330 LYS A O 1
ATOM 2586 N N . VAL A 1 331 ? -12.613 25.123 4.218 1.00 82.88 331 VAL A N 1
ATOM 2587 C CA . VAL A 1 331 ? -11.564 24.879 3.230 1.00 82.88 331 VAL A CA 1
ATOM 2588 C C . VAL A 1 331 ? -10.698 26.138 3.079 1.00 82.88 331 VAL A C 1
ATOM 2590 O O . VAL A 1 331 ? -11.221 27.247 2.947 1.00 82.88 331 VAL A O 1
ATOM 2593 N N . GLY A 1 332 ? -9.382 25.966 3.146 1.00 81.62 332 GLY A N 1
ATOM 2594 C CA . GLY A 1 332 ? -8.350 27.001 3.172 1.00 81.62 332 GLY A CA 1
ATOM 2595 C C . GLY A 1 332 ? -8.051 27.592 4.558 1.00 81.62 332 GLY A C 1
ATOM 2596 O O . GLY A 1 332 ? -7.230 28.508 4.657 1.00 81.62 332 GLY A O 1
ATOM 2597 N N . GLU A 1 333 ? -8.711 27.132 5.627 1.00 86.44 333 GLU A N 1
ATOM 2598 C CA . GLU A 1 333 ? -8.525 27.661 6.987 1.00 86.44 333 GLU A CA 1
ATOM 2599 C C . GLU A 1 333 ? -7.110 27.422 7.530 1.00 86.44 333 GLU A C 1
ATOM 2601 O O . GLU A 1 333 ? -6.514 28.308 8.151 1.00 86.44 333 GLU A O 1
ATOM 2606 N N . PHE A 1 334 ? -6.557 26.238 7.280 1.00 87.00 334 PHE A N 1
ATOM 2607 C CA . PHE A 1 334 ? -5.280 25.797 7.825 1.00 87.00 334 PHE A CA 1
ATOM 2608 C C . PHE A 1 334 ? -4.122 25.946 6.843 1.00 87.00 334 PHE A C 1
ATOM 2610 O O . PHE A 1 334 ? -2.989 26.083 7.307 1.00 87.00 334 PHE A O 1
ATOM 2617 N N . GLU A 1 335 ? -4.373 25.982 5.529 1.00 80.56 335 GLU A N 1
ATOM 2618 C CA . GLU A 1 335 ? -3.353 25.965 4.459 1.00 80.56 335 GLU A CA 1
ATOM 2619 C C . GLU A 1 335 ? -2.158 26.908 4.728 1.00 80.56 335 GLU A C 1
ATOM 2621 O O . GLU A 1 335 ? -0.996 26.545 4.540 1.00 80.56 335 GLU A O 1
ATOM 2626 N N . LYS A 1 336 ? -2.425 28.125 5.225 1.00 79.06 336 LYS A N 1
ATOM 2627 C CA . LYS A 1 336 ? -1.402 29.158 5.515 1.00 79.06 336 LYS A CA 1
ATOM 2628 C C . LYS A 1 336 ? -1.165 29.385 7.012 1.00 79.06 336 LYS A C 1
ATOM 2630 O O . LYS A 1 336 ? -0.434 30.302 7.414 1.00 79.06 336 LYS A O 1
ATOM 2635 N N . GLY A 1 337 ? -1.775 28.558 7.853 1.00 86.06 337 GLY A N 1
ATOM 2636 C CA . GLY A 1 337 ? -1.693 28.625 9.304 1.00 86.06 337 GLY A CA 1
ATOM 2637 C C . GLY A 1 337 ? -0.283 28.345 9.844 1.00 86.06 337 GLY A C 1
ATOM 2638 O O . GLY A 1 337 ? 0.579 27.814 9.137 1.00 86.06 337 GLY A O 1
ATOM 2639 N N . PRO A 1 338 ? -0.002 28.722 11.104 1.00 89.56 338 PRO A N 1
ATOM 2640 C CA . PRO A 1 338 ? 1.278 28.429 11.748 1.00 89.56 338 PRO A CA 1
ATOM 2641 C C . PRO A 1 338 ? 1.495 26.923 11.964 1.00 89.56 338 PRO A C 1
ATOM 2643 O O . PRO A 1 338 ? 2.634 26.472 11.892 1.00 89.56 338 PRO A O 1
ATOM 2646 N N . VAL A 1 339 ? 0.417 26.154 12.175 1.00 92.75 339 VAL A N 1
ATOM 2647 C CA . VAL A 1 339 ? 0.470 24.696 12.383 1.00 92.75 339 VAL A CA 1
ATOM 2648 C C . VAL A 1 339 ? 0.957 23.983 11.127 1.00 92.75 339 VAL A C 1
ATOM 2650 O O . VAL A 1 339 ? 2.009 23.353 11.169 1.00 92.75 339 VAL A O 1
ATOM 2653 N N . MET A 1 340 ? 0.270 24.171 9.995 1.00 92.06 340 MET A N 1
ATOM 2654 C CA . MET A 1 340 ? 0.654 23.571 8.710 1.00 92.06 340 MET A CA 1
ATOM 2655 C C . MET A 1 340 ? 2.081 23.935 8.295 1.00 92.06 340 MET A C 1
ATOM 2657 O O . MET A 1 340 ? 2.829 23.074 7.841 1.00 92.06 340 MET A O 1
ATOM 2661 N N . ARG A 1 341 ? 2.503 25.191 8.503 1.00 90.44 341 ARG A N 1
ATOM 2662 C CA . ARG A 1 341 ? 3.872 25.628 8.187 1.00 90.44 341 ARG A CA 1
ATOM 2663 C C . ARG A 1 341 ? 4.935 24.942 9.042 1.00 90.44 341 ARG A C 1
ATOM 2665 O O . ARG A 1 341 ? 5.944 24.501 8.500 1.00 90.44 341 ARG A O 1
ATOM 2672 N N . ALA A 1 342 ? 4.730 24.863 10.356 1.00 91.69 342 ALA A N 1
ATOM 2673 C CA . ALA A 1 342 ? 5.678 24.197 11.247 1.00 91.69 342 ALA A CA 1
ATOM 2674 C C . ALA A 1 342 ? 5.737 22.688 10.984 1.00 91.69 342 ALA A C 1
ATOM 2676 O O . ALA A 1 342 ? 6.818 22.106 10.966 1.00 91.69 342 ALA A O 1
ATOM 2677 N N . ALA A 1 343 ? 4.583 22.079 10.723 1.00 93.62 343 ALA A N 1
ATOM 2678 C CA . ALA A 1 343 ? 4.466 20.668 10.402 1.00 93.62 343 ALA A CA 1
ATOM 2679 C C . ALA A 1 343 ? 5.153 20.317 9.074 1.00 93.62 343 ALA A C 1
ATOM 2681 O O . ALA A 1 343 ? 5.911 19.354 9.013 1.00 93.62 343 ALA A O 1
ATOM 2682 N N . ALA A 1 344 ? 4.959 21.134 8.032 1.00 91.38 344 ALA A N 1
ATOM 2683 C CA . ALA A 1 344 ? 5.652 20.977 6.756 1.00 91.38 344 ALA A CA 1
ATOM 2684 C C . ALA A 1 344 ? 7.170 21.112 6.903 1.00 91.38 344 ALA A C 1
ATOM 2686 O O . ALA A 1 344 ? 7.901 20.286 6.366 1.00 91.38 344 ALA A O 1
ATOM 2687 N N . ALA A 1 345 ? 7.648 22.099 7.667 1.00 89.31 345 ALA A N 1
ATOM 2688 C CA . ALA A 1 345 ? 9.076 22.245 7.941 1.00 89.31 345 ALA A CA 1
ATOM 2689 C C . ALA A 1 345 ? 9.647 21.005 8.654 1.00 89.31 345 ALA A C 1
ATOM 2691 O O . ALA A 1 345 ? 10.628 20.432 8.192 1.00 89.31 345 ALA A O 1
ATOM 2692 N N . ALA A 1 346 ? 8.987 20.538 9.719 1.00 92.19 346 ALA A N 1
ATOM 2693 C CA . ALA A 1 346 ? 9.417 19.351 10.457 1.00 92.19 346 ALA A CA 1
ATOM 2694 C C . ALA A 1 346 ? 9.394 18.076 9.598 1.00 92.19 346 ALA A C 1
ATOM 2696 O O . ALA A 1 346 ? 10.273 17.224 9.722 1.00 92.19 346 ALA A O 1
ATOM 2697 N N . LEU A 1 347 ? 8.397 17.934 8.719 1.00 93.81 347 LEU A N 1
ATOM 2698 C CA . LEU A 1 347 ? 8.299 16.778 7.835 1.00 93.81 347 LEU A CA 1
ATOM 2699 C C . LEU A 1 347 ? 9.400 16.792 6.773 1.00 93.81 347 LEU A C 1
ATOM 2701 O O . LEU A 1 347 ? 9.993 15.754 6.502 1.00 93.81 347 LEU A O 1
ATOM 2705 N N . LEU A 1 348 ? 9.702 17.952 6.190 1.00 87.62 348 LEU A N 1
ATOM 2706 C CA . LEU A 1 348 ? 10.792 18.083 5.223 1.00 87.62 348 LEU A CA 1
ATOM 2707 C C . LEU A 1 348 ? 12.156 17.802 5.871 1.00 87.62 348 LEU A C 1
ATOM 2709 O O . LEU A 1 348 ? 12.956 17.079 5.279 1.00 87.62 348 LEU A O 1
ATOM 2713 N N . ASP A 1 349 ? 12.382 18.257 7.108 1.00 86.88 349 ASP A N 1
ATOM 2714 C CA . ASP A 1 349 ? 13.582 17.915 7.885 1.00 86.88 349 ASP A CA 1
ATOM 2715 C C . ASP A 1 349 ? 13.723 16.390 8.077 1.00 86.88 349 ASP A C 1
ATOM 2717 O O . ASP A 1 349 ? 14.816 15.830 7.926 1.00 86.88 349 ASP A O 1
ATOM 2721 N N . LEU A 1 350 ? 12.612 15.698 8.370 1.00 88.00 350 LEU A N 1
ATOM 2722 C CA . LEU A 1 350 ? 12.578 14.237 8.489 1.00 88.00 350 LEU A CA 1
ATOM 2723 C C . LEU A 1 350 ? 12.892 13.549 7.152 1.00 88.00 350 LEU A C 1
ATOM 2725 O O . LEU A 1 350 ? 13.656 12.585 7.117 1.00 88.00 350 LEU A O 1
ATOM 2729 N N . VAL A 1 351 ? 12.330 14.043 6.047 1.00 85.94 351 VAL A N 1
ATOM 2730 C CA . VAL A 1 351 ? 12.565 13.502 4.698 1.00 85.94 351 VAL A CA 1
ATOM 2731 C C . VAL A 1 351 ? 14.040 13.634 4.312 1.00 85.94 351 VAL A C 1
ATOM 2733 O O . VAL A 1 351 ? 14.638 12.676 3.820 1.00 85.94 351 VAL A O 1
ATOM 2736 N N . GLU A 1 352 ? 14.662 14.780 4.593 1.00 82.06 352 GLU A N 1
ATOM 2737 C CA . GLU A 1 352 ? 16.098 14.980 4.382 1.00 82.06 352 GLU A CA 1
ATOM 2738 C C . GLU A 1 352 ? 16.952 14.046 5.249 1.00 82.06 352 GLU A C 1
ATOM 2740 O O . GLU A 1 352 ? 17.981 13.535 4.802 1.00 82.06 352 GLU A O 1
ATOM 2745 N N . GLU A 1 353 ? 16.553 13.799 6.498 1.00 82.44 353 GLU A N 1
ATOM 2746 C CA . GLU A 1 353 ? 17.203 12.809 7.360 1.00 82.44 353 GLU A CA 1
ATOM 2747 C C . GLU A 1 353 ? 17.093 11.390 6.796 1.00 82.44 353 GLU A C 1
ATOM 2749 O O . GLU A 1 353 ? 18.090 10.662 6.754 1.00 82.44 353 GLU A O 1
ATOM 2754 N N . TRP A 1 354 ? 15.907 10.993 6.341 1.00 83.62 354 TRP A N 1
ATOM 2755 C CA . TRP A 1 354 ? 15.680 9.676 5.755 1.00 83.62 354 TRP A CA 1
ATOM 2756 C C . TRP A 1 354 ? 16.448 9.487 4.450 1.00 83.62 354 TRP A C 1
ATOM 2758 O O . TRP A 1 354 ? 17.035 8.422 4.250 1.00 83.62 354 TRP A O 1
ATOM 2768 N N . ASN A 1 355 ? 16.540 10.516 3.605 1.00 79.69 355 ASN A N 1
ATOM 2769 C CA . ASN A 1 355 ? 17.415 10.455 2.441 1.00 79.69 355 ASN A CA 1
ATOM 2770 C C . ASN A 1 355 ? 18.880 10.351 2.822 1.00 79.69 355 ASN A C 1
ATOM 2772 O O . ASN A 1 355 ? 19.557 9.494 2.273 1.00 79.69 355 ASN A O 1
ATOM 2776 N N . ARG A 1 356 ? 19.373 11.156 3.772 1.00 73.81 356 ARG A N 1
ATOM 2777 C CA . ARG A 1 356 ? 20.763 11.033 4.232 1.00 73.81 356 ARG A CA 1
ATOM 2778 C C . ARG A 1 356 ? 21.072 9.599 4.647 1.00 73.81 356 ARG A C 1
ATOM 2780 O O . ARG A 1 356 ? 22.123 9.097 4.290 1.00 73.81 356 ARG A O 1
ATOM 2787 N N . ARG A 1 357 ? 20.132 8.921 5.314 1.00 72.75 357 ARG A N 1
ATOM 2788 C CA . ARG A 1 357 ? 20.226 7.509 5.728 1.00 72.75 357 ARG A CA 1
ATOM 2789 C C . ARG A 1 357 ? 20.041 6.475 4.609 1.00 72.75 357 ARG A C 1
ATOM 2791 O O . ARG A 1 357 ? 20.040 5.287 4.909 1.00 72.75 357 ARG A O 1
ATOM 2798 N N . GLY A 1 358 ? 19.852 6.885 3.358 1.00 68.31 358 GLY A N 1
ATOM 2799 C CA . GLY A 1 358 ? 19.638 5.967 2.234 1.00 68.31 358 GLY A CA 1
ATOM 2800 C C . GLY A 1 358 ? 18.254 5.333 2.159 1.00 68.31 358 GLY A C 1
ATOM 2801 O O . GLY A 1 358 ? 18.046 4.450 1.336 1.00 68.31 358 GLY A O 1
ATOM 2802 N N . LYS A 1 359 ? 17.292 5.786 2.972 1.00 72.50 359 LYS A N 1
ATOM 2803 C CA . LYS A 1 359 ? 15.950 5.185 3.046 1.00 72.50 359 LYS A CA 1
ATOM 2804 C C . LYS A 1 359 ? 15.060 5.545 1.860 1.00 72.50 359 LYS A C 1
ATOM 2806 O O . LYS A 1 359 ? 14.132 4.815 1.526 1.00 72.50 359 LYS A O 1
ATOM 2811 N N . LEU A 1 360 ? 15.316 6.696 1.246 1.00 71.56 360 LEU A N 1
ATOM 2812 C CA . LEU A 1 360 ? 14.554 7.196 0.109 1.00 71.56 360 LEU A CA 1
ATOM 2813 C C . LEU A 1 360 ? 15.419 8.099 -0.764 1.00 71.56 360 LEU A C 1
ATOM 2815 O O . LEU A 1 360 ? 16.291 8.808 -0.267 1.00 71.56 360 LEU A O 1
ATOM 2819 N N . GLN A 1 361 ? 15.143 8.109 -2.065 1.00 61.50 361 GLN A N 1
ATOM 2820 C CA . GLN A 1 361 ? 15.795 9.005 -3.027 1.00 61.50 361 GLN A CA 1
ATOM 2821 C C . GLN A 1 361 ? 14.831 10.057 -3.579 1.00 61.50 361 GLN A C 1
ATOM 2823 O O . GLN A 1 361 ? 15.242 11.160 -3.938 1.00 61.50 361 GLN A O 1
ATOM 2828 N N . ARG A 1 362 ? 13.551 9.703 -3.693 1.00 66.00 362 ARG A N 1
ATOM 2829 C CA . ARG A 1 362 ? 12.472 10.547 -4.203 1.00 66.00 362 ARG A CA 1
ATOM 2830 C C . ARG A 1 362 ? 11.199 10.157 -3.477 1.00 66.00 362 ARG A C 1
ATOM 2832 O O . ARG A 1 362 ? 10.974 8.968 -3.279 1.00 66.00 362 ARG A O 1
ATOM 2839 N N . CYS A 1 363 ? 10.379 11.132 -3.122 1.00 68.38 363 CYS A N 1
ATOM 2840 C CA . CYS A 1 363 ? 9.054 10.857 -2.586 1.00 68.38 363 CYS A CA 1
ATOM 2841 C C . CYS A 1 363 ? 8.110 12.037 -2.814 1.00 68.38 363 CYS A C 1
ATOM 2843 O O . CYS A 1 363 ? 8.531 13.189 -2.972 1.00 68.38 363 CYS A O 1
ATOM 2845 N N . LEU A 1 364 ? 6.813 11.744 -2.801 1.00 76.62 364 LEU A N 1
ATOM 2846 C CA . LEU A 1 364 ? 5.807 12.765 -2.540 1.00 76.62 364 LEU A CA 1
ATOM 2847 C C . LEU A 1 364 ? 5.733 13.019 -1.040 1.00 76.62 364 LEU A C 1
ATOM 2849 O O . LEU A 1 364 ? 5.735 12.079 -0.252 1.00 76.62 364 LEU A O 1
ATOM 2853 N N . VAL A 1 365 ? 5.663 14.286 -0.657 1.00 85.06 365 VAL A N 1
ATOM 2854 C CA . VAL A 1 365 ? 5.518 14.698 0.737 1.00 85.06 365 VAL A CA 1
ATOM 2855 C C . VAL A 1 365 ? 4.210 15.456 0.865 1.00 85.06 365 VAL A C 1
ATOM 2857 O O . VAL A 1 365 ? 3.925 16.343 0.061 1.00 85.06 365 VAL A O 1
ATOM 2860 N N . ARG A 1 366 ? 3.403 15.111 1.859 1.00 90.56 366 ARG A N 1
ATOM 2861 C CA . ARG A 1 366 ? 2.094 15.717 2.082 1.00 90.56 366 ARG A CA 1
ATOM 2862 C C . ARG A 1 366 ? 1.892 16.017 3.558 1.00 90.56 366 ARG A C 1
ATOM 2864 O O . ARG A 1 366 ? 2.324 15.250 4.410 1.00 90.56 366 ARG A O 1
ATOM 2871 N N . VAL A 1 367 ? 1.230 17.125 3.852 1.00 93.69 367 VAL A N 1
ATOM 2872 C CA . VAL A 1 367 ? 0.744 17.463 5.189 1.00 93.69 367 VAL A CA 1
ATOM 2873 C C . VAL A 1 367 ? -0.749 17.723 5.086 1.00 93.69 367 VAL A C 1
ATOM 2875 O O . VAL A 1 367 ? -1.140 18.533 4.250 1.00 93.69 367 VAL A O 1
ATOM 2878 N N . ASP A 1 368 ? -1.552 17.066 5.919 1.00 93.38 368 ASP A N 1
ATOM 2879 C CA . ASP A 1 368 ? -3.011 17.192 5.966 1.00 93.38 368 ASP A CA 1
ATOM 2880 C C . ASP A 1 368 ? -3.483 17.681 7.332 1.00 93.38 368 ASP A C 1
ATOM 2882 O O . ASP A 1 368 ? -3.073 17.157 8.373 1.00 93.38 368 ASP A O 1
ATOM 2886 N N . MET A 1 369 ? -4.395 18.653 7.324 1.00 93.12 369 MET A N 1
ATOM 2887 C CA . MET A 1 369 ? -5.093 19.133 8.514 1.00 93.12 369 MET A CA 1
ATOM 2888 C C . MET A 1 369 ? -6.487 19.640 8.135 1.00 93.12 369 MET A C 1
ATOM 2890 O O . MET A 1 369 ? -6.634 20.524 7.291 1.00 93.12 369 MET A O 1
ATOM 2894 N N . GLY A 1 370 ? -7.529 19.112 8.780 1.00 88.62 370 GLY A N 1
ATOM 2895 C CA . GLY A 1 370 ? -8.913 19.435 8.429 1.00 88.62 370 GLY A CA 1
ATOM 2896 C C . GLY A 1 370 ? -9.255 18.973 7.010 1.00 88.62 370 GLY A C 1
ATOM 2897 O O . GLY A 1 370 ? -9.229 17.783 6.730 1.00 88.62 370 GLY A O 1
ATOM 2898 N N . PHE A 1 371 ? -9.578 19.909 6.117 1.00 84.06 371 PHE A N 1
ATOM 2899 C CA . PHE A 1 371 ? -9.797 19.628 4.689 1.00 84.06 371 PHE A CA 1
ATOM 2900 C C . PHE A 1 371 ? -8.718 20.247 3.792 1.00 84.06 371 PHE A C 1
ATOM 2902 O O . PHE A 1 371 ? -8.890 20.302 2.576 1.00 84.06 371 PHE A O 1
ATOM 2909 N N . ASP A 1 372 ? -7.615 20.702 4.391 1.00 86.44 372 ASP A N 1
ATOM 2910 C CA . ASP A 1 372 ? -6.508 21.326 3.681 1.00 86.44 372 ASP A CA 1
ATOM 2911 C C . ASP A 1 372 ? -5.313 20.388 3.604 1.00 86.44 372 ASP A C 1
ATOM 2913 O O . ASP A 1 372 ? -4.975 19.696 4.569 1.00 86.44 372 ASP A O 1
ATOM 2917 N N . ALA A 1 373 ? -4.628 20.439 2.465 1.00 86.81 373 ALA A N 1
ATOM 2918 C CA . ALA A 1 373 ? -3.393 19.718 2.234 1.00 86.81 373 ALA A CA 1
ATOM 2919 C C . ALA A 1 373 ? -2.319 20.659 1.684 1.00 86.81 373 ALA A C 1
ATOM 2921 O O . ALA A 1 373 ? -2.590 21.526 0.854 1.00 86.81 373 ALA A O 1
ATOM 2922 N N . VAL A 1 374 ? -1.073 20.455 2.105 1.00 84.31 374 VAL A N 1
ATOM 2923 C CA . VAL A 1 374 ? 0.098 21.042 1.446 1.00 84.31 374 VAL A CA 1
ATOM 2924 C C . VAL A 1 374 ? 0.957 19.907 0.919 1.00 84.31 374 VAL A C 1
ATOM 2926 O O . VAL A 1 374 ? 1.304 18.985 1.657 1.00 84.31 374 VAL A O 1
ATOM 2929 N N . ARG A 1 375 ? 1.294 19.963 -0.372 1.00 82.56 375 ARG A N 1
ATOM 2930 C CA . ARG A 1 375 ? 2.038 18.907 -1.060 1.00 82.56 375 ARG A CA 1
ATOM 2931 C C . ARG A 1 375 ? 3.376 19.415 -1.573 1.00 82.56 375 ARG A C 1
ATOM 2933 O O . ARG A 1 375 ? 3.490 20.541 -2.053 1.00 82.56 375 ARG A O 1
ATOM 2940 N N . TYR A 1 376 ? 4.375 18.548 -1.530 1.00 77.38 376 TYR A N 1
ATOM 2941 C CA . TYR A 1 376 ? 5.699 18.783 -2.075 1.00 77.38 376 TYR A CA 1
ATOM 2942 C C . TYR A 1 376 ? 6.142 17.583 -2.906 1.00 77.38 376 TYR A C 1
ATOM 2944 O O . TYR A 1 376 ? 5.879 16.426 -2.572 1.00 77.38 376 TYR A O 1
ATOM 2952 N N . SER A 1 377 ? 6.856 17.856 -3.990 1.00 68.81 377 SER A N 1
ATOM 2953 C CA . SER A 1 377 ? 7.741 16.868 -4.597 1.00 68.81 377 SER A CA 1
ATOM 2954 C C . SER A 1 377 ? 9.127 17.031 -4.029 1.00 68.81 377 SER A C 1
ATOM 2956 O O . SER A 1 377 ? 9.662 18.140 -4.027 1.00 68.81 377 SER A O 1
ATOM 2958 N N . TRP A 1 378 ? 9.690 15.919 -3.575 1.00 67.75 378 TRP A N 1
ATOM 2959 C CA . TRP A 1 378 ? 11.009 15.895 -2.986 1.00 67.75 378 TRP A CA 1
ATOM 2960 C C . TRP A 1 378 ? 11.935 14.979 -3.786 1.00 67.75 378 TRP A C 1
ATOM 2962 O O . TRP A 1 378 ? 11.608 13.818 -4.060 1.00 67.75 378 TRP A O 1
ATOM 2972 N N . VAL A 1 379 ? 13.100 15.506 -4.168 1.00 63.69 379 VAL A N 1
ATOM 2973 C CA . VAL A 1 379 ? 14.163 14.758 -4.849 1.00 63.69 379 VAL A CA 1
ATOM 2974 C C . VAL A 1 379 ? 15.480 14.975 -4.123 1.00 63.69 379 VAL A C 1
ATOM 2976 O O . VAL A 1 379 ? 15.959 16.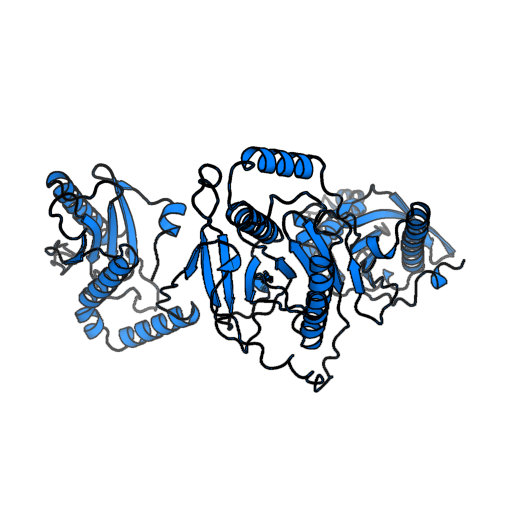100 -4.009 1.00 63.69 379 VAL A O 1
ATOM 2979 N N . GLY A 1 380 ? 16.076 13.876 -3.672 1.00 59.53 380 GLY A N 1
ATOM 2980 C CA . GLY A 1 380 ? 17.292 13.877 -2.877 1.00 59.53 380 GLY A CA 1
ATOM 2981 C C . GLY A 1 380 ? 18.574 14.002 -3.663 1.00 59.53 380 GLY A C 1
ATOM 2982 O O . GLY A 1 380 ? 18.641 13.681 -4.854 1.00 59.53 380 GLY A O 1
ATOM 2983 N N . SER A 1 381 ? 19.628 14.394 -2.950 1.00 57.53 381 SER A N 1
ATOM 2984 C CA . SER A 1 381 ? 21.004 14.278 -3.424 1.00 57.53 381 SER A CA 1
ATOM 2985 C C . SER A 1 381 ? 21.348 12.817 -3.709 1.00 57.53 381 SER A C 1
ATOM 2987 O O . SER A 1 381 ? 20.905 11.919 -2.990 1.00 57.53 381 SER A O 1
ATOM 2989 N N . LYS A 1 382 ? 22.138 12.555 -4.760 1.00 49.44 382 LYS A N 1
ATOM 2990 C CA . LYS A 1 382 ? 22.745 11.230 -4.942 1.00 49.44 382 LYS A CA 1
ATOM 2991 C C . LYS A 1 382 ? 23.636 10.954 -3.732 1.00 49.44 382 LYS A C 1
ATOM 2993 O O . LYS A 1 382 ? 24.518 11.757 -3.439 1.00 49.44 382 LYS A O 1
ATOM 2998 N N . LEU A 1 383 ? 23.390 9.842 -3.052 1.00 52.00 383 LEU A N 1
ATOM 2999 C CA . LEU A 1 383 ? 24.288 9.344 -2.018 1.00 52.00 383 LEU A CA 1
ATOM 3000 C C . LEU A 1 383 ? 25.484 8.692 -2.709 1.00 52.00 383 LEU A C 1
ATOM 3002 O O . LEU A 1 383 ? 25.305 7.940 -3.668 1.00 52.00 383 LEU A O 1
ATOM 3006 N N . ASP A 1 384 ? 26.688 9.027 -2.258 1.00 43.59 384 ASP A N 1
ATOM 3007 C CA . ASP A 1 384 ? 27.914 8.394 -2.732 1.00 43.59 384 ASP A CA 1
ATOM 3008 C C . ASP A 1 384 ? 28.007 6.991 -2.100 1.00 43.59 384 ASP A C 1
ATOM 3010 O O . ASP A 1 384 ? 27.974 6.900 -0.868 1.00 43.59 384 ASP A O 1
ATOM 3014 N N . PRO A 1 385 ? 28.068 5.899 -2.889 1.00 40.94 385 PRO A N 1
ATOM 3015 C CA . PRO A 1 385 ? 28.145 4.545 -2.345 1.00 40.94 385 PRO A CA 1
ATOM 3016 C C . PRO A 1 385 ? 29.362 4.315 -1.432 1.00 40.94 385 PRO A C 1
ATOM 3018 O O . PRO A 1 385 ? 29.309 3.424 -0.588 1.00 40.94 385 PRO A O 1
ATOM 3021 N N . ASP A 1 386 ? 30.410 5.138 -1.559 1.00 36.91 386 ASP A N 1
ATOM 3022 C CA . ASP A 1 386 ? 31.649 5.044 -0.776 1.00 36.91 386 ASP A CA 1
ATOM 3023 C C . ASP A 1 386 ? 31.689 5.990 0.445 1.00 36.91 386 ASP A C 1
ATOM 3025 O O . ASP A 1 386 ? 32.689 6.039 1.167 1.00 36.91 386 ASP A O 1
ATOM 3029 N N . ALA A 1 387 ? 30.616 6.743 0.725 1.00 41.03 387 ALA A N 1
ATOM 3030 C CA . ALA A 1 387 ? 30.543 7.616 1.897 1.00 41.03 387 ALA A CA 1
ATOM 3031 C C . ALA A 1 387 ? 30.335 6.804 3.189 1.00 41.03 387 ALA A C 1
ATOM 3033 O O . ALA A 1 387 ? 29.228 6.669 3.713 1.00 41.03 387 ALA A O 1
ATOM 3034 N N . THR A 1 388 ? 31.430 6.272 3.729 1.00 37.09 388 THR A N 1
ATOM 3035 C CA . THR A 1 388 ? 31.488 5.751 5.096 1.00 37.09 388 THR A CA 1
ATOM 3036 C C . THR A 1 388 ? 31.205 6.866 6.102 1.00 37.09 388 THR A C 1
ATOM 3038 O O . THR A 1 388 ? 31.949 7.837 6.196 1.00 37.09 388 THR A O 1
ATOM 3041 N N . GLU A 1 389 ? 30.143 6.648 6.877 1.00 39.47 389 GLU A N 1
ATOM 3042 C CA . GLU A 1 389 ? 29.688 7.412 8.044 1.00 39.47 389 GLU A CA 1
ATOM 3043 C C . GLU A 1 389 ? 28.976 8.743 7.768 1.00 39.47 389 GLU A C 1
ATOM 3045 O O . GLU A 1 389 ? 29.555 9.808 7.564 1.00 39.47 389 GLU A O 1
ATOM 3050 N N . LEU A 1 390 ? 27.649 8.685 7.894 1.00 40.56 390 LEU A N 1
ATOM 3051 C CA . LEU A 1 390 ? 26.817 9.868 8.056 1.00 40.56 390 LEU A CA 1
ATOM 3052 C C . LEU A 1 390 ? 27.011 10.431 9.471 1.00 40.56 390 LEU A C 1
ATOM 3054 O O . LEU A 1 390 ? 26.968 9.662 10.438 1.00 40.56 390 LEU A O 1
ATOM 3058 N N . PRO A 1 391 ? 27.144 11.758 9.640 1.00 33.50 391 PRO A N 1
ATOM 3059 C CA . PRO A 1 391 ? 27.175 12.358 10.964 1.00 33.50 391 PRO A CA 1
ATOM 3060 C C . PRO A 1 391 ? 25.872 12.030 11.703 1.00 33.50 391 PRO A C 1
ATOM 3062 O O . PRO A 1 391 ? 24.774 12.382 11.257 1.00 33.50 391 PRO A O 1
ATOM 3065 N N . LYS A 1 392 ? 25.997 11.352 12.850 1.00 34.16 392 LYS A N 1
ATOM 3066 C CA . LYS A 1 392 ? 24.911 11.218 13.822 1.00 34.16 392 LYS A CA 1
ATOM 3067 C C . LYS A 1 392 ? 24.555 12.627 14.287 1.00 34.16 392 LYS A C 1
ATOM 3069 O O . LYS A 1 392 ? 25.315 13.246 15.022 1.00 34.16 392 LYS A O 1
ATOM 3074 N N . ARG A 1 393 ? 23.421 13.156 13.828 1.00 36.41 393 ARG A N 1
ATOM 3075 C CA . ARG A 1 393 ? 22.793 14.293 14.502 1.00 36.41 393 ARG A CA 1
ATOM 3076 C C . ARG A 1 393 ? 22.250 13.743 15.817 1.00 36.41 393 ARG A C 1
ATOM 3078 O O . ARG A 1 393 ? 21.607 12.691 15.789 1.00 36.41 393 ARG A O 1
ATOM 3085 N N . ASP A 1 394 ? 22.547 14.405 16.930 1.00 30.45 394 ASP A N 1
ATOM 3086 C CA . ASP A 1 394 ? 21.937 14.075 18.216 1.00 30.45 394 ASP A CA 1
ATOM 3087 C C . ASP A 1 394 ? 20.425 13.987 18.007 1.00 30.45 394 ASP A C 1
ATOM 3089 O O . ASP A 1 394 ? 19.812 14.921 17.477 1.00 30.45 394 ASP A O 1
ATOM 3093 N N . ALA A 1 395 ? 19.845 12.829 18.328 1.00 31.75 395 ALA A N 1
ATOM 3094 C CA . ALA A 1 395 ? 18.402 12.668 18.297 1.00 31.75 395 ALA A CA 1
ATOM 3095 C C . ALA A 1 395 ? 17.799 13.810 19.132 1.00 31.75 395 ALA A C 1
ATOM 3097 O O . ALA A 1 395 ? 18.318 14.075 20.222 1.00 31.75 395 ALA A O 1
ATOM 3098 N N . PRO A 1 396 ? 16.760 14.519 18.652 1.00 33.41 396 PRO A N 1
ATOM 3099 C CA . PRO A 1 396 ? 16.054 15.471 19.499 1.00 33.41 396 PRO A CA 1
ATOM 3100 C C . PRO A 1 396 ? 15.680 14.743 20.799 1.00 33.41 396 PRO A C 1
ATOM 3102 O O . PRO A 1 396 ? 15.049 13.689 20.759 1.00 33.41 396 PRO A O 1
ATOM 3105 N N . GLY A 1 397 ? 16.214 15.242 21.918 1.00 31.03 397 GLY A N 1
ATOM 3106 C CA . GLY A 1 397 ? 16.405 14.459 23.140 1.00 31.03 397 GLY A CA 1
ATOM 3107 C C . GLY A 1 397 ? 15.123 13.874 23.718 1.00 31.03 397 GLY A C 1
ATOM 3108 O O . GLY A 1 397 ? 14.111 14.553 23.704 1.00 31.03 397 GLY A O 1
ATOM 3109 N N . ASP A 1 398 ? 15.200 12.637 24.224 1.00 32.16 398 ASP A N 1
ATOM 3110 C CA . ASP A 1 398 ? 14.253 11.933 25.110 1.00 32.16 398 ASP A CA 1
ATOM 3111 C C . ASP A 1 398 ? 12.793 12.428 25.122 1.00 32.16 398 ASP A C 1
ATOM 3113 O O . ASP A 1 398 ? 12.170 12.607 26.174 1.00 32.16 398 ASP A O 1
ATOM 3117 N N . TRP A 1 399 ? 12.194 12.597 23.944 1.00 36.91 399 TRP A N 1
ATOM 3118 C CA . TRP A 1 399 ? 10.754 12.764 23.830 1.00 36.91 399 TRP A CA 1
ATOM 3119 C C . TRP A 1 399 ? 10.137 11.384 24.035 1.00 36.91 399 TRP A C 1
ATOM 3121 O O . TRP A 1 399 ? 10.319 10.478 23.219 1.00 36.91 399 TRP A O 1
ATOM 3131 N N . LYS A 1 400 ? 9.454 11.196 25.171 1.00 28.78 400 LYS A N 1
ATOM 3132 C CA . LYS A 1 400 ? 8.686 9.978 25.455 1.00 28.78 400 LYS A CA 1
ATOM 3133 C C . LYS A 1 400 ? 7.813 9.652 24.243 1.00 28.78 400 LYS A C 1
ATOM 3135 O O . LYS A 1 400 ? 7.013 10.493 23.844 1.00 28.78 400 LYS A O 1
ATOM 3140 N N . LYS A 1 401 ? 7.940 8.433 23.701 1.00 33.19 401 LYS A N 1
ATOM 3141 C CA . LYS A 1 401 ? 6.939 7.876 22.782 1.00 33.19 401 LYS A CA 1
ATOM 3142 C C . LYS A 1 401 ? 5.574 7.990 23.472 1.00 33.19 401 LYS A C 1
ATOM 3144 O O . LYS A 1 401 ? 5.437 7.424 24.557 1.00 33.19 401 LYS A O 1
ATOM 3149 N N . PRO A 1 402 ? 4.597 8.705 22.906 1.00 36.06 402 PRO A N 1
ATOM 3150 C CA . PRO A 1 402 ? 3.241 8.626 23.411 1.00 36.06 402 PRO A CA 1
ATOM 3151 C C . PRO A 1 402 ? 2.718 7.201 23.211 1.00 36.06 402 PRO A C 1
ATOM 3153 O O . PRO A 1 402 ? 2.926 6.565 22.174 1.00 36.06 402 PRO A O 1
ATOM 3156 N N . GLU A 1 403 ? 2.114 6.684 24.272 1.00 36.53 403 GLU A N 1
ATOM 3157 C CA . GLU A 1 403 ? 1.377 5.426 24.290 1.00 36.53 403 GLU A CA 1
ATOM 3158 C C . GLU A 1 403 ? 0.034 5.650 23.563 1.00 36.53 403 GLU A C 1
ATOM 3160 O O . GLU A 1 403 ? -0.573 6.704 23.729 1.00 36.53 403 GLU A O 1
ATOM 3165 N N . GLY A 1 404 ? -0.397 4.694 22.727 1.00 54.72 404 GLY A N 1
ATOM 3166 C CA . GLY A 1 404 ? -1.681 4.739 22.001 1.00 54.72 404 GLY A CA 1
ATOM 3167 C C . GLY A 1 404 ? -1.565 4.833 20.467 1.00 54.72 404 GLY A C 1
ATOM 3168 O O . GLY A 1 404 ? -0.916 5.722 19.907 1.00 54.72 404 GLY A O 1
ATOM 3169 N N . MET A 1 405 ? -2.205 3.907 19.739 1.00 65.31 405 MET A N 1
ATOM 3170 C CA . MET A 1 405 ? -2.292 3.943 18.269 1.00 65.31 405 MET A CA 1
ATOM 3171 C C . MET A 1 405 ? -3.523 4.750 17.844 1.00 65.31 405 MET A C 1
ATOM 3173 O O . MET A 1 405 ? -4.641 4.383 18.178 1.00 65.31 405 MET A O 1
ATOM 3177 N N . MET A 1 406 ? -3.314 5.845 17.105 1.00 76.38 406 MET A N 1
ATOM 3178 C CA . MET A 1 406 ? -4.365 6.692 16.513 1.00 76.38 406 MET A CA 1
ATOM 3179 C C . MET A 1 406 ? -5.437 7.242 17.485 1.00 76.38 406 MET A C 1
ATOM 3181 O O . MET A 1 406 ? -6.455 7.749 17.020 1.00 76.38 406 MET A O 1
ATOM 3185 N N . GLU A 1 407 ? -5.237 7.208 18.809 1.00 75.88 407 GLU A N 1
ATOM 3186 C CA . GLU A 1 407 ? -6.261 7.606 19.800 1.00 75.88 407 GLU A CA 1
ATOM 3187 C C . GLU A 1 407 ? -6.761 9.049 19.606 1.00 75.88 407 GLU A C 1
ATOM 3189 O O . GLU A 1 407 ? -7.959 9.319 19.693 1.00 75.88 407 GLU A O 1
ATOM 3194 N N . GLY A 1 408 ? -5.868 9.977 19.243 1.00 80.56 408 GLY A N 1
ATOM 3195 C CA . GLY A 1 408 ? -6.220 11.372 18.947 1.00 80.56 408 GLY A CA 1
ATOM 3196 C C . GLY A 1 408 ? -6.946 11.596 17.613 1.00 80.56 408 GLY A C 1
ATOM 3197 O O . GLY A 1 408 ? -7.305 12.729 17.306 1.00 80.56 408 GLY A O 1
ATOM 3198 N N . PHE A 1 409 ? -7.170 10.542 16.824 1.00 87.94 409 PHE A N 1
ATOM 3199 C CA . PHE A 1 409 ? -7.944 10.591 15.580 1.00 87.94 409 PHE A CA 1
ATOM 3200 C C . PHE A 1 409 ? -9.385 10.102 15.745 1.00 87.94 409 PHE A C 1
ATOM 3202 O O . PHE A 1 409 ? -10.118 10.064 14.761 1.00 87.94 409 PHE A O 1
ATOM 3209 N N . PHE A 1 410 ? -9.799 9.755 16.970 1.00 86.19 410 PHE A N 1
ATOM 3210 C CA . PHE A 1 410 ? -11.154 9.291 17.294 1.00 86.19 410 PHE A CA 1
ATOM 3211 C C . PHE A 1 410 ? -11.588 8.066 16.473 1.00 86.19 410 PHE A C 1
ATOM 3213 O O . PHE A 1 410 ? -12.753 7.930 16.110 1.00 86.19 410 PHE A O 1
ATOM 3220 N N . VAL A 1 411 ? -10.648 7.168 16.172 1.00 84.25 411 VAL A N 1
ATOM 3221 C CA . VAL A 1 411 ? -10.902 5.898 15.479 1.00 84.25 411 VAL A CA 1
ATOM 3222 C C . VAL A 1 411 ? -10.619 4.724 16.402 1.00 84.25 411 VAL A C 1
ATOM 3224 O O . VAL A 1 411 ? -9.730 4.785 17.251 1.00 84.25 411 VAL A O 1
ATOM 3227 N N . LYS A 1 412 ? -11.367 3.636 16.225 1.00 83.19 412 LYS A N 1
ATOM 3228 C CA . LYS A 1 412 ? -11.067 2.367 16.882 1.00 83.19 412 LYS A CA 1
ATOM 3229 C C . LYS A 1 412 ? -9.997 1.652 16.067 1.00 83.19 412 LYS A C 1
ATOM 3231 O O . LYS A 1 412 ? -10.144 1.506 14.855 1.00 83.19 412 LYS A O 1
ATOM 3236 N N . VAL A 1 413 ? -8.941 1.206 16.734 1.00 82.12 413 VAL A N 1
ATOM 3237 C CA . VAL A 1 413 ? -7.864 0.445 16.104 1.00 82.12 413 VAL A CA 1
ATOM 3238 C C . VAL A 1 413 ? -7.863 -0.963 16.660 1.00 82.12 413 VAL A C 1
ATOM 3240 O O . VAL A 1 413 ? -7.819 -1.151 17.875 1.00 82.12 413 VAL A O 1
ATOM 3243 N N . GLU A 1 414 ? -7.902 -1.945 15.772 1.00 80.81 414 GLU A N 1
ATOM 3244 C CA . GLU A 1 414 ? -7.824 -3.353 16.131 1.00 80.81 414 GLU A CA 1
ATOM 3245 C C . GLU A 1 414 ? -6.642 -3.986 15.411 1.00 80.81 414 GLU A C 1
ATOM 3247 O O . GLU A 1 414 ? -6.492 -3.860 14.198 1.00 80.81 414 GLU A O 1
ATOM 3252 N N . GLU A 1 415 ? -5.771 -4.646 16.168 1.00 77.62 415 GLU A N 1
ATOM 3253 C CA . GLU A 1 415 ? -4.713 -5.459 15.584 1.00 77.62 415 GLU A CA 1
ATOM 3254 C C . GLU A 1 415 ? -5.342 -6.660 14.884 1.00 77.62 415 GLU A C 1
ATOM 3256 O O . GLU A 1 415 ? -6.033 -7.469 15.512 1.00 77.62 415 GLU A O 1
ATOM 3261 N N . ILE A 1 416 ? -5.063 -6.801 13.591 1.00 73.50 416 ILE A N 1
ATOM 3262 C CA . ILE A 1 416 ? -5.381 -8.024 12.873 1.00 73.50 416 ILE A CA 1
ATOM 3263 C C . ILE A 1 416 ? -4.341 -9.039 13.304 1.00 73.50 416 ILE A C 1
ATOM 3265 O O . ILE A 1 416 ? -3.224 -9.086 12.783 1.00 73.50 416 ILE A O 1
ATOM 3269 N N . ARG A 1 417 ? -4.710 -9.855 14.293 1.00 56.22 417 ARG A N 1
ATOM 3270 C CA . ARG A 1 417 ? -3.906 -11.003 14.691 1.00 56.22 417 ARG A CA 1
ATOM 3271 C C . ARG A 1 417 ? -3.814 -11.947 13.504 1.00 56.22 417 ARG A C 1
ATOM 3273 O O . ARG A 1 417 ? -4.707 -12.758 13.265 1.00 56.22 417 ARG A O 1
ATOM 3280 N N . LYS A 1 418 ? -2.704 -11.859 12.775 1.00 45.81 418 LYS A N 1
ATOM 3281 C CA . LYS A 1 418 ? -2.279 -12.930 11.884 1.00 45.81 418 LYS A CA 1
ATOM 3282 C C . LYS A 1 418 ? -1.950 -14.104 12.786 1.00 45.81 418 LYS A C 1
ATOM 3284 O O . LYS A 1 418 ? -0.887 -14.153 13.396 1.00 45.81 418 LYS A O 1
ATOM 3289 N N . HIS A 1 419 ? -2.870 -15.052 12.900 1.00 37.06 419 HIS A N 1
ATOM 3290 C CA . HIS A 1 419 ? -2.523 -16.386 13.365 1.00 37.06 419 HIS A CA 1
ATOM 3291 C C . HIS A 1 419 ? -1.710 -17.064 12.252 1.00 37.06 419 HIS A C 1
ATOM 3293 O O . HIS A 1 419 ? -2.187 -17.967 11.578 1.00 37.06 419 HIS A O 1
ATOM 3299 N N . GLN A 1 420 ? -0.487 -16.576 12.020 1.00 40.84 420 GLN A N 1
ATOM 3300 C CA . GLN A 1 420 ? 0.496 -17.241 11.178 1.00 40.84 420 GLN A CA 1
ATOM 3301 C C . GLN A 1 420 ? 0.970 -18.475 11.947 1.00 40.84 420 GLN A C 1
ATOM 3303 O O . GLN A 1 420 ? 1.681 -18.384 12.943 1.00 40.84 420 GLN A O 1
ATOM 3308 N N . LEU A 1 421 ? 0.505 -19.645 11.515 1.00 39.41 421 LEU A N 1
ATOM 3309 C CA . LEU A 1 421 ? 1.027 -20.944 11.941 1.00 39.41 421 LEU A CA 1
ATOM 3310 C C . LEU A 1 421 ? 2.497 -21.128 11.516 1.00 39.41 421 LEU A C 1
ATOM 3312 O O . LEU A 1 421 ? 3.226 -21.892 12.150 1.00 39.41 421 LEU A O 1
ATOM 3316 N N . PHE A 1 422 ? 2.914 -20.405 10.472 1.00 42.12 422 PHE A N 1
ATOM 3317 C CA . PHE A 1 422 ? 4.231 -20.458 9.851 1.00 42.12 422 PHE A CA 1
ATOM 3318 C C . PHE A 1 422 ? 4.750 -19.043 9.569 1.00 42.12 422 PHE A C 1
ATOM 3320 O O . PHE A 1 422 ? 4.004 -18.187 9.095 1.00 42.12 422 PHE A O 1
ATOM 3327 N N . ASP A 1 423 ? 6.038 -18.820 9.829 1.00 37.22 423 ASP A N 1
ATOM 3328 C CA . ASP A 1 423 ? 6.674 -17.493 9.728 1.00 37.22 423 ASP A CA 1
ATOM 3329 C C . ASP A 1 423 ? 6.828 -16.997 8.273 1.00 37.22 423 ASP A C 1
ATOM 3331 O O . ASP A 1 423 ? 6.999 -15.807 8.026 1.00 37.22 423 ASP A O 1
ATOM 3335 N N . SER A 1 424 ? 6.766 -17.900 7.289 1.00 41.53 424 SER A N 1
ATOM 3336 C CA . SER A 1 424 ? 6.797 -17.594 5.854 1.00 41.53 424 SER A CA 1
ATOM 3337 C C . SER A 1 424 ? 6.332 -18.798 5.023 1.00 41.53 424 SER A C 1
ATOM 3339 O O . SER A 1 424 ? 6.274 -19.922 5.526 1.00 41.53 424 SER A O 1
ATOM 3341 N N . GLU A 1 425 ? 6.054 -18.594 3.731 1.00 40.88 425 GLU A N 1
ATOM 3342 C CA . GLU A 1 425 ? 5.813 -19.697 2.782 1.00 40.88 425 GLU A CA 1
ATOM 3343 C C . GLU A 1 425 ? 7.020 -20.651 2.727 1.00 40.88 425 GLU A C 1
ATOM 3345 O O . GLU A 1 425 ? 6.862 -21.865 2.679 1.00 40.88 425 GLU A O 1
ATOM 3350 N N . GLU A 1 426 ? 8.247 -20.132 2.821 1.00 43.12 426 GLU A N 1
ATOM 3351 C CA . GLU A 1 426 ? 9.461 -20.954 2.889 1.00 43.12 426 GLU A CA 1
ATOM 3352 C C . GLU A 1 426 ? 9.546 -21.755 4.194 1.00 43.12 426 GLU A C 1
ATOM 3354 O O . GLU A 1 426 ? 9.967 -22.912 4.173 1.00 43.12 426 GLU A O 1
ATOM 3359 N N . HIS A 1 427 ? 9.098 -21.189 5.320 1.00 44.22 427 HIS A N 1
ATOM 3360 C CA . HIS A 1 427 ? 8.996 -21.907 6.590 1.00 44.22 427 HIS A CA 1
ATOM 3361 C C . HIS A 1 427 ? 7.936 -23.018 6.508 1.00 44.22 427 HIS A C 1
ATOM 3363 O O . HIS A 1 427 ? 8.199 -24.152 6.918 1.00 44.22 427 HIS A O 1
ATOM 3369 N N . PHE A 1 428 ? 6.782 -22.740 5.897 1.00 45.22 428 PHE A N 1
ATOM 3370 C CA . PHE A 1 428 ? 5.745 -23.736 5.634 1.00 45.22 428 PHE A CA 1
ATOM 3371 C C . PHE A 1 428 ? 6.256 -24.868 4.733 1.00 45.22 428 PHE A C 1
ATOM 3373 O O . PHE A 1 428 ? 6.175 -26.041 5.104 1.00 45.22 428 PHE A O 1
ATOM 3380 N N . GLN A 1 429 ? 6.860 -24.543 3.586 1.00 44.94 429 GLN A N 1
ATOM 3381 C CA . GLN A 1 429 ? 7.441 -25.536 2.678 1.00 44.94 429 GLN A CA 1
ATOM 3382 C C . GLN A 1 429 ? 8.605 -26.299 3.333 1.00 44.94 429 GLN A C 1
ATOM 3384 O O . GLN A 1 429 ? 8.754 -27.499 3.104 1.00 44.94 429 GLN A O 1
ATOM 3389 N N . GLY A 1 430 ? 9.391 -25.653 4.200 1.00 45.78 430 GLY A N 1
ATOM 3390 C CA . GLY A 1 430 ? 10.466 -26.271 4.979 1.00 45.78 430 GLY A CA 1
ATOM 3391 C C . GLY A 1 430 ? 9.956 -27.281 6.010 1.00 45.78 430 GLY A C 1
ATOM 3392 O O . GLY A 1 430 ? 10.465 -28.404 6.084 1.00 45.78 430 GLY A O 1
ATOM 3393 N N . ILE A 1 431 ? 8.905 -26.936 6.760 1.00 49.59 431 ILE A N 1
ATOM 3394 C CA . ILE A 1 431 ? 8.228 -27.872 7.670 1.00 49.59 431 ILE A CA 1
ATOM 3395 C C . ILE A 1 431 ? 7.580 -29.004 6.876 1.00 49.59 431 ILE A C 1
ATOM 3397 O O . ILE A 1 431 ? 7.744 -30.170 7.235 1.00 49.59 431 ILE A O 1
ATOM 3401 N N . LYS A 1 432 ? 6.913 -28.697 5.762 1.00 50.03 432 LYS A N 1
ATOM 3402 C CA . LYS A 1 432 ? 6.306 -29.692 4.874 1.00 50.03 432 LYS A CA 1
ATOM 3403 C C . LYS A 1 432 ? 7.344 -30.676 4.331 1.00 50.03 432 LYS A C 1
ATOM 3405 O O . LYS A 1 432 ? 7.118 -31.886 4.377 1.00 50.03 432 LYS A O 1
ATOM 3410 N N . ALA A 1 433 ? 8.504 -30.195 3.887 1.00 51.44 433 ALA A N 1
ATOM 3411 C CA . ALA A 1 433 ? 9.607 -31.030 3.418 1.00 51.44 433 ALA A CA 1
ATOM 3412 C C . ALA A 1 433 ? 10.189 -31.897 4.547 1.00 51.44 433 ALA A C 1
ATOM 3414 O O . ALA A 1 433 ? 10.394 -33.096 4.358 1.00 51.44 433 ALA A O 1
ATOM 3415 N N . MET A 1 434 ? 10.385 -31.328 5.741 1.00 53.56 434 MET A N 1
ATOM 3416 C CA . MET A 1 434 ? 10.858 -32.062 6.919 1.00 53.56 434 MET A CA 1
ATOM 3417 C C . MET A 1 434 ? 9.877 -33.166 7.338 1.00 53.56 434 MET A C 1
ATOM 3419 O O . MET A 1 434 ? 10.295 -34.288 7.625 1.00 53.56 434 MET A O 1
ATOM 3423 N N . MET A 1 435 ? 8.575 -32.870 7.360 1.00 54.94 435 MET A N 1
ATOM 3424 C CA . MET A 1 435 ? 7.534 -33.847 7.687 1.00 54.94 435 MET A CA 1
ATOM 3425 C C . MET A 1 435 ? 7.443 -34.937 6.621 1.00 54.94 435 MET A C 1
ATOM 3427 O O . MET A 1 435 ? 7.386 -36.113 6.968 1.00 54.94 435 MET A O 1
ATOM 3431 N N . THR A 1 436 ? 7.555 -34.572 5.341 1.00 54.66 436 THR A N 1
ATOM 3432 C CA . THR A 1 436 ? 7.635 -35.536 4.231 1.00 54.66 436 THR A CA 1
ATOM 3433 C C . THR A 1 436 ? 8.851 -36.452 4.384 1.00 54.66 436 THR A C 1
ATOM 3435 O O . THR A 1 436 ? 8.743 -37.664 4.230 1.00 54.66 436 THR A O 1
ATOM 3438 N N . GLN A 1 437 ? 10.014 -35.912 4.756 1.00 58.38 437 GLN A N 1
ATOM 3439 C CA . GLN A 1 437 ? 11.221 -36.709 4.966 1.00 58.38 437 GLN A CA 1
ATOM 3440 C C . GLN A 1 437 ? 11.094 -37.655 6.172 1.00 58.38 437 GLN A C 1
ATOM 3442 O O . GLN A 1 437 ? 11.478 -38.818 6.072 1.00 58.38 437 GLN A O 1
ATOM 3447 N N . ARG A 1 438 ? 10.535 -37.187 7.297 1.00 61.09 438 ARG A N 1
ATOM 3448 C CA . ARG A 1 438 ? 10.264 -38.027 8.480 1.00 61.09 438 ARG A CA 1
ATOM 3449 C C . ARG A 1 438 ? 9.263 -39.139 8.168 1.00 61.09 438 ARG A C 1
ATOM 3451 O O . ARG A 1 438 ? 9.433 -40.256 8.642 1.00 61.09 438 ARG A O 1
ATOM 3458 N N . MET A 1 439 ? 8.264 -38.846 7.342 1.00 62.12 439 MET A N 1
ATOM 3459 C CA . MET A 1 439 ? 7.290 -39.821 6.856 1.00 62.12 439 MET A CA 1
ATOM 3460 C C . MET A 1 439 ? 7.943 -40.896 5.987 1.00 62.12 439 MET A C 1
ATOM 3462 O O . MET A 1 439 ? 7.705 -42.079 6.206 1.00 62.12 439 MET A O 1
ATOM 3466 N N . LEU A 1 440 ? 8.807 -40.508 5.045 1.00 63.31 440 LEU A N 1
ATOM 3467 C CA . LEU A 1 440 ? 9.547 -41.463 4.213 1.00 63.31 440 LEU A CA 1
ATOM 3468 C C . LEU A 1 440 ? 10.489 -42.361 5.038 1.00 63.31 440 LEU A C 1
ATOM 3470 O O . LEU A 1 440 ? 10.804 -43.468 4.610 1.00 63.31 440 LEU A O 1
ATOM 3474 N N . GLN A 1 441 ? 10.938 -41.899 6.209 1.00 70.88 441 GLN A N 1
ATOM 3475 C CA . GLN A 1 441 ? 11.798 -42.664 7.118 1.00 70.88 441 GLN A CA 1
ATOM 3476 C C . GLN A 1 441 ? 11.033 -43.667 7.995 1.00 70.88 441 GLN A C 1
ATOM 3478 O O . GLN A 1 441 ? 11.614 -44.682 8.375 1.00 70.88 441 GLN A O 1
ATOM 3483 N N . ASP A 1 442 ? 9.764 -43.402 8.323 1.00 70.31 442 ASP A N 1
ATOM 3484 C CA . ASP A 1 442 ? 8.944 -44.257 9.196 1.00 70.31 442 ASP A CA 1
ATOM 3485 C C . ASP A 1 442 ? 7.455 -44.249 8.780 1.00 70.31 442 ASP A C 1
ATOM 3487 O O . ASP A 1 442 ? 6.597 -43.684 9.469 1.00 70.31 442 ASP A O 1
ATOM 3491 N N . PRO A 1 443 ? 7.118 -44.853 7.627 1.00 66.25 443 PRO A N 1
ATOM 3492 C CA . PRO A 1 443 ? 5.772 -44.780 7.066 1.00 66.25 443 PRO A CA 1
ATOM 3493 C C . PRO A 1 443 ? 4.718 -45.462 7.948 1.00 66.25 443 PRO A C 1
ATOM 3495 O O . PRO A 1 443 ? 3.581 -45.003 8.004 1.00 66.25 443 PRO A O 1
ATOM 3498 N N . GLU A 1 444 ? 5.076 -46.524 8.673 1.00 69.31 444 GLU A N 1
ATOM 3499 C CA . GLU A 1 444 ? 4.137 -47.261 9.529 1.00 69.31 444 GLU A CA 1
ATOM 3500 C C . GLU A 1 444 ? 3.734 -46.458 10.771 1.00 69.31 444 GLU A C 1
ATOM 3502 O O . GLU A 1 444 ? 2.564 -46.461 11.160 1.00 69.31 444 GLU A O 1
ATOM 3507 N N . ARG A 1 445 ? 4.658 -45.685 11.353 1.00 71.88 445 ARG A N 1
ATOM 3508 C CA . ARG A 1 445 ? 4.326 -44.761 12.441 1.00 71.88 445 ARG A CA 1
ATOM 3509 C C . ARG A 1 445 ? 3.397 -43.642 11.983 1.00 71.88 445 ARG A C 1
ATOM 3511 O O . ARG A 1 445 ? 2.455 -43.307 12.696 1.00 71.88 445 ARG A O 1
ATOM 3518 N N . PHE A 1 446 ? 3.642 -43.063 10.808 1.00 66.38 446 PHE A N 1
ATOM 3519 C CA . PHE A 1 446 ? 2.780 -42.004 10.276 1.00 66.38 446 PHE A CA 1
ATOM 3520 C C . PHE A 1 446 ? 1.403 -42.532 9.867 1.00 66.38 446 PHE A C 1
ATOM 3522 O O . PHE A 1 446 ? 0.410 -41.861 10.133 1.00 66.38 446 PHE A O 1
ATOM 3529 N N . LYS A 1 447 ? 1.316 -43.756 9.329 1.00 68.44 447 LYS A N 1
ATOM 3530 C CA . LYS A 1 447 ? 0.040 -44.460 9.113 1.00 68.44 447 LYS A CA 1
ATOM 3531 C C . LYS A 1 447 ? -0.751 -44.620 10.407 1.00 68.44 447 LYS A C 1
ATOM 3533 O O . LYS A 1 447 ? -1.937 -44.311 10.427 1.00 68.44 447 LYS A O 1
ATOM 3538 N N . ALA A 1 448 ? -0.093 -45.048 11.485 1.00 70.31 448 ALA A N 1
ATOM 3539 C CA . ALA A 1 448 ? -0.736 -45.231 12.785 1.00 70.31 448 ALA A CA 1
ATOM 3540 C C . ALA A 1 448 ? -1.237 -43.915 13.410 1.00 70.31 448 ALA A C 1
ATOM 3542 O O . ALA A 1 448 ? -2.176 -43.940 14.195 1.00 70.31 448 ALA A O 1
ATOM 3543 N N . MET A 1 449 ? -0.629 -42.773 13.067 1.00 71.50 449 MET A N 1
ATOM 3544 C CA . MET A 1 449 ? -0.983 -41.452 13.606 1.00 71.50 449 MET A CA 1
ATOM 3545 C C . MET A 1 449 ? -1.846 -40.604 12.659 1.00 71.50 449 MET A C 1
ATOM 3547 O O . MET A 1 449 ? -2.245 -39.504 13.031 1.00 71.50 449 MET A O 1
ATOM 3551 N N . ALA A 1 450 ? -2.114 -41.066 11.433 1.00 71.88 450 ALA A N 1
ATOM 3552 C CA . ALA A 1 450 ? -2.695 -40.239 10.374 1.00 71.88 450 ALA A CA 1
ATOM 3553 C C . ALA A 1 450 ? -4.052 -39.638 10.766 1.00 71.88 450 ALA A C 1
ATOM 3555 O O . ALA A 1 450 ? -4.289 -38.451 10.544 1.00 71.88 450 ALA A O 1
ATOM 3556 N N . LEU A 1 451 ? -4.918 -40.438 11.393 1.00 77.25 451 LEU A N 1
ATOM 3557 C CA . LEU A 1 451 ? -6.233 -39.978 11.828 1.00 77.25 451 LEU A CA 1
ATOM 3558 C C . LEU A 1 451 ? -6.143 -38.995 13.002 1.00 77.25 451 LEU A C 1
ATOM 3560 O O . LEU A 1 451 ? -6.869 -38.007 13.019 1.00 77.25 451 LEU A O 1
ATOM 3564 N N . ASP A 1 452 ? -5.235 -39.221 13.952 1.00 78.06 452 ASP A N 1
ATOM 3565 C CA . ASP A 1 452 ? -5.026 -38.308 15.083 1.00 78.06 452 ASP A CA 1
ATOM 3566 C C . ASP A 1 452 ? -4.455 -36.961 14.630 1.00 78.06 452 ASP A C 1
ATOM 3568 O O . ASP A 1 452 ? -4.850 -35.913 15.139 1.00 78.06 452 ASP A O 1
ATOM 3572 N N . ILE A 1 453 ? -3.565 -36.975 13.633 1.00 73.81 453 ILE A N 1
ATOM 3573 C CA . ILE A 1 453 ? -3.053 -35.758 12.997 1.00 73.81 453 ILE A CA 1
ATOM 3574 C C . ILE A 1 453 ? -4.190 -35.025 12.283 1.00 73.81 453 ILE A C 1
ATOM 3576 O O . ILE A 1 453 ? -4.334 -33.822 12.479 1.00 73.81 453 ILE A O 1
ATOM 3580 N N . ALA A 1 454 ? -5.023 -35.731 11.511 1.00 76.00 454 ALA A N 1
ATOM 3581 C CA . ALA A 1 454 ? -6.174 -35.126 10.843 1.00 76.00 454 ALA A CA 1
ATOM 3582 C C . ALA A 1 454 ? -7.150 -34.507 11.857 1.00 76.00 454 ALA A C 1
ATOM 3584 O O . ALA A 1 454 ? -7.505 -33.342 11.717 1.00 76.00 454 ALA A O 1
ATOM 3585 N N . LYS A 1 455 ? -7.487 -35.226 12.938 1.00 81.06 455 LYS A N 1
ATOM 3586 C CA . LYS A 1 455 ? -8.301 -34.709 14.052 1.00 81.06 455 LYS A CA 1
ATOM 3587 C C . LYS A 1 455 ? -7.702 -33.428 14.633 1.00 81.06 455 LYS A C 1
ATOM 3589 O O . LYS A 1 455 ? -8.405 -32.431 14.738 1.00 81.06 455 LYS A O 1
ATOM 3594 N N . ALA A 1 456 ? -6.412 -33.434 14.974 1.00 78.81 456 ALA A N 1
ATOM 3595 C CA . ALA A 1 456 ? -5.739 -32.272 15.554 1.00 78.81 456 ALA A CA 1
ATOM 3596 C C . ALA A 1 456 ? -5.706 -31.070 14.593 1.00 78.81 456 ALA A C 1
ATOM 3598 O O . ALA A 1 456 ? -5.959 -29.939 15.012 1.00 78.81 456 ALA A O 1
ATOM 3599 N N . SER A 1 457 ? -5.437 -31.311 13.307 1.00 73.75 457 SER A N 1
ATOM 3600 C CA . SER A 1 457 ? -5.460 -30.281 12.266 1.00 73.75 457 SER A CA 1
ATOM 3601 C C . SER A 1 457 ? -6.858 -29.698 12.074 1.00 73.75 457 SER A C 1
ATOM 3603 O O . SER A 1 457 ? -7.005 -28.478 12.074 1.00 73.75 457 SER A O 1
ATOM 3605 N N . SER A 1 458 ? -7.891 -30.539 11.984 1.00 82.56 458 SER A N 1
ATOM 3606 C CA . SER A 1 458 ? -9.280 -30.097 11.836 1.00 82.56 458 SER A CA 1
ATOM 3607 C C . SER A 1 458 ? -9.788 -29.366 13.078 1.00 82.56 458 SER A C 1
ATOM 3609 O O . SER A 1 458 ? -10.439 -28.335 12.943 1.00 82.56 458 SER A O 1
ATOM 3611 N N . THR A 1 459 ? -9.446 -29.820 14.290 1.00 83.81 459 THR A N 1
ATOM 3612 C CA . THR A 1 459 ? -9.743 -29.083 15.530 1.00 83.81 459 THR A CA 1
ATOM 3613 C C . THR A 1 459 ? -9.157 -27.679 15.469 1.00 83.81 459 THR A C 1
ATOM 3615 O O . THR A 1 459 ? -9.883 -26.710 15.670 1.00 83.81 459 THR A O 1
ATOM 3618 N N . ARG A 1 460 ? -7.876 -27.554 15.108 1.00 76.31 460 ARG A N 1
ATOM 3619 C CA . ARG A 1 460 ? -7.221 -26.248 15.009 1.00 76.31 460 ARG A CA 1
ATOM 3620 C C . ARG A 1 460 ? -7.836 -25.369 13.918 1.00 76.31 460 ARG A C 1
ATOM 3622 O O . ARG A 1 460 ? -8.045 -24.181 14.146 1.00 76.31 460 ARG A O 1
ATOM 3629 N N . ALA A 1 461 ? -8.150 -25.933 12.752 1.00 73.69 461 ALA A N 1
ATOM 3630 C CA . ALA A 1 461 ? -8.820 -25.212 11.671 1.00 73.69 461 ALA A CA 1
ATOM 3631 C C . ALA A 1 461 ? -10.182 -24.662 12.119 1.00 73.69 461 ALA A C 1
ATOM 3633 O O . ALA A 1 461 ? -10.498 -23.499 11.862 1.00 73.69 461 ALA A O 1
ATOM 3634 N N . LEU A 1 462 ? -10.963 -25.463 12.845 1.00 83.38 462 LEU A N 1
ATOM 3635 C CA . LEU A 1 462 ? -12.259 -25.051 13.373 1.00 83.38 462 LEU A CA 1
ATOM 3636 C C . LEU A 1 462 ? -12.145 -24.002 14.485 1.00 83.38 462 LEU A C 1
ATOM 3638 O O . LEU A 1 462 ? -12.919 -23.049 14.484 1.00 83.38 462 LEU A O 1
ATOM 3642 N N . GLU A 1 463 ? -11.174 -24.124 15.393 1.00 81.50 463 GLU A N 1
ATOM 3643 C CA . GLU A 1 463 ? -10.905 -23.115 16.430 1.00 81.50 463 GLU A CA 1
ATOM 3644 C C . GLU A 1 463 ? -10.568 -21.745 15.827 1.00 81.50 463 GLU A C 1
ATOM 3646 O O . GLU A 1 463 ? -11.014 -20.717 16.340 1.00 81.50 463 GLU A O 1
ATOM 3651 N N . MET A 1 464 ? -9.806 -21.726 14.727 1.00 71.75 464 MET A N 1
ATOM 3652 C CA . MET A 1 464 ? -9.426 -20.493 14.032 1.00 71.75 464 MET A CA 1
ATOM 3653 C C . MET A 1 464 ? -10.597 -19.871 13.268 1.00 71.75 464 MET A C 1
ATOM 3655 O O . MET A 1 464 ? -10.802 -18.662 13.340 1.00 71.75 464 MET A O 1
ATOM 3659 N N . ASN A 1 465 ? -11.362 -20.684 12.537 1.00 71.62 465 ASN A N 1
ATOM 3660 C CA . ASN A 1 465 ? -12.417 -20.192 11.649 1.00 71.62 465 ASN A CA 1
ATOM 3661 C C . ASN A 1 465 ? -13.751 -19.931 12.369 1.00 71.62 465 ASN A C 1
ATOM 3663 O O . ASN A 1 465 ? -14.572 -19.158 11.877 1.00 71.62 465 ASN A O 1
ATOM 3667 N N . PHE A 1 466 ? -13.967 -20.528 13.546 1.00 80.81 466 PHE A N 1
ATOM 3668 C CA . PHE A 1 466 ? -15.200 -20.389 14.327 1.00 80.81 466 PHE A CA 1
ATOM 3669 C C . PHE A 1 466 ? -14.898 -20.050 15.800 1.00 80.81 466 PHE A C 1
ATOM 3671 O O . PHE A 1 466 ? -15.247 -20.826 16.699 1.00 80.81 466 PHE A O 1
ATOM 3678 N N . PRO A 1 467 ? -14.266 -18.892 16.081 1.00 75.25 467 PRO A N 1
ATOM 3679 C CA . PRO A 1 467 ? -13.812 -18.538 17.422 1.00 75.25 467 PRO A CA 1
ATOM 3680 C C . PRO A 1 467 ? -14.969 -18.499 18.427 1.00 75.25 467 PRO A C 1
ATOM 3682 O O . PRO A 1 467 ? -16.036 -17.947 18.164 1.00 75.25 467 PRO A O 1
ATOM 3685 N N . GLY A 1 468 ? -14.746 -19.089 19.604 1.00 77.88 468 GLY A N 1
ATOM 3686 C CA . GLY A 1 468 ? -15.758 -19.204 20.660 1.00 77.88 468 GLY A CA 1
ATOM 3687 C C . GLY A 1 468 ? -16.734 -20.375 20.493 1.00 77.88 468 GLY A C 1
ATOM 3688 O O . GLY A 1 468 ? -17.614 -20.538 21.336 1.00 77.88 468 GLY A O 1
ATOM 3689 N N . SER A 1 469 ? -16.577 -21.194 19.449 1.00 85.50 469 SER A N 1
ATOM 3690 C CA . SER A 1 469 ? -17.316 -22.451 19.300 1.00 85.50 469 SER A CA 1
ATOM 3691 C C . SER A 1 469 ? -16.729 -23.558 20.176 1.00 85.50 469 SER A C 1
ATOM 3693 O O . SER A 1 469 ? -15.524 -23.616 20.409 1.00 85.50 469 SER A O 1
ATOM 3695 N N . GLU A 1 470 ? -17.581 -24.467 20.636 1.00 91.19 470 GLU A N 1
ATOM 3696 C CA . GLU A 1 470 ? -17.170 -25.718 21.264 1.00 91.19 470 GLU A CA 1
ATOM 3697 C C . GLU A 1 470 ? -16.847 -26.745 20.173 1.00 91.19 470 GLU A C 1
ATOM 3699 O O . GLU A 1 470 ? -17.687 -27.036 19.317 1.00 91.19 470 GLU A O 1
ATOM 3704 N N . ILE A 1 471 ? -15.627 -27.287 20.188 1.00 91.56 471 ILE A N 1
ATOM 3705 C CA . ILE A 1 471 ? -15.217 -28.326 19.243 1.00 91.56 471 ILE A CA 1
ATOM 3706 C C . ILE A 1 471 ? -15.496 -29.695 19.851 1.00 91.56 471 ILE A C 1
ATOM 3708 O O . ILE A 1 471 ? -15.005 -30.029 20.927 1.00 91.56 471 ILE A O 1
ATOM 3712 N N . THR A 1 472 ? -16.281 -30.495 19.140 1.00 91.31 472 THR A N 1
ATOM 3713 C CA . THR A 1 472 ? -16.692 -31.832 19.576 1.00 91.31 472 THR A CA 1
ATOM 3714 C C . THR A 1 472 ? -16.352 -32.872 18.520 1.00 91.31 472 THR A C 1
ATOM 3716 O O . THR A 1 472 ? -16.283 -32.566 17.329 1.00 91.31 472 THR A O 1
ATOM 3719 N N . PHE A 1 473 ? -16.154 -34.107 18.966 1.00 88.94 473 PHE A N 1
ATOM 3720 C CA . PHE A 1 473 ? -15.975 -35.263 18.097 1.00 88.94 473 PHE A CA 1
ATOM 3721 C C . PHE A 1 473 ? -17.286 -36.042 18.062 1.00 88.94 473 PHE A C 1
ATOM 3723 O O . PHE A 1 473 ? -17.852 -36.356 19.110 1.00 88.94 473 PHE A O 1
ATOM 3730 N N . GLU A 1 474 ? -17.781 -36.312 16.863 1.00 84.75 474 GLU A N 1
ATOM 3731 C CA . GLU A 1 474 ? -18.984 -37.110 16.646 1.00 84.75 474 GLU A CA 1
ATOM 3732 C C . GLU A 1 474 ? -18.627 -38.566 16.345 1.00 84.75 474 GLU A C 1
ATOM 3734 O O . GLU A 1 474 ? -17.472 -38.887 16.066 1.00 84.75 474 GLU A O 1
ATOM 3739 N N . GLU A 1 475 ? -19.635 -39.439 16.414 1.00 73.50 475 GLU A N 1
ATOM 3740 C CA . GLU A 1 475 ? -19.489 -40.855 16.075 1.00 73.50 475 GLU A CA 1
ATOM 3741 C C . GLU A 1 475 ? -18.847 -41.038 14.694 1.00 73.50 475 GLU A C 1
ATOM 3743 O O . GLU A 1 475 ? -19.173 -40.325 13.738 1.00 73.50 475 GLU A O 1
ATOM 3748 N N . ASP A 1 476 ? -17.952 -42.022 14.600 1.00 72.06 476 ASP A N 1
ATOM 3749 C CA . ASP A 1 476 ? -17.262 -42.358 13.361 1.00 72.06 476 ASP A CA 1
ATOM 3750 C C . ASP A 1 476 ? -18.285 -42.662 12.258 1.00 72.06 476 ASP A C 1
ATOM 3752 O O . ASP A 1 476 ? -19.234 -43.429 12.446 1.00 72.06 476 ASP A O 1
ATOM 3756 N N . LEU A 1 477 ? -18.082 -42.079 11.077 1.00 82.50 477 LEU A N 1
ATOM 3757 C CA . LEU A 1 477 ? -18.851 -42.409 9.881 1.00 82.50 477 LEU A CA 1
ATOM 3758 C C . LEU A 1 477 ? -18.054 -43.473 9.111 1.00 82.50 477 LEU A C 1
ATOM 3760 O O . LEU A 1 477 ? -17.161 -43.124 8.349 1.00 82.50 477 LEU A O 1
ATOM 3764 N N . PRO A 1 478 ? -18.285 -44.783 9.282 1.00 77.19 478 PRO A N 1
ATOM 3765 C CA . PRO A 1 478 ? -17.439 -45.777 8.630 1.00 77.19 478 PRO A CA 1
ATOM 3766 C C . PRO A 1 478 ? -17.599 -45.731 7.103 1.00 77.19 478 PRO A C 1
ATOM 3768 O O . PRO A 1 478 ? -18.715 -45.762 6.573 1.00 77.19 478 PRO A O 1
ATOM 3771 N N . ILE A 1 479 ? -16.471 -45.729 6.389 1.00 80.94 479 ILE A N 1
ATOM 3772 C CA . ILE A 1 479 ? -16.411 -45.950 4.937 1.00 80.94 479 ILE A CA 1
ATOM 3773 C C . ILE A 1 479 ? -15.641 -47.237 4.675 1.00 80.94 479 ILE A C 1
ATOM 3775 O O . ILE A 1 479 ? -14.735 -47.604 5.424 1.00 80.94 479 ILE A O 1
ATOM 3779 N N . ARG A 1 480 ? -15.998 -47.921 3.584 1.00 77.38 480 ARG A N 1
ATOM 3780 C CA . ARG A 1 480 ? -15.258 -49.080 3.093 1.00 77.38 480 ARG A CA 1
ATOM 3781 C C . ARG A 1 480 ? -14.339 -48.720 1.943 1.00 77.38 480 ARG A C 1
ATOM 3783 O O . ARG A 1 480 ? -14.824 -48.361 0.873 1.00 77.38 480 ARG A O 1
ATOM 3790 N N . PHE A 1 481 ? -13.045 -48.951 2.125 1.00 73.38 481 PHE A N 1
ATOM 3791 C CA . PHE A 1 481 ? -12.064 -48.935 1.040 1.00 73.38 481 PHE A CA 1
ATOM 3792 C C . PHE A 1 481 ? -11.621 -50.356 0.737 1.00 73.38 481 PHE A C 1
ATOM 3794 O O . PHE A 1 481 ? -11.238 -51.106 1.633 1.00 73.38 481 PHE A O 1
ATOM 3801 N N . ASN A 1 482 ? -11.727 -50.761 -0.532 1.00 68.88 482 ASN A N 1
ATOM 3802 C CA . ASN A 1 482 ? -11.334 -52.099 -0.988 1.00 68.88 482 ASN A CA 1
ATOM 3803 C C . ASN A 1 482 ? -11.904 -53.248 -0.121 1.00 68.88 482 ASN A C 1
ATOM 3805 O O . ASN A 1 482 ? -11.251 -54.266 0.101 1.00 68.88 482 ASN A O 1
ATOM 3809 N N . GLY A 1 483 ? -13.128 -53.075 0.396 1.00 68.38 483 GLY A N 1
ATOM 3810 C CA . GLY A 1 483 ? -13.818 -54.062 1.233 1.00 68.38 483 GLY A CA 1
ATOM 3811 C C . GLY A 1 483 ? -13.429 -54.080 2.718 1.00 68.38 483 GLY A C 1
ATOM 3812 O O . GLY A 1 483 ? -13.888 -54.972 3.429 1.00 68.38 483 GLY A O 1
ATOM 3813 N N . ARG A 1 484 ? -12.622 -53.127 3.201 1.00 72.94 484 ARG A N 1
ATOM 3814 C CA . ARG A 1 484 ? -12.261 -52.971 4.621 1.00 72.94 484 ARG A CA 1
ATOM 3815 C C . ARG A 1 484 ? -12.876 -51.708 5.199 1.00 72.94 484 ARG A C 1
ATOM 3817 O O . ARG A 1 484 ? -12.865 -50.683 4.525 1.00 72.94 484 ARG A O 1
ATOM 3824 N N . ASP A 1 485 ? -13.382 -51.797 6.424 1.00 77.38 485 ASP A N 1
ATOM 3825 C CA . ASP A 1 485 ? -13.833 -50.624 7.172 1.00 77.38 485 ASP A CA 1
ATOM 3826 C C . ASP A 1 485 ? -12.616 -49.784 7.575 1.00 77.38 485 ASP A C 1
ATOM 3828 O O . ASP A 1 485 ? -11.575 -50.316 7.969 1.00 77.38 485 ASP A O 1
ATOM 3832 N N . VAL A 1 486 ? -12.750 -48.474 7.415 1.00 77.38 486 VAL A N 1
ATOM 3833 C CA . VAL A 1 486 ? -11.688 -47.496 7.635 1.00 77.38 486 VAL A CA 1
ATOM 3834 C C . VAL A 1 486 ? -12.076 -46.648 8.830 1.00 77.38 486 VAL A C 1
ATOM 3836 O O . VAL A 1 486 ? -13.215 -46.186 8.921 1.00 77.38 486 VAL A O 1
ATOM 3839 N N . GLU A 1 487 ? -11.132 -46.458 9.746 1.00 79.38 487 GLU A N 1
ATOM 3840 C CA . GLU A 1 487 ? -11.321 -45.572 10.889 1.00 79.38 487 GLU A CA 1
ATOM 3841 C C . GLU A 1 487 ? -11.366 -44.126 10.390 1.00 79.38 487 GLU A C 1
ATOM 3843 O O . GLU A 1 487 ? -10.479 -43.686 9.663 1.00 79.38 487 GLU A O 1
ATOM 3848 N N . THR A 1 488 ? -12.417 -43.397 10.738 1.00 87.44 488 THR A N 1
ATOM 3849 C CA . THR A 1 488 ? -12.639 -42.010 10.309 1.00 87.44 488 THR A CA 1
ATOM 3850 C C . THR A 1 488 ? -13.041 -41.184 11.518 1.00 87.44 488 THR A C 1
ATOM 3852 O O . THR A 1 488 ? -13.273 -41.738 12.585 1.00 87.44 488 THR A O 1
ATOM 3855 N N . ALA A 1 489 ? -13.130 -39.867 11.372 1.00 88.62 489 ALA A N 1
ATOM 3856 C CA . ALA A 1 489 ? -13.625 -39.015 12.441 1.00 88.62 489 ALA A CA 1
ATOM 3857 C C . ALA A 1 489 ? -14.379 -37.821 11.889 1.00 88.62 489 ALA A C 1
ATOM 3859 O O . ALA A 1 489 ? -14.012 -37.286 10.846 1.00 88.62 489 ALA A O 1
ATOM 3860 N N . VAL A 1 490 ? -15.400 -37.373 12.611 1.00 91.88 490 VAL A N 1
ATOM 3861 C CA . VAL A 1 490 ? -16.091 -36.123 12.297 1.00 91.88 490 VAL A CA 1
ATOM 3862 C C . VAL A 1 490 ? -15.840 -35.135 13.422 1.00 91.88 490 VAL A C 1
ATOM 3864 O O . VAL A 1 490 ? -16.187 -35.388 14.576 1.00 91.88 490 VAL A O 1
ATOM 3867 N N . VAL A 1 491 ? -15.228 -34.008 13.078 1.00 92.81 491 VAL A N 1
ATOM 3868 C CA . VAL A 1 491 ? -14.952 -32.908 14.001 1.00 92.81 491 VAL A CA 1
ATOM 3869 C C . VAL A 1 491 ? -15.966 -31.804 13.735 1.00 92.81 491 VAL A C 1
ATOM 3871 O O . VAL A 1 491 ? -16.129 -31.367 12.598 1.00 92.81 491 VAL A O 1
ATOM 3874 N N . VAL A 1 492 ? -16.683 -31.366 14.767 1.00 93.62 492 VAL A N 1
ATOM 3875 C CA . VAL A 1 492 ? -17.810 -30.435 14.635 1.00 93.62 492 VAL A CA 1
ATOM 3876 C C . VAL A 1 492 ? -17.593 -29.208 15.503 1.00 93.62 492 VAL A C 1
ATOM 3878 O O . VAL A 1 492 ? -17.337 -29.338 16.701 1.00 93.62 492 VAL A O 1
ATOM 3881 N N . ALA A 1 493 ? -17.764 -28.026 14.914 1.00 92.56 493 ALA A N 1
ATOM 3882 C CA . ALA A 1 493 ? -17.819 -26.762 15.639 1.00 92.56 493 ALA A CA 1
ATOM 3883 C C . ALA A 1 493 ? -19.268 -26.428 16.016 1.00 92.56 493 ALA A C 1
ATOM 3885 O O . ALA A 1 493 ? -20.159 -26.402 15.156 1.00 92.56 493 ALA A O 1
ATOM 3886 N N . ARG A 1 494 ? -19.495 -26.165 17.308 1.00 91.88 494 ARG A N 1
ATOM 3887 C CA . ARG A 1 494 ? -20.816 -25.907 17.889 1.00 91.88 494 ARG A CA 1
ATOM 3888 C C . ARG A 1 494 ? -20.901 -24.543 18.561 1.00 91.88 494 ARG A C 1
ATOM 3890 O O . ARG A 1 494 ? -19.985 -24.135 19.266 1.00 91.88 494 ARG A O 1
ATOM 3897 N N . LYS A 1 495 ? -22.038 -23.862 18.435 1.00 86.62 495 LYS A N 1
ATOM 3898 C CA . LYS A 1 495 ? -22.360 -22.692 19.259 1.00 86.62 495 LYS A CA 1
ATOM 3899 C C . LYS A 1 495 ? -22.497 -23.131 20.725 1.00 86.62 495 LYS A C 1
ATOM 3901 O O . LYS A 1 495 ? -23.267 -24.052 21.000 1.00 86.62 495 LYS A O 1
ATOM 3906 N N . PRO A 1 496 ? -21.807 -22.477 21.673 1.00 81.38 496 PRO A N 1
ATOM 3907 C CA . PRO A 1 496 ? -21.877 -22.854 23.079 1.00 81.38 496 PRO A CA 1
ATOM 3908 C C . PRO A 1 496 ? -23.278 -22.603 23.656 1.00 81.38 496 PRO A C 1
ATOM 3910 O O . PRO A 1 496 ? -23.975 -21.668 23.259 1.00 81.38 496 PRO A O 1
ATOM 3913 N N . ASN A 1 497 ? -23.664 -23.405 24.652 1.00 77.75 497 ASN A N 1
ATOM 3914 C CA . ASN A 1 497 ? -24.898 -23.252 25.440 1.00 77.75 497 ASN A CA 1
ATOM 3915 C C . ASN A 1 497 ? -26.225 -23.393 24.663 1.00 77.75 497 ASN A C 1
ATOM 3917 O O . ASN A 1 497 ? -27.268 -22.952 25.150 1.00 77.75 497 ASN A O 1
ATOM 3921 N N . THR A 1 498 ? -26.221 -24.030 23.489 1.00 77.00 498 THR A N 1
ATOM 3922 C CA . THR A 1 498 ? -27.443 -24.386 22.755 1.00 77.00 498 THR A CA 1
ATOM 3923 C C . THR A 1 498 ? -27.379 -25.821 22.238 1.00 77.00 498 THR A C 1
ATOM 3925 O O . THR A 1 498 ? -26.335 -26.290 21.810 1.00 77.00 498 THR A O 1
ATOM 3928 N N . THR A 1 499 ? -28.506 -26.532 22.295 1.00 75.38 499 THR A N 1
ATOM 3929 C CA . THR A 1 499 ? -28.656 -27.904 21.769 1.00 75.38 499 THR A CA 1
ATOM 3930 C C . THR A 1 499 ? -29.473 -27.960 20.480 1.00 75.38 499 THR A C 1
ATOM 3932 O O . THR A 1 499 ? -29.638 -29.029 19.896 1.00 75.38 499 THR A O 1
ATOM 3935 N N . LYS A 1 500 ? -29.994 -26.811 20.039 1.00 83.56 500 LYS A N 1
ATOM 3936 C CA . LYS A 1 500 ? -30.657 -26.626 18.748 1.00 83.56 500 LYS A CA 1
ATOM 3937 C C . LYS A 1 500 ? -29.870 -25.626 17.925 1.00 83.56 500 LYS A C 1
ATOM 3939 O O . LYS A 1 500 ? -29.363 -24.647 18.478 1.00 83.56 500 LYS A O 1
ATOM 3944 N N . LYS A 1 501 ? -29.827 -25.836 16.611 1.00 86.19 501 LYS A N 1
ATOM 3945 C CA . LYS A 1 501 ? -29.165 -24.938 15.656 1.00 86.19 501 LYS A CA 1
ATOM 3946 C C . LYS A 1 501 ? -27.736 -24.596 16.091 1.00 86.19 501 LYS A C 1
ATOM 3948 O O . LYS A 1 501 ? -27.299 -23.445 16.018 1.00 86.19 501 LYS A O 1
ATOM 3953 N N . ASP A 1 502 ? -27.061 -25.598 16.639 1.00 90.25 502 ASP A N 1
ATOM 3954 C CA . ASP A 1 502 ? -25.780 -25.485 17.309 1.00 90.25 502 ASP A CA 1
ATOM 3955 C C . ASP A 1 502 ? -24.613 -25.713 16.345 1.00 90.25 502 ASP A C 1
ATOM 3957 O O . ASP A 1 502 ? -23.579 -25.081 16.505 1.00 90.25 502 ASP A O 1
ATOM 3961 N N . ILE A 1 503 ? -24.771 -26.534 15.310 1.00 91.50 503 ILE A N 1
ATOM 3962 C CA . ILE A 1 503 ? -23.705 -26.886 14.363 1.00 91.50 503 ILE A CA 1
ATOM 3963 C C . ILE A 1 503 ? -23.472 -25.755 13.359 1.00 91.50 503 ILE A C 1
ATOM 3965 O O . ILE A 1 503 ? -24.370 -25.423 12.586 1.00 91.50 503 ILE A O 1
ATOM 3969 N N . VAL A 1 504 ? -22.257 -25.203 13.346 1.00 89.00 504 VAL A N 1
ATOM 3970 C CA . VAL A 1 504 ? -21.828 -24.163 12.386 1.00 89.00 504 VAL A CA 1
ATOM 3971 C C . VAL A 1 504 ? -20.839 -24.681 11.343 1.00 89.00 504 VAL A C 1
ATOM 3973 O O . VAL A 1 504 ? -20.738 -24.110 10.259 1.00 89.00 504 VAL A O 1
ATOM 3976 N N . SER A 1 505 ? -20.128 -25.769 11.653 1.00 91.44 505 SER A N 1
ATOM 3977 C CA . SER A 1 505 ? -19.209 -26.425 10.726 1.00 91.44 505 SER A CA 1
ATOM 3978 C C . SER A 1 505 ? -18.990 -27.892 11.083 1.00 91.44 505 SER A C 1
ATOM 3980 O O . SER A 1 505 ? -19.000 -28.246 12.266 1.00 91.44 505 SER A O 1
ATOM 3982 N N . ALA A 1 506 ? -18.755 -28.728 10.073 1.00 92.44 506 ALA A N 1
ATOM 3983 C CA . ALA A 1 506 ? -18.353 -30.119 10.237 1.00 92.44 506 ALA A CA 1
ATOM 3984 C C . ALA A 1 506 ? -17.217 -30.485 9.273 1.00 92.44 506 ALA A C 1
ATOM 3986 O O . ALA A 1 506 ? -17.330 -30.276 8.067 1.00 92.44 506 ALA A O 1
ATOM 3987 N N . VAL A 1 507 ? -16.154 -31.084 9.806 1.00 91.00 507 VAL A N 1
ATOM 3988 C CA . VAL A 1 507 ? -15.015 -31.603 9.044 1.00 91.00 507 VAL A CA 1
ATOM 3989 C C . VAL A 1 507 ? -15.003 -33.115 9.154 1.00 91.00 507 VAL A C 1
ATOM 3991 O O . VAL A 1 507 ? -15.020 -33.665 10.256 1.00 91.00 507 VAL A O 1
ATOM 3994 N N . TYR A 1 508 ? -14.970 -33.793 8.015 1.00 92.50 508 TYR A N 1
ATOM 3995 C CA . TYR A 1 508 ? -14.905 -35.240 7.954 1.00 92.50 508 TYR A CA 1
ATOM 3996 C C . TYR A 1 508 ? -13.500 -35.709 7.595 1.00 92.50 508 TYR A C 1
ATOM 3998 O O . TYR A 1 508 ? -13.064 -35.583 6.453 1.00 92.50 508 TYR A O 1
ATOM 4006 N N . CYS A 1 509 ? -12.804 -36.260 8.584 1.00 88.88 509 CYS A N 1
ATOM 4007 C CA . CYS A 1 509 ? -11.441 -36.751 8.483 1.00 88.88 509 CYS A CA 1
ATOM 4008 C C . CYS A 1 509 ? -11.435 -38.225 8.068 1.00 88.88 509 CYS A C 1
ATOM 4010 O O . CYS A 1 509 ? -11.868 -39.109 8.815 1.00 88.88 509 CYS A O 1
ATOM 4012 N N . ILE A 1 510 ? -10.884 -38.490 6.893 1.00 86.19 510 ILE A N 1
ATOM 4013 C CA . ILE A 1 510 ? -10.706 -39.816 6.319 1.00 86.19 510 ILE A CA 1
ATOM 4014 C C . ILE A 1 510 ? -9.197 -40.041 6.135 1.00 86.19 510 ILE A C 1
ATOM 4016 O O . ILE A 1 510 ? -8.517 -39.212 5.526 1.00 86.19 510 ILE A O 1
ATOM 4020 N N . PRO A 1 511 ? -8.620 -41.144 6.636 1.00 78.19 511 PRO A N 1
ATOM 4021 C CA . PRO A 1 511 ? -7.222 -41.453 6.378 1.00 78.19 511 PRO A CA 1
ATOM 4022 C C . PRO A 1 511 ? -7.023 -41.828 4.903 1.00 78.19 511 PRO A C 1
ATOM 4024 O O . PRO A 1 511 ? -7.959 -42.208 4.199 1.00 78.19 511 PRO A O 1
ATOM 4027 N N . SER A 1 512 ? -5.779 -41.754 4.432 1.00 74.00 512 SER A N 1
ATOM 4028 C CA . SER A 1 512 ? -5.454 -42.121 3.050 1.00 74.00 512 SER A CA 1
ATOM 4029 C C . SER A 1 512 ? -5.870 -43.577 2.738 1.00 74.00 512 SER A C 1
ATOM 4031 O O . SER A 1 512 ? -5.486 -44.475 3.497 1.00 74.00 512 SER A O 1
ATOM 4033 N N . PRO A 1 513 ? -6.615 -43.850 1.645 1.00 66.00 513 PRO A N 1
ATOM 4034 C CA . PRO A 1 513 ? -7.156 -45.179 1.335 1.00 66.00 513 PRO A CA 1
ATOM 4035 C C . PRO A 1 513 ? -6.155 -46.332 1.196 1.00 66.00 513 PRO A C 1
ATOM 4037 O O . PRO A 1 513 ? -6.524 -47.492 1.380 1.00 66.00 513 PRO A O 1
ATOM 4040 N N . ASP A 1 514 ? -4.899 -46.045 0.866 1.00 65.31 514 ASP A N 1
ATOM 4041 C CA . ASP A 1 514 ? -3.803 -47.020 0.777 1.00 65.31 514 ASP A CA 1
ATOM 4042 C C . ASP A 1 514 ? -2.805 -46.913 1.945 1.00 65.31 514 ASP A C 1
ATOM 4044 O O . ASP A 1 514 ? -1.812 -47.642 1.996 1.00 65.31 514 ASP A O 1
ATOM 4048 N N . GLY A 1 515 ? -3.067 -46.021 2.905 1.00 57.09 515 GLY A N 1
ATOM 4049 C CA . GLY A 1 515 ? -2.137 -45.678 3.976 1.00 57.09 515 GLY A CA 1
ATOM 4050 C C . GLY A 1 515 ? -0.900 -44.907 3.497 1.00 57.09 515 GLY A C 1
ATOM 4051 O O . GLY A 1 515 ? -0.019 -44.621 4.303 1.00 57.09 515 GLY A O 1
ATOM 4052 N N . GLU A 1 516 ? -0.788 -44.556 2.218 1.00 55.12 516 GLU A N 1
ATOM 4053 C CA . GLU A 1 516 ? 0.301 -43.729 1.707 1.00 55.12 516 GLU A CA 1
ATOM 4054 C C . GLU A 1 516 ? -0.130 -42.262 1.755 1.00 55.12 516 GLU A C 1
ATOM 4056 O O . GLU A 1 516 ? -1.116 -41.844 1.146 1.00 55.12 516 GLU A O 1
ATOM 4061 N N . LEU A 1 517 ? 0.596 -41.449 2.517 1.00 54.62 517 LEU A N 1
ATOM 4062 C CA . LEU A 1 517 ? 0.352 -40.012 2.588 1.00 54.62 517 LEU A CA 1
ATOM 4063 C C . LEU A 1 517 ? 0.936 -39.344 1.330 1.00 54.62 517 LEU A C 1
ATOM 4065 O O . LEU A 1 517 ? 2.096 -38.951 1.285 1.00 54.62 517 LEU A O 1
ATOM 4069 N N . HIS A 1 518 ? 0.090 -39.247 0.300 1.00 57.66 518 HIS A N 1
ATOM 4070 C CA . HIS A 1 518 ? 0.168 -38.358 -0.872 1.00 57.66 518 HIS A CA 1
ATOM 4071 C C . HIS A 1 518 ? 1.404 -38.414 -1.755 1.00 57.66 518 HIS A C 1
ATOM 4073 O O . HIS A 1 518 ? 1.476 -37.619 -2.681 1.00 57.66 518 HIS A O 1
ATOM 4079 N N . VAL A 1 519 ? 2.351 -39.313 -1.543 1.00 56.00 519 VAL A N 1
ATOM 4080 C CA . VAL A 1 519 ? 3.548 -39.404 -2.376 1.00 56.00 519 VAL A CA 1
ATOM 4081 C C . VAL A 1 519 ? 3.754 -40.862 -2.735 1.00 56.00 519 VAL A C 1
ATOM 4083 O O . VAL A 1 519 ? 4.005 -41.680 -1.854 1.00 56.00 519 VAL A O 1
ATOM 4086 N N . ASP A 1 520 ? 3.614 -41.188 -4.019 1.00 58.47 520 ASP A N 1
ATOM 4087 C CA . ASP A 1 520 ? 3.902 -42.541 -4.488 1.00 58.47 520 ASP A CA 1
ATOM 4088 C C . ASP A 1 520 ? 5.403 -42.862 -4.344 1.00 58.47 520 ASP A C 1
ATOM 4090 O O . ASP A 1 520 ? 6.238 -41.986 -4.100 1.00 58.47 520 ASP A O 1
ATOM 4094 N N . ALA A 1 521 ? 5.784 -44.124 -4.551 1.00 55.25 521 ALA A N 1
ATOM 4095 C CA . ALA A 1 521 ? 7.185 -44.551 -4.485 1.00 55.25 521 ALA A CA 1
ATOM 4096 C C . ALA A 1 521 ? 8.136 -43.789 -5.444 1.00 55.25 521 ALA A C 1
ATOM 4098 O O . ALA A 1 521 ? 9.354 -43.912 -5.320 1.00 55.25 521 ALA A O 1
ATOM 4099 N N . SER A 1 522 ? 7.604 -43.013 -6.400 1.00 55.91 522 SER A N 1
ATOM 4100 C CA . SER A 1 522 ? 8.360 -42.176 -7.340 1.00 55.91 522 SER A CA 1
ATOM 4101 C C . SER A 1 522 ? 8.494 -40.711 -6.907 1.00 55.91 522 SER A C 1
ATOM 4103 O O . SER A 1 522 ? 9.120 -39.922 -7.617 1.00 55.91 522 SER A O 1
ATOM 4105 N N . GLY A 1 523 ? 7.939 -40.331 -5.754 1.00 54.59 523 GLY A N 1
ATOM 4106 C CA . GLY A 1 523 ? 7.971 -38.952 -5.274 1.00 54.59 523 GLY A CA 1
ATOM 4107 C C . GLY A 1 523 ? 6.859 -38.069 -5.850 1.00 54.59 523 GLY A C 1
ATOM 4108 O O . GLY A 1 523 ? 6.899 -36.854 -5.655 1.00 54.59 523 GLY A O 1
ATOM 4109 N N . LYS A 1 524 ? 5.879 -38.629 -6.576 1.00 58.47 524 LYS A N 1
ATOM 4110 C CA . LYS A 1 524 ? 4.795 -37.845 -7.187 1.00 58.47 524 LYS A CA 1
ATOM 4111 C C . LYS A 1 524 ? 3.594 -37.722 -6.265 1.00 58.47 524 LYS A C 1
ATOM 4113 O O . LYS A 1 524 ? 3.173 -38.700 -5.650 1.00 58.47 524 LYS A O 1
ATOM 4118 N N . ARG A 1 525 ? 3.013 -36.513 -6.236 1.00 63.88 525 ARG A N 1
ATOM 4119 C CA . ARG A 1 525 ? 1.798 -36.230 -5.472 1.00 63.88 525 ARG A CA 1
ATOM 4120 C C . ARG A 1 525 ? 0.638 -37.079 -5.993 1.00 63.88 525 ARG A C 1
ATOM 4122 O O . ARG A 1 525 ? 0.307 -36.990 -7.174 1.00 63.88 525 ARG A O 1
ATOM 4129 N N . LYS A 1 526 ? 0.008 -37.851 -5.112 1.00 68.00 526 LYS A N 1
ATOM 4130 C CA . LYS A 1 526 ? -1.270 -38.513 -5.375 1.00 68.00 526 LYS A CA 1
ATOM 4131 C C . LYS A 1 526 ? -2.406 -37.575 -4.967 1.00 68.00 526 LYS A C 1
ATOM 4133 O O . LYS A 1 526 ? -2.397 -37.052 -3.854 1.00 68.00 526 LYS A O 1
ATOM 4138 N N . GLU A 1 527 ? -3.328 -37.338 -5.893 1.00 73.00 527 GLU A N 1
ATOM 4139 C CA . GLU A 1 527 ? -4.538 -36.542 -5.681 1.00 73.00 527 GLU A CA 1
ATOM 4140 C C . GLU A 1 527 ? -5.691 -37.487 -5.339 1.00 73.00 527 GLU A C 1
ATOM 4142 O O . GLU A 1 527 ? -5.983 -38.423 -6.088 1.00 73.00 527 GLU A O 1
ATOM 4147 N N . TRP A 1 528 ? -6.309 -37.271 -4.181 1.00 77.56 528 TRP A N 1
ATOM 4148 C CA . TRP A 1 528 ? -7.428 -38.078 -3.696 1.00 77.56 528 TRP A CA 1
ATOM 4149 C C . TRP A 1 528 ? -8.782 -37.432 -3.959 1.00 77.56 528 TRP A C 1
ATOM 4151 O O . TRP A 1 528 ? -9.800 -38.130 -3.961 1.00 77.56 528 TRP A O 1
ATOM 4161 N N . LEU A 1 529 ? -8.815 -36.129 -4.234 1.00 80.19 529 LEU A N 1
ATOM 4162 C CA . LEU A 1 529 ? -10.038 -35.458 -4.659 1.00 80.19 529 LEU A CA 1
ATOM 4163 C C . LEU A 1 529 ? -10.535 -36.060 -5.981 1.00 80.19 529 LEU A C 1
ATOM 4165 O O . LEU A 1 529 ? -9.766 -36.448 -6.857 1.00 80.19 529 LEU A O 1
ATOM 4169 N N . GLY A 1 530 ? -11.852 -36.225 -6.102 1.00 78.50 530 GLY A N 1
ATOM 4170 C CA . GLY A 1 530 ? -12.482 -36.826 -7.284 1.00 78.50 530 GLY A CA 1
ATOM 4171 C C . GLY A 1 530 ? -12.428 -38.360 -7.375 1.00 78.50 530 GLY A C 1
ATOM 4172 O O . GLY A 1 530 ? -13.121 -38.930 -8.231 1.00 78.50 530 GLY A O 1
ATOM 4173 N N . THR A 1 531 ? -11.694 -39.040 -6.486 1.00 84.50 531 THR A N 1
ATOM 4174 C CA . THR A 1 531 ? -11.671 -40.512 -6.395 1.00 84.50 531 THR A CA 1
ATOM 4175 C C . THR A 1 531 ? -13.020 -41.089 -5.926 1.00 84.50 531 THR A C 1
ATOM 4177 O O . THR A 1 531 ? -13.821 -40.376 -5.307 1.00 84.50 531 THR A O 1
ATOM 4180 N N . PRO A 1 532 ? -13.328 -42.372 -6.219 1.00 84.56 532 PRO A N 1
ATOM 4181 C CA . PRO A 1 532 ? -14.508 -43.048 -5.671 1.00 84.56 532 PRO A CA 1
ATOM 4182 C C . PRO A 1 532 ? -14.596 -42.971 -4.141 1.00 84.56 532 PRO A C 1
ATOM 4184 O O . PRO A 1 532 ? -15.687 -42.829 -3.593 1.00 84.56 532 PRO A O 1
ATOM 4187 N N . GLU A 1 533 ? -13.450 -43.021 -3.468 1.00 84.25 533 GLU A N 1
ATOM 4188 C CA . GLU A 1 533 ? -13.293 -42.934 -2.022 1.00 84.25 533 GLU A CA 1
ATOM 4189 C C . GLU A 1 533 ? -13.721 -41.568 -1.483 1.00 84.25 533 GLU A C 1
ATOM 4191 O O . GLU A 1 533 ? -14.581 -41.498 -0.602 1.00 84.25 533 GLU A O 1
ATOM 4196 N N . ALA A 1 534 ? -13.203 -40.482 -2.068 1.00 86.31 534 ALA A N 1
ATOM 4197 C CA . ALA A 1 534 ? -13.604 -39.124 -1.705 1.00 86.31 534 ALA A CA 1
ATOM 4198 C C . ALA A 1 534 ? -15.100 -38.887 -1.967 1.00 86.31 534 ALA A C 1
ATOM 4200 O O . ALA A 1 534 ? -15.803 -38.333 -1.126 1.00 86.31 534 ALA A O 1
ATOM 4201 N N . LYS A 1 535 ? -15.633 -39.387 -3.090 1.00 88.56 535 LYS A N 1
ATOM 4202 C CA . LYS A 1 535 ? -17.069 -39.282 -3.409 1.00 88.56 535 LYS A CA 1
ATOM 4203 C C . LYS A 1 535 ? -17.950 -40.047 -2.422 1.00 88.56 535 LYS A C 1
ATOM 4205 O O . LYS A 1 535 ? -19.019 -39.560 -2.057 1.00 88.56 535 LYS A O 1
ATOM 4210 N N . ALA A 1 536 ? -17.515 -41.229 -1.983 1.00 88.12 536 ALA A N 1
ATOM 4211 C CA . ALA A 1 536 ? -18.217 -41.999 -0.961 1.00 88.12 536 ALA A CA 1
ATOM 4212 C C . ALA A 1 536 ? -18.212 -41.271 0.391 1.00 88.12 536 ALA A C 1
ATOM 4214 O O . ALA A 1 536 ? -19.245 -41.221 1.060 1.00 88.12 536 ALA A O 1
ATOM 4215 N N . GLY A 1 537 ? -17.080 -40.662 0.757 1.00 89.50 537 GLY A N 1
ATOM 4216 C CA . GLY A 1 537 ? -16.972 -39.847 1.962 1.00 89.50 537 GLY A CA 1
ATOM 4217 C C . GLY A 1 537 ? -17.857 -38.606 1.923 1.00 89.50 537 GLY A C 1
ATOM 4218 O O . GLY A 1 537 ? -18.617 -38.364 2.859 1.00 89.50 537 GLY A O 1
ATOM 4219 N N . LEU A 1 538 ? -17.858 -37.885 0.803 1.00 90.81 538 LEU A N 1
ATOM 4220 C CA . LEU A 1 538 ? -18.724 -36.725 0.606 1.00 90.81 538 LEU A CA 1
ATOM 4221 C C . LEU A 1 538 ? -20.208 -37.094 0.729 1.00 90.81 538 LEU A C 1
ATOM 4223 O O . LEU A 1 538 ? -20.966 -36.407 1.410 1.00 90.81 538 LEU A O 1
ATOM 4227 N N . ALA A 1 539 ? -20.626 -38.208 0.122 1.00 90.75 539 ALA A N 1
ATOM 4228 C CA . ALA A 1 539 ? -22.003 -38.688 0.224 1.00 90.75 539 ALA A CA 1
ATOM 4229 C C . ALA A 1 539 ? -22.398 -39.023 1.674 1.00 90.75 539 ALA A C 1
ATOM 4231 O O . ALA A 1 539 ? -23.526 -38.747 2.083 1.00 90.75 539 ALA A O 1
ATOM 4232 N N . LYS A 1 540 ? -21.471 -39.581 2.464 1.00 91.62 540 LYS A N 1
ATOM 4233 C CA . LYS A 1 540 ? -21.694 -39.887 3.884 1.00 91.62 540 LYS A CA 1
ATOM 4234 C C . LYS A 1 540 ? -21.789 -38.639 4.749 1.00 91.62 540 LYS A C 1
ATOM 4236 O O . LYS A 1 540 ? -22.685 -38.555 5.589 1.00 91.62 540 LYS A O 1
ATOM 4241 N N . LEU A 1 541 ? -20.926 -37.657 4.506 1.00 93.25 541 LEU A N 1
ATOM 4242 C CA . LEU A 1 541 ? -21.016 -36.363 5.173 1.00 93.25 541 LEU A CA 1
ATOM 4243 C C . LEU A 1 541 ? -22.344 -35.671 4.841 1.00 93.25 541 LEU A C 1
ATOM 4245 O O . LEU A 1 541 ? -23.013 -35.176 5.743 1.00 93.25 541 LEU A O 1
ATOM 4249 N N . LEU A 1 542 ? -22.780 -35.707 3.576 1.00 94.06 542 LEU A N 1
ATOM 4250 C CA . LEU A 1 542 ? -24.064 -35.136 3.164 1.00 94.06 542 LEU A CA 1
ATOM 4251 C C . LEU A 1 542 ? -25.247 -35.800 3.879 1.00 94.06 542 LEU A C 1
ATOM 4253 O O . LEU A 1 542 ? -26.117 -35.105 4.400 1.00 94.06 542 LEU A O 1
ATOM 4257 N N . GLU A 1 543 ? -25.265 -37.134 3.943 1.00 93.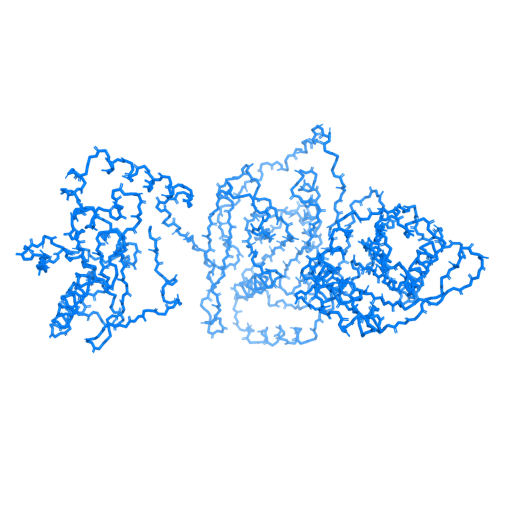25 543 GLU A N 1
ATOM 4258 C CA . GLU A 1 543 ? -26.294 -37.903 4.656 1.00 93.25 543 GLU A CA 1
ATOM 4259 C C . GLU A 1 543 ? -26.370 -37.490 6.137 1.00 93.25 543 GLU A C 1
ATOM 4261 O O . GLU A 1 543 ? -27.462 -37.264 6.672 1.00 93.25 543 GLU A O 1
ATOM 4266 N N . ARG A 1 544 ? -25.211 -37.317 6.788 1.00 93.75 544 ARG A N 1
ATOM 4267 C CA . ARG A 1 544 ? -25.125 -36.878 8.187 1.00 93.75 544 ARG A CA 1
ATOM 4268 C C . ARG A 1 544 ? -25.604 -35.438 8.375 1.00 93.75 544 ARG A C 1
ATOM 4270 O O . ARG A 1 544 ? -26.376 -35.170 9.292 1.00 93.75 544 ARG A O 1
ATOM 4277 N N . MET A 1 545 ? -25.225 -34.527 7.484 1.00 93.31 545 MET A N 1
ATOM 4278 C CA . MET A 1 545 ? -25.669 -33.128 7.515 1.00 93.31 545 MET A CA 1
ATOM 4279 C C . MET A 1 545 ? -27.187 -33.009 7.307 1.00 93.31 545 MET A C 1
ATOM 4281 O O . MET A 1 545 ? -27.864 -32.291 8.041 1.00 93.31 545 MET A O 1
ATOM 4285 N N . GLN A 1 546 ? -27.761 -33.786 6.382 1.00 94.38 546 GLN A N 1
ATOM 4286 C CA . GLN A 1 546 ? -29.214 -33.882 6.180 1.00 94.38 546 GLN A CA 1
ATOM 4287 C C . GLN A 1 546 ? -29.936 -34.492 7.389 1.00 94.38 546 GLN A C 1
ATOM 4289 O O . GLN A 1 546 ? -31.080 -34.137 7.687 1.00 94.38 546 GLN A O 1
ATOM 4294 N N . GLN A 1 547 ? -29.305 -35.430 8.098 1.00 93.38 547 GLN A N 1
ATOM 4295 C CA . GLN A 1 547 ? -29.820 -35.919 9.374 1.00 93.38 547 GLN A CA 1
ATOM 4296 C C . GLN A 1 547 ? -29.847 -34.794 10.419 1.00 93.38 547 GLN A C 1
ATOM 4298 O O . GLN A 1 547 ? -30.908 -34.535 10.983 1.00 93.38 547 GLN A O 1
ATOM 4303 N N . TRP A 1 548 ? -28.741 -34.076 10.622 1.00 92.69 548 TRP A N 1
ATOM 4304 C CA . TRP A 1 548 ? -28.684 -32.951 11.563 1.00 92.69 548 TRP A CA 1
ATOM 4305 C C . TRP A 1 548 ? -29.648 -31.818 11.216 1.00 92.69 548 TRP A C 1
ATOM 4307 O O . TRP A 1 548 ? -30.195 -31.180 12.114 1.00 92.69 548 TRP A O 1
ATOM 4317 N N . GLN A 1 549 ? -29.918 -31.593 9.930 1.00 92.44 549 GLN A N 1
ATOM 4318 C CA . GLN A 1 549 ? -30.936 -30.641 9.495 1.00 92.44 549 GLN A CA 1
ATOM 4319 C C . GLN A 1 549 ? -32.342 -31.078 9.935 1.00 92.44 549 GLN A C 1
ATOM 4321 O O . GLN A 1 549 ? -33.104 -30.264 10.449 1.00 92.44 549 GLN A O 1
ATOM 4326 N N . ARG A 1 550 ? -32.679 -32.370 9.794 1.00 93.31 550 ARG A N 1
ATOM 4327 C CA . ARG A 1 550 ? -33.955 -32.936 10.278 1.00 93.31 550 ARG A CA 1
ATOM 4328 C C . ARG A 1 550 ? -34.075 -32.912 11.803 1.00 93.31 550 ARG A C 1
ATOM 4330 O O . ARG A 1 550 ? -35.186 -32.834 12.318 1.00 93.31 550 ARG A O 1
ATOM 4337 N N . GLU A 1 551 ? -32.950 -32.971 12.506 1.00 92.62 551 GLU A N 1
ATOM 4338 C CA . GLU A 1 551 ? -32.859 -32.854 13.967 1.00 92.62 551 GLU A CA 1
ATOM 4339 C C . GLU A 1 551 ? -32.847 -31.393 14.463 1.00 92.62 551 GLU A C 1
ATOM 4341 O O . GLU A 1 551 ? -32.761 -31.171 15.669 1.00 92.62 551 GLU A O 1
ATOM 4346 N N . ASP A 1 552 ? -32.953 -30.400 13.568 1.00 91.31 552 ASP A N 1
ATOM 4347 C CA . ASP A 1 552 ? -32.891 -28.962 13.888 1.00 91.31 552 ASP A CA 1
ATOM 4348 C C . ASP A 1 552 ? -31.576 -28.557 14.590 1.00 91.31 552 ASP A C 1
ATOM 4350 O O . ASP A 1 552 ? -31.557 -27.706 15.479 1.00 91.31 552 ASP A O 1
ATOM 4354 N N . ARG A 1 553 ? -30.457 -29.194 14.210 1.00 91.62 553 ARG A N 1
ATOM 4355 C CA . ARG A 1 553 ? -29.110 -28.950 14.768 1.00 91.62 553 ARG A CA 1
ATOM 4356 C C . ARG A 1 553 ? -28.238 -28.046 13.903 1.00 91.62 553 ARG A C 1
ATOM 4358 O O . ARG A 1 553 ? -27.306 -27.445 14.417 1.00 91.62 553 ARG A O 1
ATOM 4365 N N . ILE A 1 554 ? -28.532 -27.913 12.612 1.00 90.19 554 ILE A N 1
ATOM 4366 C CA . ILE A 1 554 ? -27.796 -27.002 11.722 1.00 90.19 554 ILE A CA 1
ATOM 4367 C C . ILE A 1 554 ? -28.143 -25.552 12.077 1.00 90.19 554 ILE A C 1
ATOM 4369 O O . ILE A 1 554 ? -29.319 -25.202 12.187 1.00 90.19 554 ILE A O 1
ATOM 4373 N N . ALA A 1 555 ? -27.124 -24.723 12.300 1.00 83.19 555 ALA A N 1
ATOM 4374 C CA . ALA A 1 555 ? -27.300 -23.323 12.654 1.00 83.19 555 ALA A CA 1
ATOM 4375 C C . ALA A 1 555 ? -28.087 -22.546 11.587 1.00 83.19 555 ALA A C 1
ATOM 4377 O O . ALA A 1 555 ? -27.985 -22.813 10.393 1.00 83.19 555 ALA A O 1
ATOM 4378 N N . GLU A 1 556 ? -28.856 -21.543 12.023 1.00 70.56 556 GLU A N 1
ATOM 4379 C CA . GLU A 1 556 ? -29.427 -20.548 11.109 1.00 70.56 556 GLU A CA 1
ATOM 4380 C C . GLU A 1 556 ? -28.297 -19.804 10.385 1.00 70.56 556 GLU A C 1
ATOM 4382 O O . GLU A 1 556 ? -27.454 -19.176 11.034 1.00 70.56 556 GLU A O 1
ATOM 4387 N N . GLY A 1 557 ? -28.291 -19.893 9.054 1.00 65.38 557 GLY A N 1
ATOM 4388 C CA . GLY A 1 557 ? -27.251 -19.345 8.187 1.00 65.38 557 GLY A CA 1
ATOM 4389 C C . GLY A 1 557 ? -26.567 -20.424 7.348 1.00 65.38 557 GLY A C 1
ATOM 4390 O O . GLY A 1 557 ? -27.106 -21.507 7.134 1.00 65.38 557 GLY A O 1
ATOM 4391 N N . GLU A 1 558 ? -25.381 -20.099 6.847 1.00 67.31 558 GLU A N 1
ATOM 4392 C CA . GLU A 1 558 ? -24.548 -21.012 6.066 1.00 67.31 558 GLU A CA 1
ATOM 4393 C C . GLU A 1 558 ? -23.769 -21.924 7.014 1.00 67.31 558 GLU A C 1
ATOM 4395 O O . GLU A 1 558 ? -23.009 -21.441 7.852 1.00 67.31 558 GLU A O 1
ATOM 4400 N N . CYS A 1 559 ? -23.967 -23.238 6.897 1.00 83.88 559 CYS A N 1
ATOM 4401 C CA . CYS A 1 559 ? -23.183 -24.220 7.636 1.00 83.88 559 CYS A CA 1
ATOM 4402 C C . CYS A 1 559 ? -22.069 -24.744 6.740 1.00 83.88 559 CYS A C 1
ATOM 4404 O O . CYS A 1 559 ? -22.328 -25.226 5.637 1.00 83.88 559 CYS A O 1
ATOM 4406 N N . MET A 1 560 ? -20.838 -24.672 7.222 1.00 86.81 560 MET A N 1
ATOM 4407 C CA . MET A 1 560 ? -19.681 -25.167 6.490 1.00 86.81 560 MET A CA 1
ATOM 4408 C C . MET A 1 560 ? -19.592 -26.696 6.583 1.00 86.81 560 MET A C 1
ATOM 4410 O O . MET A 1 560 ? -19.897 -27.286 7.622 1.00 86.81 560 MET A O 1
ATOM 4414 N N . ALA A 1 561 ? -19.164 -27.337 5.501 1.00 89.81 561 ALA A N 1
ATOM 4415 C CA . ALA A 1 561 ? -18.830 -28.751 5.470 1.00 89.81 561 ALA A CA 1
ATOM 4416 C C . ALA A 1 561 ? -17.497 -28.951 4.745 1.00 89.81 561 ALA A C 1
ATOM 4418 O O . ALA A 1 561 ? -17.297 -28.426 3.656 1.00 89.81 561 ALA A O 1
ATOM 4419 N N . GLU A 1 562 ? -16.597 -29.731 5.328 1.00 89.38 562 GLU A N 1
ATOM 4420 C CA . GLU A 1 562 ? -15.289 -30.031 4.747 1.00 89.38 562 GLU A CA 1
ATOM 4421 C C . GLU A 1 562 ? -15.065 -31.542 4.719 1.00 89.38 562 GLU A C 1
ATOM 4423 O O . GLU A 1 562 ? -15.324 -32.249 5.696 1.00 89.38 562 GLU A O 1
ATOM 4428 N N . LEU A 1 563 ? -14.577 -32.045 3.590 1.00 89.06 563 LEU A N 1
ATOM 4429 C CA . LEU A 1 563 ? -14.089 -33.408 3.448 1.00 89.06 563 LEU A CA 1
ATOM 4430 C C . LEU A 1 563 ? -12.565 -33.368 3.415 1.00 89.06 563 LEU A C 1
ATOM 4432 O O . LEU A 1 563 ? -11.999 -32.802 2.487 1.00 89.06 563 LEU A O 1
ATOM 4436 N N . MET A 1 564 ? -11.911 -34.031 4.363 1.00 85.19 564 MET A N 1
ATOM 4437 C CA . MET A 1 564 ? -10.460 -34.186 4.394 1.00 85.19 564 MET A CA 1
ATOM 4438 C C . MET A 1 564 ? -10.105 -35.658 4.186 1.00 85.19 564 MET A C 1
ATOM 4440 O O . MET A 1 564 ? -10.485 -36.510 4.987 1.00 85.19 564 MET A O 1
ATOM 4444 N N . ILE A 1 565 ? -9.369 -35.969 3.121 1.00 82.19 565 ILE A N 1
ATOM 4445 C CA . ILE A 1 565 ? -8.861 -37.310 2.824 1.00 82.19 565 ILE A CA 1
ATOM 4446 C C . ILE A 1 565 ? -7.331 -37.274 2.728 1.00 82.19 565 ILE A C 1
ATOM 4448 O O . ILE A 1 565 ? -6.746 -36.687 1.818 1.00 82.19 565 ILE A O 1
ATOM 4452 N N . GLY A 1 566 ? -6.663 -37.870 3.718 1.00 75.00 566 GLY A N 1
ATOM 4453 C CA . GLY A 1 566 ? -5.225 -37.677 3.914 1.00 75.00 566 GLY A CA 1
ATOM 4454 C C . GLY A 1 566 ? -4.896 -36.213 4.243 1.00 75.00 566 GLY A C 1
ATOM 4455 O O . GLY A 1 566 ? -5.228 -35.747 5.325 1.00 75.00 566 GLY A O 1
ATOM 4456 N N . ILE A 1 567 ? -4.228 -35.508 3.328 1.00 67.62 567 ILE A N 1
ATOM 4457 C CA . ILE A 1 567 ? -3.940 -34.063 3.362 1.00 67.62 567 ILE A CA 1
ATOM 4458 C C . ILE A 1 567 ? -4.641 -33.289 2.233 1.00 67.62 567 ILE A C 1
ATOM 4460 O O . ILE A 1 567 ? -4.428 -32.084 2.116 1.00 67.62 567 ILE A O 1
ATOM 4464 N N . ASP A 1 568 ? -5.423 -33.957 1.377 1.00 71.56 568 ASP A N 1
ATOM 4465 C CA . ASP A 1 568 ? -6.283 -33.256 0.426 1.00 71.56 568 ASP A CA 1
ATOM 4466 C C . ASP A 1 568 ? -7.601 -32.925 1.128 1.00 71.56 568 ASP A C 1
ATOM 4468 O O . ASP A 1 568 ? -8.169 -33.768 1.826 1.00 71.56 568 ASP A O 1
ATOM 4472 N N . ALA A 1 569 ? -8.088 -31.708 0.929 1.00 79.19 569 ALA A N 1
ATOM 4473 C CA . ALA A 1 569 ? -9.338 -31.246 1.503 1.00 79.19 569 ALA A CA 1
ATOM 4474 C C . ALA A 1 569 ? -10.187 -30.559 0.439 1.00 79.19 569 ALA A C 1
ATOM 4476 O O . ALA A 1 569 ? -9.654 -29.954 -0.493 1.00 79.19 569 ALA A O 1
ATOM 4477 N N . ASP A 1 570 ? -11.499 -30.667 0.593 1.00 82.44 570 ASP A N 1
ATOM 4478 C CA . ASP A 1 570 ? -12.470 -29.955 -0.221 1.00 82.44 570 ASP A CA 1
ATOM 4479 C C . ASP A 1 570 ? -13.590 -29.403 0.655 1.00 82.44 570 ASP A C 1
ATOM 4481 O O . ASP A 1 570 ? -13.973 -30.004 1.664 1.00 82.44 570 ASP A O 1
ATOM 4485 N N . VAL A 1 571 ? -14.086 -28.234 0.276 1.00 83.25 571 VAL A N 1
ATOM 4486 C CA . VAL A 1 571 ? -14.841 -27.344 1.146 1.00 83.25 571 VAL A CA 1
ATOM 4487 C C . VAL A 1 571 ? -16.158 -26.952 0.491 1.00 83.25 571 VAL A C 1
ATOM 4489 O O . VAL A 1 571 ? -16.200 -26.529 -0.661 1.00 83.25 571 VAL A O 1
ATOM 4492 N N . TYR A 1 572 ? -17.238 -27.025 1.264 1.00 85.75 572 TYR A N 1
ATOM 4493 C CA . TYR A 1 572 ? -18.602 -26.845 0.795 1.00 85.75 572 TYR A CA 1
ATOM 4494 C C . TYR A 1 572 ? -19.439 -26.008 1.756 1.00 85.75 572 TYR A C 1
ATOM 4496 O O . TYR A 1 572 ? -19.261 -26.029 2.974 1.00 85.75 572 TYR A O 1
ATOM 4504 N N . LEU A 1 573 ? -20.450 -25.347 1.200 1.00 83.81 573 LEU A N 1
ATOM 4505 C CA . LEU A 1 573 ? -21.557 -24.787 1.964 1.00 83.81 573 LEU A CA 1
ATOM 4506 C C . LEU A 1 573 ? -22.724 -25.766 1.954 1.00 83.81 573 LEU A C 1
ATOM 4508 O O . LEU A 1 573 ? -23.165 -26.212 0.896 1.00 83.81 573 LEU A O 1
ATOM 4512 N N . PHE A 1 574 ? -23.253 -26.090 3.129 1.00 87.56 574 PHE A N 1
ATOM 4513 C CA . PHE A 1 574 ? -24.476 -26.865 3.257 1.00 87.56 574 PHE A CA 1
ATOM 4514 C C . PHE A 1 574 ? -25.685 -25.933 3.298 1.00 87.56 574 PHE A C 1
ATOM 4516 O O . PHE A 1 574 ? -25.923 -25.237 4.287 1.00 87.56 574 PHE A O 1
ATOM 4523 N N . VAL A 1 575 ? -26.451 -25.937 2.208 1.00 83.00 575 VAL A N 1
ATOM 4524 C CA . VAL A 1 575 ? -27.630 -25.090 2.000 1.00 83.00 575 VAL A CA 1
ATOM 4525 C C . VAL A 1 575 ? -28.778 -25.988 1.566 1.00 83.00 575 VAL A C 1
ATOM 4527 O O . VAL A 1 575 ? -28.616 -26.800 0.662 1.00 83.00 575 VAL A O 1
ATOM 4530 N N . ASP A 1 576 ? -29.934 -25.888 2.224 1.00 83.69 576 ASP A N 1
ATOM 4531 C CA . ASP A 1 576 ? -31.171 -26.584 1.832 1.00 83.69 576 ASP A CA 1
ATOM 4532 C C . ASP A 1 576 ? -31.014 -28.090 1.523 1.00 83.69 576 ASP A C 1
ATOM 4534 O O . ASP A 1 576 ? -31.638 -28.634 0.612 1.00 83.69 576 ASP A O 1
ATOM 4538 N N . GLY A 1 577 ? -30.178 -28.791 2.296 1.00 85.38 577 GLY A N 1
ATOM 4539 C CA . GLY A 1 577 ? -29.992 -30.236 2.151 1.00 85.38 577 GLY A CA 1
ATOM 4540 C C . GLY A 1 577 ? -29.004 -30.655 1.060 1.00 85.38 577 GLY A C 1
ATOM 4541 O O . GLY A 1 577 ? -28.927 -31.846 0.753 1.00 85.38 577 GLY A O 1
ATOM 4542 N N . ARG A 1 578 ? -28.244 -29.723 0.474 1.00 90.50 578 ARG A N 1
ATOM 4543 C CA . ARG A 1 578 ? -27.220 -29.988 -0.548 1.00 90.50 578 ARG A CA 1
ATOM 4544 C C . ARG A 1 578 ? -25.904 -29.280 -0.232 1.00 90.50 578 ARG A C 1
ATOM 4546 O O . ARG A 1 578 ? -25.875 -28.337 0.552 1.00 90.50 578 ARG A O 1
ATOM 4553 N N . PHE A 1 579 ? -24.831 -29.743 -0.868 1.00 90.25 579 PHE A N 1
ATOM 4554 C CA . PHE A 1 579 ? -23.552 -29.042 -0.890 1.00 90.25 579 PHE A CA 1
ATOM 4555 C C . PHE A 1 579 ? -23.467 -28.117 -2.100 1.00 90.25 579 PHE A C 1
ATOM 4557 O O . PHE A 1 579 ? -23.809 -28.513 -3.215 1.00 90.25 579 PHE A O 1
ATOM 4564 N N . GLU A 1 580 ? -23.012 -26.895 -1.860 1.00 86.31 580 GLU A N 1
ATOM 4565 C CA . GLU A 1 580 ? -22.723 -25.878 -2.864 1.00 86.31 580 GLU A CA 1
ATOM 4566 C C . GLU A 1 580 ? -21.253 -25.470 -2.760 1.00 86.31 580 GLU A C 1
ATOM 4568 O O . GLU A 1 580 ? -20.701 -25.396 -1.659 1.00 86.31 580 GLU A O 1
ATOM 4573 N N . GLU A 1 581 ? -20.620 -25.203 -3.902 1.00 79.38 581 GLU A N 1
ATOM 4574 C CA . GLU A 1 581 ? -19.261 -24.665 -3.922 1.00 79.38 581 GLU A CA 1
ATOM 4575 C C . GLU A 1 581 ? -19.271 -23.222 -3.381 1.00 79.38 581 GLU A C 1
ATOM 4577 O O . GLU A 1 581 ? -20.081 -22.398 -3.827 1.00 79.38 581 GLU A O 1
ATOM 4582 N N . PRO A 1 582 ? -18.408 -22.890 -2.409 1.00 68.69 582 PRO A N 1
ATOM 4583 C CA . PRO A 1 582 ? -18.276 -21.525 -1.921 1.00 68.69 582 PRO A CA 1
ATOM 4584 C C . PRO A 1 582 ? -17.694 -20.610 -3.009 1.00 68.69 582 PRO A C 1
ATOM 4586 O O . PRO A 1 582 ? -16.826 -21.004 -3.781 1.00 68.69 582 PRO A O 1
ATOM 4589 N N . THR A 1 583 ? -18.142 -19.354 -3.053 1.00 69.19 583 THR A N 1
ATOM 4590 C CA . THR A 1 583 ? -17.559 -18.340 -3.946 1.00 69.19 583 THR A CA 1
ATOM 4591 C C . THR A 1 583 ? -16.155 -17.931 -3.485 1.00 69.19 583 THR A C 1
ATOM 4593 O O . THR A 1 583 ? -15.858 -17.993 -2.291 1.00 69.19 583 THR A O 1
ATOM 4596 N N . ASP A 1 584 ? -15.316 -17.418 -4.391 1.00 57.59 584 ASP A N 1
ATOM 4597 C CA . ASP A 1 584 ? -13.962 -16.927 -4.064 1.00 57.59 584 ASP A CA 1
ATOM 4598 C C . ASP A 1 584 ? -13.966 -15.886 -2.929 1.00 57.59 584 ASP A C 1
ATOM 4600 O O . ASP A 1 584 ? -13.149 -15.941 -2.012 1.00 57.59 584 ASP A O 1
ATOM 4604 N N . GLU A 1 585 ? -14.938 -14.968 -2.935 1.00 49.69 585 GLU A N 1
ATOM 4605 C CA . GLU A 1 585 ? -15.118 -13.961 -1.879 1.00 49.69 585 GLU A CA 1
ATOM 4606 C C . GLU A 1 585 ? -15.420 -14.574 -0.505 1.00 49.69 585 GLU A C 1
ATOM 4608 O O . GLU A 1 585 ? -15.090 -13.986 0.527 1.00 49.69 585 GLU A O 1
ATOM 4613 N N . ARG A 1 586 ? -16.067 -15.744 -0.473 1.00 58.41 586 ARG A N 1
ATOM 4614 C CA . ARG A 1 586 ? -16.333 -16.493 0.761 1.00 58.41 586 ARG A CA 1
ATOM 4615 C C . ARG A 1 586 ? -15.126 -17.317 1.169 1.00 58.41 586 ARG A C 1
ATOM 4617 O O . ARG A 1 586 ? -14.787 -17.322 2.347 1.00 58.41 586 ARG A O 1
ATOM 4624 N N . MET A 1 587 ? -14.442 -17.932 0.207 1.00 55.34 587 MET A N 1
ATOM 4625 C CA . MET A 1 587 ? -13.181 -18.643 0.432 1.00 55.34 587 MET A CA 1
ATOM 4626 C C . MET A 1 587 ? -12.097 -17.731 1.012 1.00 55.34 587 MET A C 1
ATOM 4628 O O . MET A 1 587 ? -11.338 -18.161 1.876 1.00 55.34 587 MET A O 1
ATOM 4632 N N . ALA A 1 588 ? -12.087 -16.452 0.625 1.00 52.50 588 ALA A N 1
ATOM 4633 C CA . ALA A 1 588 ? -11.183 -15.435 1.161 1.00 52.50 588 ALA A CA 1
ATOM 4634 C C . ALA A 1 588 ? -11.420 -15.090 2.645 1.00 52.50 588 ALA A C 1
ATOM 4636 O O . ALA A 1 588 ? -10.557 -14.480 3.271 1.00 52.50 588 ALA A O 1
ATOM 4637 N N . ARG A 1 589 ? -12.576 -15.456 3.219 1.00 54.44 589 ARG A N 1
ATOM 4638 C CA . ARG A 1 589 ? -12.877 -15.246 4.648 1.00 54.44 589 ARG A CA 1
ATOM 4639 C C . ARG A 1 589 ? -12.343 -16.368 5.533 1.00 54.44 589 ARG A C 1
ATOM 4641 O O . ARG A 1 589 ? -12.305 -16.193 6.748 1.00 54.44 589 ARG A O 1
ATOM 4648 N N . TYR A 1 590 ? -11.954 -17.497 4.941 1.00 54.62 590 TYR A N 1
ATOM 4649 C CA . TYR A 1 590 ? -11.392 -18.620 5.674 1.00 54.62 590 TYR A CA 1
ATOM 4650 C C . TYR A 1 590 ? -9.898 -18.421 5.909 1.00 54.62 590 TYR A C 1
ATOM 4652 O O . TYR A 1 590 ? -9.131 -18.081 5.008 1.00 54.62 590 TYR A O 1
ATOM 4660 N N . ILE A 1 591 ? -9.493 -18.655 7.152 1.00 54.53 591 ILE A N 1
ATOM 4661 C CA . ILE A 1 591 ? -8.100 -18.673 7.572 1.00 54.53 591 ILE A CA 1
ATOM 4662 C C . ILE A 1 591 ? -7.553 -20.050 7.200 1.00 54.53 591 ILE A C 1
ATOM 4664 O O . ILE A 1 591 ? -7.805 -21.042 7.891 1.00 54.53 591 ILE A O 1
ATOM 4668 N N . TRP A 1 592 ? -6.833 -20.096 6.079 1.00 45.66 592 TRP A N 1
ATOM 4669 C CA . TRP A 1 592 ? -6.061 -21.260 5.655 1.00 45.66 592 TRP A CA 1
ATOM 4670 C C . TRP A 1 592 ? -4.809 -21.353 6.529 1.00 45.66 592 TRP A C 1
ATOM 4672 O O . TRP A 1 592 ? -4.013 -20.413 6.576 1.00 45.66 592 TRP A O 1
ATOM 4682 N N . GLY A 1 593 ? -4.712 -22.447 7.287 1.00 43.16 593 GLY A N 1
ATOM 4683 C CA . GLY A 1 593 ? -3.631 -22.722 8.236 1.00 43.16 593 GLY A CA 1
ATOM 4684 C C . GLY A 1 593 ? -2.421 -23.373 7.599 1.00 43.16 593 GLY A C 1
ATOM 4685 O O . GLY A 1 593 ? -2.616 -24.250 6.727 1.00 43.16 593 GLY A O 1
#

Secondary structure (DSSP, 8-state):
--GGGGS-----EE-HHHHHHHHHHHHHHHTS-TT-HHHHHTTHHHHHHHHHHHHHHHHSHHHHHHT-EEEPPPEEEEEE-TTS-EEEEEEEEEEEE-TTSS--EEEEEEEE-----TT-SSPPTTSSTTSHHHHHHHHHHHHHHHHHHHHHHHTT--HHHHHTTPEEEEEETTEEEEEE--TTTTS-EEEEEPP---HHHHHHHHHHHHHTTT-S-SHHHHHHHHHHHHHHHHHTTSTTEEEEE------EETTEE-SS-EEEEEEEEGGGS-TTS-EEEEEEE----TTTTTPPPEEEEEES-TTS----EEEEEEEE---TTPPPPPTTSSTTSHHHHHHHHHHHHHHHHHHHTTS-SEEEEEEEETTEEEEEEEEPPPPPTT------PPPSTT-PPPSSSSGGGT-EEEEE----SSSSHHHHHHHHHHHHHHHHH-HHHHHHHHHHHHHHHHHHHHHHHSTTPEEEEEPP--EEETTEEE--EEEEEE-TT-SSS-EEEEEEEE--TTS--SB-TTSPBPP-TTSHHHHHHHHHHHHHHHHHHHTT-BPSSPEEEEEEETTEEEEEEEETTEEEPPPHHHHTTS---

Radius of gyration: 32.57 Å; chains: 1; bounding box: 66×89×74 Å